Protein 4ZA6 (pdb70)

B-factor: mean 40.21, std 15.02, range [20.29, 182.5]

Foldseek 3Di:
DPPVLLVLLLVLQLVCLVVLHQRDLVVSCVVSVHDSVVSCVRQNDSLSSVLQSVLVVLLVLLVVLLVVADDAALNRLLSSLLSSLVVCQPDPSVVSVCVVCVPSCCCSQQPDDRNLVSQLVSQLVNQVVRVVVVNADDDDHSSVLSSVLSNQQRCQSPVVSVPDDHRNSVVSSCVSCVSRVHHDDDDD/DPVVLLVLLLVLQLVCLVVLHQRDLCVSCVVSVHDSVVSCVNQNDSLSSVLQNVLVVLLVLLVVLLVVADDAALSSLLSSLLSSLVVCQPDPSVVSVCVVCVPSVCCSQQPDDRNLVSQLVSQLVSQVVRVVVVNADDDDHSSVLSSVLSNQQRCQSPVVSVPDDHRNSVVSSQVSCVSRVHHDDDDD

Solvent-accessible surface area: 19588 Å² total; per-residue (Å²): 88,84,133,104,50,100,87,122,0,1,74,32,0,26,54,1,23,123,60,84,63,62,4,63,17,58,79,0,4,149,121,36,68,33,47,134,76,33,1,140,156,38,21,13,75,63,45,98,1,1,2,29,2,8,13,42,22,25,57,140,32,8,36,130,5,15,56,94,16,75,52,106,2,18,115,21,0,29,41,0,6,0,87,10,4,117,57,28,66,88,20,91,46,19,120,23,6,18,162,97,26,54,162,39,4,53,102,23,0,22,88,90,34,53,13,3,69,39,9,12,62,2,0,7,39,1,0,60,3,15,53,47,27,68,71,15,127,46,138,101,48,14,114,83,12,0,68,32,0,7,107,48,6,14,55,25,18,24,0,66,48,69,74,116,179,127,10,30,13,77,62,0,5,56,46,0,2,134,58,16,69,52,118,74,125,103,144,234,87,84,131,104,48,100,88,119,0,1,74,32,0,18,56,0,24,81,28,24,57,61,3,62,38,44,76,0,2,145,119,36,68,34,45,167,77,34,1,139,158,35,22,12,76,68,40,96,1,0,2,28,3,8,12,41,24,25,55,134,32,9,95,134,6,40,96,93,16,74,53,104,2,21,120,28,0,30,41,0,6,0,92,10,4,119,56,29,48,46,27,18,41,20,66,20,7,18,137,98,25,53,162,35,4,52,96,20,0,23,91,88,35,53,13,3,69,41,9,12,62,2,0,6,79,2,0,73,54,18,53,109,63,68,72,16,135,46,132,96,49,14,115,83,10,0,68,32,0,9,105,48,6,14,66,29,18,26,1,63,47,82,72,152,180,130,11,28,14,77,61,0,6,54,49,0,2,134,58,15,67,53,119,75,123,103,148,231

Secondary structure (DSSP, 8-state):
--HHHHHHHHHHHHHHHHTT----HHHHHHHHT--HHHHHHHH-SHHHHHHHHHHHHHHHHHHHHHHH--SSHHHHHHHHHHHHHHHHHT-HHHHHHHHH-HHHHHHHHHSSSHHHHHHHHHHHHHHHHHHHTT----SS-HHHHHHHHHHHHHHHHTGGGGT-SS--HHHHHHHHHHHHT-------/--HHHHHHHHHHHHHHHHTT----HHHHHHHHT--HHHHHHHH-SHHHHHHHHHHHHHHHHHHHHHHH--SSHHHHHHHHHHHHHHHHHT-HHHHHHHHH-HHHHHHHHHSSSHHHHHHHHHHHHHHHHHHHTT----SS-HHHHHHHHHHHHHHHHTGGGGT-SS--HHHHHHHHHHHHT-------

Sequence (376 aa):
PTDLERRRAIDTAASMYLAEEPLDMSLLAERLGVGRATLYRWVGNRDELLGTVLAEATERTYRKAMSQASGQGPEYILDVFGRVMRSVESSTELRALTKREPMVFIKLAMMPGSIESISASITAEILQSQVDAGQLTITLSPQVLGEALVRICDVHLYAPLLGREKAEIETALDLIALLLGVTRNHHHPTDLERRRAIDTAASMYLAEEPLDMSLLAERLGVGRATLYRWVGNRDELLGTVLAEATERTYRKAMSQASGQGPEYILDVFGRVMRSVESSTELRALTKREPMVFIKLAMMPGSIESISASITAEILQSQVDAGQLTITLSPQVLGEALVRICDVHLYAPLLGREKAEIETALDLIALLLGVTRNHHH

Organism: Rhodococcus erythropolis (NCBI:txid1833)

Structure (mmCIF, N/CA/C/O backbone):
data_4ZA6
#
_entry.id   4ZA6
#
_cell.length_a   91.630
_cell.length_b   91.630
_cell.length_c   145.220
_cell.angle_alpha   90.00
_cell.angle_beta   90.00
_cell.angle_gamma   90.00
#
_symmetry.space_group_name_H-M   'I 41'
#
loop_
_entity.id
_entity.type
_entity.pdbx_description
1 polymer 'TetR family transcriptional regulator'
2 non-polymer (4S)-2-METHYL-2,4-PENTANEDIOL
3 non-polymer 'ACETATE ION'
4 non-polymer 'CALCIUM ION'
5 water water
#
loop_
_atom_site.group_PDB
_atom_site.id
_atom_site.type_symbol
_atom_site.label_atom_id
_atom_site.label_alt_id
_atom_site.label_comp_id
_atom_site.label_asym_id
_atom_site.label_entity_id
_atom_site.label_seq_id
_atom_site.pdbx_PDB_ins_code
_atom_site.Cartn_x
_atom_site.Cartn_y
_atom_site.Cartn_z
_atom_site.occupancy
_atom_site.B_iso_or_equiv
_atom_site.auth_seq_id
_atom_site.auth_comp_id
_atom_site.auth_asym_id
_atom_site.auth_atom_id
_atom_site.pdbx_PDB_model_num
ATOM 1 N N . PRO A 1 2 ? -24.133 2.057 -16.572 1.00 34.72 2 PRO A N 1
ATOM 2 C CA . PRO A 1 2 ? -24.987 0.862 -16.527 1.00 35.29 2 PRO A CA 1
ATOM 3 C C . PRO A 1 2 ? -26.068 0.936 -15.447 1.00 39.99 2 PRO A C 1
ATOM 4 O O . PRO A 1 2 ? -25.945 1.725 -14.504 1.00 40.80 2 PRO A O 1
ATOM 8 N N . THR A 1 3 ? -27.086 0.063 -15.546 1.00 33.76 3 THR A N 1
ATOM 9 C CA . THR A 1 3 ? -28.071 -0.121 -14.486 1.00 32.87 3 THR A CA 1
ATOM 10 C C . THR A 1 3 ? -27.362 -1.016 -13.444 1.00 36.61 3 THR A C 1
ATOM 11 O O . THR A 1 3 ? -26.357 -1.662 -13.766 1.00 35.70 3 THR A O 1
ATOM 15 N N . ASP A 1 4 ? -27.884 -1.093 -12.217 1.00 34.01 4 ASP A N 1
ATOM 16 C CA . ASP A 1 4 ? -27.286 -1.980 -11.215 1.00 33.46 4 ASP A CA 1
ATOM 17 C C . ASP A 1 4 ? -27.298 -3.415 -11.730 1.00 34.88 4 ASP A C 1
ATOM 18 O O . ASP A 1 4 ? -26.372 -4.162 -11.454 1.00 32.39 4 ASP A O 1
ATOM 23 N N . LEU A 1 5 ? -28.374 -3.787 -12.448 1.00 29.97 5 LEU A N 1
ATOM 24 C CA . LEU A 1 5 ? -28.566 -5.115 -13.012 1.00 30.49 5 LEU A CA 1
ATOM 25 C C . LEU A 1 5 ? -27.542 -5.464 -14.105 1.00 33.43 5 LEU A C 1
ATOM 26 O O . LEU A 1 5 ? -26.970 -6.556 -14.080 1.00 32.30 5 LEU A O 1
ATOM 31 N N . GLU A 1 6 ? -27.333 -4.563 -15.076 1.00 30.00 6 GLU A N 1
ATOM 32 C CA . GLU A 1 6 ? -26.321 -4.782 -16.129 1.00 29.29 6 GLU A CA 1
ATOM 33 C C . GLU A 1 6 ? -24.930 -5.070 -15.519 1.00 34.31 6 GLU A C 1
ATOM 34 O O . GLU A 1 6 ? -24.313 -6.085 -15.852 1.00 34.08 6 GLU A O 1
ATOM 40 N N . ARG A 1 7 ? -24.485 -4.215 -14.578 1.00 30.88 7 ARG A N 1
ATOM 41 C CA . ARG A 1 7 ? -23.217 -4.331 -13.851 1.00 29.46 7 ARG A CA 1
ATOM 42 C C . ARG A 1 7 ? -23.180 -5.657 -13.062 1.00 32.80 7 ARG A C 1
ATOM 43 O O . ARG A 1 7 ? -22.169 -6.351 -13.097 1.00 33.28 7 ARG A O 1
ATOM 51 N N . ARG A 1 8 ? -24.292 -6.034 -12.390 1.00 29.93 8 ARG A N 1
ATOM 52 C CA . ARG A 1 8 ? -24.387 -7.300 -11.644 1.00 30.35 8 ARG A CA 1
ATOM 53 C C . ARG A 1 8 ? -24.139 -8.521 -12.544 1.00 33.96 8 ARG A C 1
ATOM 54 O O . ARG A 1 8 ? -23.393 -9.409 -12.152 1.00 31.19 8 ARG A O 1
ATOM 62 N N . ARG A 1 9 ? -24.755 -8.561 -13.752 1.00 31.35 9 ARG A N 1
ATOM 63 C CA . ARG A 1 9 ? -24.547 -9.654 -14.702 1.00 31.26 9 ARG A CA 1
ATOM 64 C C . ARG A 1 9 ? -23.065 -9.714 -15.055 1.00 33.05 9 ARG A C 1
ATOM 65 O O . ARG A 1 9 ? -22.480 -10.793 -15.026 1.00 32.26 9 ARG A O 1
ATOM 73 N N . ALA A 1 10 ? -22.449 -8.542 -15.306 1.00 29.19 10 ALA A N 1
ATOM 74 C CA . ALA A 1 10 ? -21.026 -8.431 -15.643 1.00 27.78 10 ALA A CA 1
ATOM 75 C C . ALA A 1 10 ? -20.111 -8.927 -14.532 1.00 30.25 10 ALA A C 1
ATOM 76 O O . ALA A 1 10 ? -19.215 -9.719 -14.811 1.00 28.96 10 ALA A O 1
ATOM 78 N N . ILE A 1 11 ? -20.346 -8.495 -13.271 1.00 28.28 11 ILE A N 1
ATOM 79 C CA . ILE A 1 11 ? -19.521 -8.926 -12.127 1.00 27.21 11 ILE A CA 1
ATOM 80 C C . ILE A 1 11 ? -19.721 -10.412 -11.846 1.00 30.83 11 ILE A C 1
ATOM 81 O O . ILE A 1 11 ? -18.741 -11.127 -11.630 1.00 29.39 11 ILE A O 1
ATOM 86 N N . ASP A 1 12 ? -20.983 -10.883 -11.873 1.00 28.08 12 ASP A N 1
ATOM 87 C CA . ASP A 1 12 ? -21.275 -12.288 -11.640 1.00 28.19 12 ASP A CA 1
ATOM 88 C C . ASP A 1 12 ? -20.562 -13.195 -12.632 1.00 34.30 12 ASP A C 1
ATOM 89 O O . ASP A 1 12 ? -20.043 -14.242 -12.233 1.00 34.05 12 ASP A O 1
ATOM 94 N N . THR A 1 13 ? -20.529 -12.795 -13.915 1.00 30.36 13 THR A N 1
ATOM 95 C CA . THR A 1 13 ? -19.873 -13.557 -14.975 1.00 30.49 13 THR A CA 1
ATOM 96 C C . THR A 1 13 ? -18.370 -13.524 -14.778 1.00 34.12 13 THR A C 1
ATOM 97 O O . THR A 1 13 ? -17.728 -14.565 -14.858 1.00 32.94 13 THR A O 1
ATOM 101 N N . ALA A 1 14 ? -17.816 -12.339 -14.487 1.00 32.23 14 ALA A N 1
ATOM 102 C CA . ALA A 1 14 ? -16.375 -12.154 -14.225 1.00 31.94 14 ALA A CA 1
ATOM 103 C C . ALA A 1 14 ? -15.926 -12.966 -12.984 1.00 36.54 14 ALA A C 1
ATOM 104 O O . ALA A 1 14 ? -14.888 -13.609 -13.029 1.00 36.62 14 ALA A O 1
ATOM 106 N N . ALA A 1 15 ? -16.759 -13.001 -11.926 1.00 34.07 15 ALA A N 1
ATOM 107 C CA . ALA A 1 15 ? -16.542 -13.772 -10.697 1.00 34.19 15 ALA A CA 1
ATOM 108 C C . ALA A 1 15 ? -16.519 -15.277 -10.989 1.00 39.31 15 ALA A C 1
ATOM 109 O O . ALA A 1 15 ? -15.688 -15.978 -10.409 1.00 39.10 15 ALA A O 1
ATOM 111 N N . SER A 1 16 ? -17.372 -15.771 -11.920 1.00 36.54 16 SER A N 1
ATOM 112 C CA . SER A 1 16 ? -17.358 -17.200 -12.282 1.00 38.00 16 SER A CA 1
ATOM 113 C C . SER A 1 16 ? -16.046 -17.599 -12.982 1.00 41.74 16 SER A C 1
ATOM 114 O O . SER A 1 16 ? -15.557 -18.703 -12.780 1.00 41.23 16 SER A O 1
ATOM 117 N N . MET A 1 17 ? -15.475 -16.688 -13.784 1.00 37.75 17 MET A N 1
ATOM 118 C CA . MET A 1 17 ? -14.204 -16.896 -14.464 1.00 37.60 17 MET A CA 1
ATOM 119 C C . MET A 1 17 ? -13.082 -16.987 -13.426 1.00 40.47 17 MET A C 1
ATOM 120 O O . MET A 1 17 ? -12.246 -17.876 -13.532 1.00 42.14 17 MET A O 1
ATOM 125 N N . TYR A 1 18 ? -13.101 -16.110 -12.396 1.00 35.12 18 TYR A N 1
ATOM 126 C CA . TYR A 1 18 ? -12.116 -16.111 -11.301 1.00 33.96 18 TYR A CA 1
ATOM 127 C C . TYR A 1 18 ? -12.200 -17.436 -10.530 1.00 38.16 18 TYR A C 1
ATOM 128 O O . TYR A 1 18 ? -11.191 -18.121 -10.396 1.00 35.55 18 TYR A O 1
ATOM 137 N N . LEU A 1 19 ? -13.425 -17.837 -10.140 1.00 38.15 19 LEU A N 1
ATOM 138 C CA . LEU A 1 19 ? -13.711 -19.080 -9.433 1.00 40.57 19 LEU A CA 1
ATOM 139 C C . LEU A 1 19 ? -13.371 -20.324 -10.237 1.00 47.13 19 LEU A C 1
ATOM 140 O O . LEU A 1 19 ? -13.038 -21.353 -9.648 1.00 49.64 19 LEU A O 1
ATOM 145 N N . ALA A 1 20 ? -13.459 -20.234 -11.576 1.00 42.92 20 ALA A N 1
ATOM 146 C CA . ALA A 1 20 ? -13.133 -21.348 -12.470 1.00 43.67 20 ALA A CA 1
ATOM 147 C C . ALA A 1 20 ? -11.636 -21.383 -12.844 1.00 45.95 20 ALA A C 1
ATOM 148 O O . ALA A 1 20 ? -11.206 -22.276 -13.569 1.00 47.59 20 ALA A O 1
ATOM 150 N N . GLU A 1 21 ? -10.850 -20.440 -12.296 1.00 39.52 21 GLU A N 1
ATOM 151 C CA . GLU A 1 21 ? -9.408 -20.250 -12.488 1.00 38.43 21 GLU A CA 1
ATOM 152 C C . GLU A 1 21 ? -9.052 -19.891 -13.920 1.00 43.17 21 GLU A C 1
ATOM 153 O O . GLU A 1 21 ? -8.001 -20.267 -14.435 1.00 43.36 21 GLU A O 1
ATOM 159 N N . GLU A 1 22 ? -9.934 -19.147 -14.559 1.00 40.94 22 GLU A N 1
ATOM 160 C CA . GLU A 1 22 ? -9.749 -18.703 -15.929 1.00 40.70 22 GLU A CA 1
ATOM 161 C C . GLU A 1 22 ? -9.313 -17.254 -15.858 1.00 45.58 22 GLU A C 1
ATOM 162 O O . GLU A 1 22 ? -9.876 -16.508 -15.052 1.00 44.76 22 GLU A O 1
ATOM 168 N N . PRO A 1 23 ? -8.342 -16.803 -16.683 1.00 42.55 23 PRO A N 1
ATOM 169 C CA . PRO A 1 23 ? -7.984 -15.378 -16.658 1.00 42.08 23 PRO A CA 1
ATOM 170 C C . PRO A 1 23 ? -9.164 -14.510 -17.104 1.00 46.26 23 PRO A C 1
ATOM 171 O O . PRO A 1 23 ? -10.038 -14.988 -17.827 1.00 45.22 23 PRO A O 1
ATOM 175 N N . LEU A 1 24 ? -9.212 -13.251 -16.654 1.00 44.20 24 LEU A N 1
ATOM 176 C CA . LEU A 1 24 ? -10.313 -12.340 -16.989 1.00 44.48 24 LEU A CA 1
ATOM 177 C C . LEU A 1 24 ? -10.178 -11.732 -18.387 1.00 48.78 24 LEU A C 1
ATOM 178 O O . LEU A 1 24 ? -9.788 -10.572 -18.535 1.00 50.57 24 LEU A O 1
ATOM 183 N N . ASP A 1 25 ? -10.563 -12.499 -19.403 1.00 43.18 25 ASP A N 1
ATOM 184 C CA . ASP A 1 25 ? -10.507 -12.097 -20.802 1.00 42.44 25 ASP A CA 1
ATOM 185 C C . ASP A 1 25 ? -11.733 -11.257 -21.110 1.00 42.12 25 ASP A C 1
ATOM 186 O O . ASP A 1 25 ? -12.840 -11.787 -21.137 1.00 40.68 25 ASP A O 1
ATOM 191 N N . MET A 1 26 ? -11.531 -9.937 -21.310 1.00 38.30 26 MET A N 1
ATOM 192 C CA . MET A 1 26 ? -12.587 -8.951 -21.570 1.00 37.16 26 MET A CA 1
ATOM 193 C C . MET A 1 26 ? -13.379 -9.214 -22.839 1.00 40.88 26 MET A C 1
ATOM 194 O O . MET A 1 26 ? -14.583 -8.942 -22.868 1.00 39.17 26 MET A O 1
ATOM 199 N N . SER A 1 27 ? -12.747 -9.841 -23.846 1.00 38.76 27 SER A N 1
ATOM 200 C CA . SER A 1 27 ? -13.416 -10.222 -25.088 1.00 38.85 27 SER A CA 1
ATOM 201 C C . SER A 1 27 ? -14.343 -11.419 -24.845 1.00 40.41 27 SER A C 1
ATOM 202 O O . SER A 1 27 ? -15.489 -11.403 -25.307 1.00 35.90 27 SER A O 1
ATOM 205 N N . LEU A 1 28 ? -13.847 -12.445 -24.097 1.00 38.52 28 LEU A N 1
ATOM 206 C CA . LEU A 1 28 ? -14.597 -13.650 -23.712 1.00 39.12 28 LEU A CA 1
ATOM 207 C C . LEU A 1 28 ? -15.794 -13.163 -22.858 1.00 38.70 28 LEU A C 1
ATOM 208 O O . LEU A 1 28 ? -16.932 -13.526 -23.139 1.00 36.85 28 LEU A O 1
ATOM 213 N N . LEU A 1 29 ? -15.536 -12.279 -21.865 1.00 33.43 29 LEU A N 1
ATOM 214 C CA . LEU A 1 29 ? -16.582 -11.708 -21.006 1.00 32.18 29 LEU A CA 1
ATOM 215 C C . LEU A 1 29 ? -17.668 -10.977 -21.815 1.00 36.12 29 LEU A C 1
ATOM 216 O O . LEU A 1 29 ? -18.860 -11.264 -21.630 1.00 35.94 29 LEU A O 1
ATOM 221 N N . ALA A 1 30 ? -17.264 -10.065 -22.721 1.00 31.47 30 ALA A N 1
ATOM 222 C CA . ALA A 1 30 ? -18.209 -9.334 -23.575 1.00 31.67 30 ALA A CA 1
ATOM 223 C C . ALA A 1 30 ? -19.064 -10.300 -24.413 1.00 38.14 30 ALA A C 1
ATOM 224 O O . ALA A 1 30 ? -20.279 -10.099 -24.550 1.00 37.49 30 ALA A O 1
ATOM 226 N N . GLU A 1 31 ? -18.439 -11.376 -24.948 1.00 36.03 31 GLU A N 1
ATOM 227 C CA . GLU A 1 31 ? -19.149 -12.384 -25.747 1.00 37.41 31 GLU A CA 1
ATOM 228 C C . GLU A 1 31 ? -20.160 -13.135 -24.874 1.00 38.83 31 GLU A C 1
ATOM 229 O O . GLU A 1 31 ? -21.295 -13.293 -25.286 1.00 37.70 31 GLU A O 1
ATOM 235 N N . ARG A 1 32 ? -19.761 -13.556 -23.653 1.00 36.75 32 ARG A N 1
ATOM 236 C CA . ARG A 1 32 ? -20.672 -14.248 -22.710 1.00 36.58 32 ARG A CA 1
ATOM 237 C C . ARG A 1 32 ? -21.882 -13.383 -22.326 1.00 36.54 32 ARG A C 1
ATOM 238 O O . ARG A 1 32 ? -22.995 -13.897 -22.192 1.00 38.13 32 ARG A O 1
ATOM 246 N N . LEU A 1 33 ? -21.663 -12.073 -22.175 1.00 29.78 33 LEU A N 1
ATOM 247 C CA . LEU A 1 33 ? -22.721 -11.117 -21.847 1.00 28.34 33 LEU A CA 1
ATOM 248 C C . LEU A 1 33 ? -23.603 -10.735 -23.030 1.00 32.07 33 LEU A C 1
ATOM 249 O O . LEU A 1 33 ? -24.700 -10.195 -22.839 1.00 29.90 33 LEU A O 1
ATOM 254 N N . GLY A 1 34 ? -23.114 -10.997 -24.235 1.00 29.87 34 GLY A N 1
ATOM 255 C CA . GLY A 1 34 ? -23.790 -10.625 -25.463 1.00 31.62 34 GLY A CA 1
ATOM 256 C C . GLY A 1 34 ? -23.681 -9.130 -25.703 1.00 34.90 34 GLY A C 1
ATOM 257 O O . GLY A 1 34 ? -24.607 -8.519 -26.247 1.00 33.42 34 GLY A O 1
ATOM 258 N N . VAL A 1 35 ? -22.550 -8.532 -25.292 1.00 30.44 35 VAL A N 1
ATOM 259 C CA . VAL A 1 35 ? -22.316 -7.091 -25.480 1.00 31.93 35 VAL A CA 1
ATOM 260 C C . VAL A 1 35 ? -21.008 -6.814 -26.238 1.00 38.20 35 VAL A C 1
ATOM 261 O O . VAL A 1 35 ? -20.116 -7.648 -26.254 1.00 36.51 35 VAL A O 1
ATOM 265 N N . GLY A 1 36 ? -20.915 -5.623 -26.813 1.00 37.80 36 GLY A N 1
ATOM 266 C CA . GLY A 1 36 ? -19.717 -5.160 -27.492 1.00 39.05 36 GLY A CA 1
ATOM 267 C C . GLY A 1 36 ? -18.698 -4.735 -26.460 1.00 44.32 36 GLY A C 1
ATOM 268 O O . GLY A 1 36 ? -19.059 -4.395 -25.328 1.00 43.56 36 GLY A O 1
ATOM 269 N N . ARG A 1 37 ? -17.416 -4.745 -26.849 1.00 44.04 37 ARG A N 1
ATOM 270 C CA . ARG A 1 37 ? -16.284 -4.379 -25.989 1.00 44.33 37 ARG A CA 1
ATOM 271 C C . ARG A 1 37 ? -16.392 -2.971 -25.418 1.00 47.37 37 ARG A C 1
ATOM 272 O O . ARG A 1 37 ? -16.034 -2.755 -24.276 1.00 47.73 37 ARG A O 1
ATOM 280 N N . ALA A 1 38 ? -16.918 -2.028 -26.202 1.00 43.65 38 ALA A N 1
ATOM 281 C CA . ALA A 1 38 ? -17.117 -0.641 -25.790 1.00 42.29 38 ALA A CA 1
ATOM 282 C C . ALA A 1 38 ? -18.192 -0.542 -24.696 1.00 42.76 38 ALA A C 1
ATOM 283 O O . ALA A 1 38 ? -17.990 0.189 -23.740 1.00 41.53 38 ALA A O 1
ATOM 285 N N . THR A 1 39 ? -19.332 -1.265 -24.852 1.00 37.58 39 THR A N 1
ATOM 286 C CA . THR A 1 39 ? -20.433 -1.316 -23.877 1.00 36.95 39 THR A CA 1
ATOM 287 C C . THR A 1 39 ? -19.905 -1.891 -22.540 1.00 39.69 39 THR A C 1
ATOM 288 O O . THR A 1 39 ? -20.165 -1.321 -21.465 1.00 38.37 39 THR A O 1
ATOM 292 N N . LEU A 1 40 ? -19.145 -3.007 -22.616 1.00 37.14 40 LEU A N 1
ATOM 293 C CA . LEU A 1 40 ? -18.550 -3.622 -21.424 1.00 35.92 40 LEU A CA 1
ATOM 294 C C . LEU A 1 40 ? -17.651 -2.637 -20.644 1.00 40.32 40 LEU A C 1
ATOM 295 O O . LEU A 1 40 ? -17.827 -2.505 -19.430 1.00 38.34 40 LEU A O 1
ATOM 300 N N . TYR A 1 41 ? -16.735 -1.914 -21.343 1.00 40.90 41 TYR A N 1
ATOM 301 C CA . TYR A 1 41 ? -15.839 -0.920 -20.717 1.00 41.91 41 TYR A CA 1
ATOM 302 C C . TYR A 1 41 ? -16.647 0.164 -19.997 1.00 45.32 41 TYR A C 1
ATOM 303 O O . TYR A 1 41 ? -16.319 0.523 -18.863 1.00 44.31 41 TYR A O 1
ATOM 312 N N . ARG A 1 42 ? -17.715 0.666 -20.658 1.00 42.32 42 ARG A N 1
ATOM 313 C CA . ARG A 1 42 ? -18.633 1.673 -20.122 1.00 41.88 42 ARG A CA 1
ATOM 314 C C . ARG A 1 42 ? -19.298 1.178 -18.840 1.00 44.80 42 ARG A C 1
ATOM 315 O O . ARG A 1 42 ? -19.483 1.964 -17.907 1.00 45.55 42 ARG A O 1
ATOM 323 N N . TRP A 1 43 ? -19.602 -0.133 -18.767 1.00 38.57 43 TRP A N 1
ATOM 324 C CA . TRP A 1 43 ? -20.252 -0.734 -17.604 1.00 36.47 43 TRP A CA 1
ATOM 325 C C . TRP A 1 43 ? -19.349 -0.961 -16.412 1.00 40.85 43 TRP A C 1
ATOM 326 O O . TRP A 1 43 ? -19.763 -0.687 -15.292 1.00 40.94 43 TRP A O 1
ATOM 337 N N . VAL A 1 44 ? -18.162 -1.553 -16.628 1.00 37.14 44 VAL A N 1
ATOM 338 C CA . VAL A 1 44 ? -17.273 -1.951 -15.534 1.00 36.01 44 VAL A CA 1
ATOM 339 C C . VAL A 1 44 ? -15.850 -1.358 -15.533 1.00 40.59 44 VAL A C 1
ATOM 340 O O . VAL A 1 44 ? -15.095 -1.576 -14.583 1.00 40.33 44 VAL A O 1
ATOM 344 N N . GLY A 1 45 ? -15.489 -0.644 -16.585 1.00 38.62 45 GLY A N 1
ATOM 345 C CA . GLY A 1 45 ? -14.144 -0.101 -16.699 1.00 38.28 45 GLY A CA 1
ATOM 346 C C . GLY A 1 45 ? -13.219 -1.144 -17.284 1.00 41.88 45 GLY A C 1
ATOM 347 O O . GLY A 1 45 ? -13.679 -2.134 -17.871 1.00 42.15 45 GLY A O 1
ATOM 348 N N . ASN A 1 46 ? -11.911 -0.934 -17.142 1.00 36.61 46 ASN A N 1
ATOM 349 C CA . ASN A 1 46 ? -10.944 -1.886 -17.673 1.00 36.37 46 ASN A CA 1
ATOM 350 C C . ASN A 1 46 ? -10.904 -3.196 -16.845 1.00 39.31 46 ASN A C 1
ATOM 351 O O . ASN A 1 46 ? -11.602 -3.321 -15.828 1.00 37.57 46 ASN A O 1
ATOM 356 N N . ARG A 1 47 ? -10.105 -4.164 -17.314 1.00 36.72 47 ARG A N 1
ATOM 357 C CA . ARG A 1 47 ? -9.872 -5.480 -16.741 1.00 37.04 47 ARG A CA 1
ATOM 358 C C . ARG A 1 47 ? -9.406 -5.410 -15.277 1.00 41.53 47 ARG A C 1
ATOM 359 O O . ARG A 1 47 ? -9.848 -6.224 -14.461 1.00 41.32 47 ARG A O 1
ATOM 367 N N . ASP A 1 48 ? -8.517 -4.447 -14.941 1.00 37.99 48 ASP A N 1
ATOM 368 C CA . ASP A 1 48 ? -8.010 -4.313 -13.577 1.00 36.38 48 ASP A CA 1
ATOM 369 C C . ASP A 1 48 ? -9.091 -3.800 -12.613 1.00 37.40 48 ASP A C 1
ATOM 370 O O . ASP A 1 48 ? -9.216 -4.346 -11.518 1.00 35.91 48 ASP A O 1
ATOM 375 N N . GLU A 1 49 ? -9.901 -2.813 -13.048 1.00 32.92 49 GLU A N 1
ATOM 376 C CA . GLU A 1 49 ? -10.999 -2.240 -12.250 1.00 33.17 49 GLU A CA 1
ATOM 377 C C . GLU A 1 49 ? -12.043 -3.311 -11.958 1.00 35.61 49 GLU A C 1
ATOM 378 O O . GLU A 1 49 ? -12.523 -3.405 -10.824 1.00 34.37 49 GLU A O 1
ATOM 384 N N . LEU A 1 50 ? -12.379 -4.133 -12.985 1.00 31.58 50 LEU A N 1
ATOM 385 C CA . LEU A 1 50 ? -13.340 -5.226 -12.846 1.00 29.51 50 LEU A CA 1
ATOM 386 C C . LEU A 1 50 ? -12.792 -6.338 -11.942 1.00 31.12 50 LEU A C 1
ATOM 387 O O . LEU A 1 50 ? -13.519 -6.820 -11.091 1.00 29.18 50 LEU A O 1
ATOM 392 N N . LEU A 1 51 ? -11.516 -6.720 -12.095 1.00 30.44 51 LEU A N 1
ATOM 393 C CA . LEU A 1 51 ? -10.927 -7.758 -11.236 1.00 29.87 51 LEU A CA 1
ATOM 394 C C . LEU A 1 51 ? -10.899 -7.303 -9.775 1.00 32.91 51 LEU A C 1
ATOM 395 O O . LEU A 1 51 ? -11.248 -8.088 -8.892 1.00 34.41 51 LEU A O 1
ATOM 400 N N . GLY A 1 52 ? -10.589 -6.029 -9.543 1.00 27.15 52 GLY A N 1
ATOM 401 C CA . GLY A 1 52 ? -10.613 -5.435 -8.210 1.00 25.38 52 GLY A CA 1
ATOM 402 C C . GLY A 1 52 ? -11.985 -5.528 -7.565 1.00 29.85 52 GLY A C 1
ATOM 403 O O . GLY A 1 52 ? -12.089 -5.849 -6.386 1.00 28.99 52 GLY A O 1
ATOM 404 N N . THR A 1 53 ? -13.054 -5.288 -8.340 1.00 29.22 53 THR A N 1
ATOM 405 C CA . THR A 1 53 ? -14.449 -5.370 -7.857 1.00 27.76 53 THR A CA 1
ATOM 406 C C . THR A 1 53 ? -14.782 -6.790 -7.483 1.00 31.19 53 THR A C 1
ATOM 407 O O . THR A 1 53 ? -15.388 -7.010 -6.444 1.00 32.71 53 THR A O 1
ATOM 411 N N . VAL A 1 54 ? -14.391 -7.753 -8.346 1.00 27.50 54 VAL A N 1
ATOM 412 C CA . VAL A 1 54 ? -14.613 -9.187 -8.190 1.00 27.78 54 VAL A CA 1
ATOM 413 C C . VAL A 1 54 ? -13.939 -9.653 -6.884 1.00 29.44 54 VAL A C 1
ATOM 414 O O . VAL A 1 54 ? -14.569 -10.314 -6.058 1.00 29.01 54 VAL A O 1
ATOM 418 N N . LEU A 1 55 ? -12.673 -9.270 -6.698 1.00 27.03 55 LEU A N 1
ATOM 419 C CA . LEU A 1 55 ? -11.877 -9.624 -5.521 1.00 26.80 55 LEU A CA 1
ATOM 420 C C . LEU A 1 55 ? -12.359 -8.928 -4.261 1.00 28.76 55 LEU A C 1
ATOM 421 O O . LEU A 1 55 ? -12.298 -9.529 -3.198 1.00 28.46 55 LEU A O 1
ATOM 426 N N . ALA A 1 56 ? -12.871 -7.688 -4.382 1.00 23.86 56 ALA A N 1
ATOM 427 C CA . ALA A 1 56 ? -13.426 -6.946 -3.241 1.00 24.31 56 ALA A CA 1
ATOM 428 C C . ALA A 1 56 ? -14.706 -7.635 -2.749 1.00 28.48 56 ALA A C 1
ATOM 429 O O . ALA A 1 56 ? -14.903 -7.754 -1.550 1.00 28.25 56 ALA A O 1
ATOM 431 N N . GLU A 1 57 ? -15.578 -8.095 -3.671 1.00 26.36 57 GLU A N 1
ATOM 432 C CA . GLU A 1 57 ? -16.813 -8.792 -3.280 1.00 25.53 57 GLU A CA 1
ATOM 433 C C . GLU A 1 57 ? -16.477 -10.134 -2.586 1.00 28.40 57 GLU A C 1
ATOM 434 O O . GLU A 1 57 ? -17.118 -10.474 -1.602 1.00 26.78 57 GLU A O 1
ATOM 440 N N . ALA A 1 58 ? -15.482 -10.877 -3.105 1.00 25.95 58 ALA A N 1
ATOM 441 C CA . ALA A 1 58 ? -14.994 -12.140 -2.523 1.00 27.11 58 ALA A CA 1
ATOM 442 C C . ALA A 1 58 ? -14.389 -11.859 -1.133 1.00 29.23 58 ALA A C 1
ATOM 443 O O . ALA A 1 58 ? -14.553 -12.668 -0.229 1.00 29.00 58 ALA A O 1
ATOM 445 N N . THR A 1 59 ? -13.669 -10.713 -0.974 1.00 25.45 59 THR A N 1
ATOM 446 C CA . THR A 1 59 ? -13.097 -10.284 0.312 1.00 24.13 59 THR A CA 1
ATOM 447 C C . THR A 1 59 ? -14.233 -10.084 1.357 1.00 27.91 59 THR A C 1
ATOM 448 O O . THR A 1 59 ? -14.122 -10.557 2.487 1.00 27.55 59 THR A O 1
ATOM 452 N N . GLU A 1 60 ? -15.306 -9.390 0.974 1.00 24.91 60 GLU A N 1
ATOM 453 C CA . GLU A 1 60 ? -16.463 -9.130 1.849 1.00 25.82 60 GLU A CA 1
ATOM 454 C C . GLU A 1 60 ? -17.068 -10.423 2.318 1.00 30.42 60 GLU A C 1
ATOM 455 O O . GLU A 1 60 ? -17.244 -10.589 3.515 1.00 30.71 60 GLU A O 1
ATOM 461 N N . ARG A 1 61 ? -17.333 -11.377 1.392 1.00 28.33 61 ARG A N 1
ATOM 462 C CA . ARG A 1 61 ? -17.870 -12.709 1.744 1.00 28.26 61 ARG A CA 1
ATOM 463 C C . ARG A 1 61 ? -16.975 -13.442 2.765 1.00 31.27 61 ARG A C 1
ATOM 464 O O . ARG A 1 61 ? -17.481 -14.019 3.719 1.00 31.77 61 ARG A O 1
ATOM 472 N N . THR A 1 62 ? -15.648 -13.348 2.608 1.00 29.28 62 THR A N 1
ATOM 473 C CA . THR A 1 62 ? -14.658 -13.956 3.513 1.00 28.38 62 THR A CA 1
ATOM 474 C C . THR A 1 62 ? -14.766 -13.353 4.915 1.00 33.11 62 THR A C 1
ATOM 475 O O . THR A 1 62 ? -14.849 -14.104 5.897 1.00 32.84 62 THR A O 1
ATOM 479 N N . TYR A 1 63 ? -14.803 -12.007 4.999 1.00 28.55 63 TYR A N 1
ATOM 480 C CA . TYR A 1 63 ? -14.920 -11.252 6.257 1.00 28.16 63 TYR A CA 1
ATOM 481 C C . TYR A 1 63 ? -16.218 -11.596 7.001 1.00 33.63 63 TYR A C 1
ATOM 482 O O . TYR A 1 63 ? -16.189 -11.817 8.209 1.00 33.22 63 TYR A O 1
ATOM 491 N N . ARG A 1 64 ? -17.356 -11.611 6.279 1.00 32.27 64 ARG A N 1
ATOM 492 C CA . ARG A 1 64 ? -18.686 -11.880 6.833 1.00 32.65 64 ARG A CA 1
ATOM 493 C C . ARG A 1 64 ? -18.767 -13.265 7.425 1.00 36.09 64 ARG A C 1
ATOM 494 O O . ARG A 1 64 ? -19.399 -13.448 8.460 1.00 38.62 64 ARG A O 1
ATOM 502 N N . LYS A 1 65 ? -18.156 -14.247 6.759 1.00 30.53 65 LYS A N 1
ATOM 503 C CA . LYS A 1 65 ? -18.133 -15.630 7.232 1.00 30.41 65 LYS A CA 1
ATOM 504 C C . LYS A 1 65 ? -17.289 -15.679 8.502 1.00 32.41 65 LYS A C 1
ATOM 505 O O . LYS A 1 65 ? -17.756 -16.170 9.522 1.00 33.74 65 LYS A O 1
ATOM 511 N N . ALA A 1 66 ? -16.100 -15.077 8.480 1.00 27.50 66 ALA A N 1
ATOM 512 C CA . ALA A 1 66 ? -15.234 -15.061 9.657 1.00 27.21 66 ALA A CA 1
ATOM 513 C C . ALA A 1 66 ? -15.882 -14.366 10.853 1.00 30.25 66 ALA A C 1
ATOM 514 O O . ALA A 1 66 ? -15.708 -14.840 11.963 1.00 31.10 66 ALA A O 1
ATOM 516 N N . MET A 1 67 ? -16.639 -13.273 10.628 1.00 26.10 67 MET A N 1
ATOM 517 C CA . MET A 1 67 ? -17.341 -12.527 11.685 1.00 26.13 67 MET A CA 1
ATOM 518 C C . MET A 1 67 ? -18.415 -13.352 12.364 1.00 31.56 67 MET A C 1
ATOM 519 O O . MET A 1 67 ? -18.637 -13.180 13.560 1.00 32.52 67 MET A O 1
ATOM 524 N N . SER A 1 68 ? -19.121 -14.205 11.606 1.00 29.57 68 SER A N 1
ATOM 525 C CA . SER A 1 68 ? -20.183 -15.046 12.169 1.00 31.52 68 SER A CA 1
ATOM 526 C C . SER A 1 68 ? -19.595 -16.270 12.898 1.00 36.60 68 SER A C 1
ATOM 527 O O . SER A 1 68 ? -20.216 -16.773 13.830 1.00 37.11 68 SER A O 1
ATOM 530 N N . GLN A 1 69 ? -18.387 -16.726 12.488 1.00 32.92 69 GLN A N 1
ATOM 531 C CA . GLN A 1 69 ? -17.732 -17.910 13.070 1.00 33.81 69 GLN A CA 1
ATOM 532 C C . GLN A 1 69 ? -16.727 -17.611 14.189 1.00 37.13 69 GLN A C 1
ATOM 533 O O . GLN A 1 69 ? -16.431 -18.499 14.992 1.00 38.22 69 GLN A O 1
ATOM 539 N N . ALA A 1 70 ? -16.238 -16.369 14.276 1.00 32.01 70 ALA A N 1
ATOM 540 C CA . ALA A 1 70 ? -15.273 -15.985 15.320 1.00 31.54 70 ALA A CA 1
ATOM 541 C C . ALA A 1 70 ? -15.836 -16.034 16.737 1.00 34.91 70 ALA A C 1
ATOM 542 O O . ALA A 1 70 ? -17.015 -15.750 16.944 1.00 33.68 70 ALA A O 1
ATOM 544 N N . SER A 1 71 ? -14.966 -16.371 17.704 1.00 31.02 71 SER A N 1
ATOM 545 C CA . SER A 1 71 ? -15.268 -16.523 19.119 1.00 32.30 71 SER A CA 1
ATOM 546 C C . SER A 1 71 ? -14.889 -15.289 19.920 1.00 34.59 71 SER A C 1
ATOM 547 O O . SER A 1 71 ? -13.973 -14.555 19.546 1.00 32.62 71 SER A O 1
ATOM 550 N N . GLY A 1 72 ? -15.538 -15.152 21.070 1.00 34.21 72 GLY A N 1
ATOM 551 C CA . GLY A 1 72 ? -15.258 -14.127 22.068 1.00 34.25 72 GLY A CA 1
ATOM 552 C C . GLY A 1 72 ? -15.715 -12.722 21.760 1.00 36.92 72 GLY A C 1
ATOM 553 O O . GLY A 1 72 ? -16.602 -12.521 20.931 1.00 35.05 72 GLY A O 1
ATOM 554 N N . GLN A 1 73 ? -15.138 -11.750 22.484 1.00 34.16 73 GLN A N 1
ATOM 555 C CA . GLN A 1 73 ? -15.460 -10.324 22.364 1.00 34.38 73 GLN A CA 1
ATOM 556 C C . GLN A 1 73 ? -14.167 -9.515 22.366 1.00 35.14 73 GLN A C 1
ATOM 557 O O . GLN A 1 73 ? -13.103 -10.059 22.637 1.00 34.67 73 GLN A O 1
ATOM 563 N N . GLY A 1 74 ? -14.279 -8.231 22.067 1.00 29.93 74 GLY A N 1
ATOM 564 C CA . GLY A 1 74 ? -13.173 -7.289 22.080 1.00 29.65 74 GLY A CA 1
ATOM 565 C C . GLY A 1 74 ? -11.981 -7.640 21.215 1.00 33.59 74 GLY A C 1
ATOM 566 O O . GLY A 1 74 ? -12.149 -8.190 20.124 1.00 31.74 74 GLY A O 1
ATOM 567 N N . PRO A 1 75 ? -10.750 -7.342 21.702 1.00 30.86 75 PRO A N 1
ATOM 568 C CA . PRO A 1 75 ? -9.544 -7.655 20.913 1.00 29.99 75 PRO A CA 1
ATOM 569 C C . PRO A 1 75 ? -9.354 -9.137 20.597 1.00 33.61 75 PRO A C 1
ATOM 570 O O . PRO A 1 75 ? -8.812 -9.444 19.558 1.00 32.87 75 PRO A O 1
ATOM 574 N N . GLU A 1 76 ? -9.835 -10.039 21.449 1.00 30.56 76 GLU A N 1
ATOM 575 C CA . GLU A 1 76 ? -9.710 -11.475 21.182 1.00 31.78 76 GLU A CA 1
ATOM 576 C C . GLU A 1 76 ? -10.590 -11.912 19.997 1.00 34.37 76 GLU A C 1
ATOM 577 O O . GLU A 1 76 ? -10.167 -12.759 19.201 1.00 32.89 76 GLU A O 1
ATOM 583 N N . TYR A 1 77 ? -11.777 -11.281 19.847 1.00 30.14 77 TYR A N 1
ATOM 584 C CA . TYR A 1 77 ? -12.708 -11.542 18.732 1.00 29.29 77 TYR A CA 1
ATOM 585 C C . TYR A 1 77 ? -12.124 -10.982 17.452 1.00 30.94 77 TYR A C 1
ATOM 586 O O . TYR A 1 77 ? -12.180 -11.658 16.423 1.00 28.79 77 TYR A O 1
ATOM 595 N N . ILE A 1 78 ? -11.585 -9.737 17.500 1.00 27.32 78 ILE A N 1
ATOM 596 C CA . ILE A 1 78 ? -10.991 -9.076 16.339 1.00 26.91 78 ILE A CA 1
ATOM 597 C C . ILE A 1 78 ? -9.811 -9.900 15.854 1.00 28.92 78 ILE A C 1
ATOM 598 O O . ILE A 1 78 ? -9.688 -10.143 14.659 1.00 26.15 78 ILE A O 1
ATOM 603 N N . LEU A 1 79 ? -8.981 -10.396 16.800 1.00 26.80 79 LEU A N 1
ATOM 604 C CA . LEU A 1 79 ? -7.856 -11.249 16.462 1.00 26.50 79 LEU A CA 1
ATOM 605 C C . LEU A 1 79 ? -8.321 -12.537 15.796 1.00 27.39 79 LEU A C 1
ATOM 606 O O . LEU A 1 79 ? -7.737 -12.948 14.794 1.00 26.27 79 LEU A O 1
ATOM 611 N N . ASP A 1 80 ? -9.389 -13.130 16.301 1.00 23.56 80 ASP A N 1
ATOM 612 C CA . ASP A 1 80 ? -9.938 -14.348 15.716 1.00 23.15 80 ASP A CA 1
ATOM 613 C C . ASP A 1 80 ? -10.461 -14.129 14.288 1.00 27.94 80 ASP A C 1
ATOM 614 O O . ASP A 1 80 ? -10.208 -14.960 13.416 1.00 28.91 80 ASP A O 1
ATOM 619 N N . VAL A 1 81 ? -11.206 -13.039 14.054 1.00 24.16 81 VAL A N 1
ATOM 620 C CA . VAL A 1 81 ? -11.752 -12.721 12.711 1.00 24.03 81 VAL A CA 1
ATOM 621 C C . VAL A 1 81 ? -10.585 -12.605 11.714 1.00 28.21 81 VAL A C 1
ATOM 622 O O . VAL A 1 81 ? -10.626 -13.248 10.668 1.00 27.35 81 VAL A O 1
ATOM 626 N N . PHE A 1 82 ? -9.536 -11.825 12.064 1.00 24.60 82 PHE A N 1
ATOM 627 C CA . PHE A 1 82 ? -8.369 -11.605 11.184 1.00 25.06 82 PHE A CA 1
ATOM 628 C C . PHE A 1 82 ? -7.584 -12.845 10.891 1.00 28.36 82 PHE A C 1
ATOM 629 O O . PHE A 1 82 ? -7.155 -13.019 9.754 1.00 28.05 82 PHE A O 1
ATOM 637 N N . GLY A 1 83 ? -7.384 -13.685 11.907 1.00 24.84 83 GLY A N 1
ATOM 638 C CA . GLY A 1 83 ? -6.694 -14.956 11.747 1.00 25.61 83 GLY A CA 1
ATOM 639 C C . GLY A 1 83 ? -7.443 -15.843 10.768 1.00 29.72 83 GLY A C 1
ATOM 640 O O . GLY A 1 83 ? -6.841 -16.399 9.847 1.00 28.40 83 GLY A O 1
ATOM 641 N N . ARG A 1 84 ? -8.787 -15.933 10.934 1.00 27.36 84 ARG A N 1
ATOM 642 C CA . ARG A 1 84 ? -9.690 -16.706 10.075 1.00 26.37 84 ARG A CA 1
ATOM 643 C C . ARG A 1 84 ? -9.654 -16.212 8.633 1.00 29.49 84 ARG A C 1
ATOM 644 O O . ARG A 1 84 ? -9.525 -17.035 7.710 1.00 28.56 84 ARG A O 1
ATOM 652 N N . VAL A 1 85 ? -9.803 -14.878 8.431 1.00 24.46 85 VAL A N 1
ATOM 653 C CA . VAL A 1 85 ? -9.784 -14.256 7.108 1.00 23.47 85 VAL A CA 1
ATOM 654 C C . VAL A 1 85 ? -8.419 -14.561 6.434 1.00 28.06 85 VAL A C 1
ATOM 655 O O . VAL A 1 85 ? -8.392 -15.061 5.319 1.00 28.11 85 VAL A O 1
ATOM 659 N N . MET A 1 86 ? -7.302 -14.306 7.130 1.00 24.73 86 MET A N 1
ATOM 660 C CA . MET A 1 86 ? -5.969 -14.527 6.551 1.00 24.58 86 MET A CA 1
ATOM 661 C C . MET A 1 86 ? -5.682 -15.970 6.152 1.00 29.00 86 MET A C 1
ATOM 662 O O . MET A 1 86 ? -5.121 -16.206 5.081 1.00 27.52 86 MET A O 1
ATOM 667 N N . ARG A 1 87 ? -6.085 -16.928 6.993 1.00 27.05 87 ARG A N 1
ATOM 668 C CA . ARG A 1 87 ? -5.894 -18.344 6.706 1.00 26.85 87 ARG A CA 1
ATOM 669 C C . ARG A 1 87 ? -6.804 -18.817 5.590 1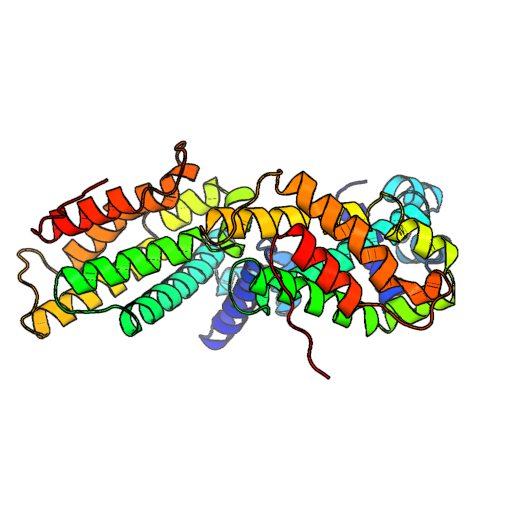.00 29.46 87 ARG A C 1
ATOM 670 O O . ARG A 1 87 ? -6.395 -19.676 4.814 1.00 27.27 87 ARG A O 1
ATOM 678 N N . SER A 1 88 ? -8.012 -18.204 5.455 1.00 27.73 88 SER A N 1
ATOM 679 C CA . SER A 1 88 ? -8.947 -18.540 4.374 1.00 28.27 88 SER A CA 1
ATOM 680 C C . SER A 1 88 ? -8.381 -18.049 3.033 1.00 32.48 88 SER A C 1
ATOM 681 O O . SER A 1 88 ? -8.420 -18.766 2.039 1.00 33.30 88 SER A O 1
ATOM 684 N N . VAL A 1 89 ? -7.815 -16.857 3.029 1.00 28.11 89 VAL A N 1
ATOM 685 C CA . VAL A 1 89 ? -7.175 -16.264 1.850 1.00 27.92 89 VAL A CA 1
ATOM 686 C C . VAL A 1 89 ? -5.931 -17.098 1.460 1.00 33.13 89 VAL A C 1
ATOM 687 O O . VAL A 1 89 ? -5.769 -17.423 0.289 1.00 31.84 89 VAL A O 1
ATOM 691 N N . GLU A 1 90 ? -5.095 -17.477 2.443 1.00 30.79 90 GLU A N 1
ATOM 692 C CA . GLU A 1 90 ? -3.900 -18.305 2.216 1.00 32.60 90 GLU A CA 1
ATOM 693 C C . GLU A 1 90 ? -4.246 -19.678 1.561 1.00 37.66 90 GLU A C 1
ATOM 694 O O . GLU A 1 90 ? -3.502 -20.143 0.696 1.00 37.97 90 GLU A O 1
ATOM 700 N N . SER A 1 91 ? -5.382 -20.297 1.949 1.00 34.71 91 SER A N 1
ATOM 701 C CA . SER A 1 91 ? -5.786 -21.599 1.400 1.00 35.60 91 SER A CA 1
ATOM 702 C C . SER A 1 91 ? -6.652 -21.508 0.131 1.00 37.08 91 SER A C 1
ATOM 703 O O . SER A 1 91 ? -7.161 -22.532 -0.335 1.00 36.57 91 SER A O 1
ATOM 706 N N . SER A 1 92 ? -6.816 -20.297 -0.443 1.00 32.37 92 SER A N 1
ATOM 707 C CA . SER A 1 92 ? -7.644 -20.132 -1.648 1.00 31.90 92 SER A CA 1
ATOM 708 C C . SER A 1 92 ? -6.956 -20.635 -2.897 1.00 36.32 92 SER A C 1
ATOM 709 O O . SER A 1 92 ? -5.940 -20.073 -3.286 1.00 34.37 92 SER A O 1
ATOM 712 N N . THR A 1 93 ? -7.537 -21.654 -3.555 1.00 36.05 93 THR A N 1
ATOM 713 C CA . THR A 1 93 ? -7.002 -22.219 -4.808 1.00 37.27 93 THR A CA 1
ATOM 714 C C . THR A 1 93 ? -7.190 -21.235 -5.984 1.00 40.09 93 THR A C 1
ATOM 715 O O . THR A 1 93 ? -6.266 -21.057 -6.786 1.00 39.87 93 THR A O 1
ATOM 719 N N . GLU A 1 94 ? -8.362 -20.557 -6.047 1.00 37.45 94 GLU A N 1
ATOM 720 C CA . GLU A 1 94 ? -8.666 -19.535 -7.056 1.00 36.52 94 GLU A CA 1
ATOM 721 C C . GLU A 1 94 ? -7.702 -18.338 -6.982 1.00 39.78 94 GLU A C 1
ATOM 722 O O . GLU A 1 94 ? -7.193 -17.887 -8.012 1.00 38.60 94 GLU A O 1
ATOM 728 N N . LEU A 1 95 ? -7.405 -17.857 -5.759 1.00 37.31 95 LEU A N 1
ATOM 729 C CA . LEU A 1 95 ? -6.433 -16.773 -5.595 1.00 35.70 95 LEU A CA 1
ATOM 730 C C . LEU A 1 95 ? -5.057 -17.247 -6.042 1.00 38.26 95 LEU A C 1
ATOM 731 O O . LEU A 1 95 ? -4.400 -16.552 -6.815 1.00 37.66 95 LEU A O 1
ATOM 736 N N . ARG A 1 96 ? -4.653 -18.445 -5.587 1.00 35.64 96 ARG A N 1
ATOM 737 C CA . ARG A 1 96 ? -3.370 -19.076 -5.910 1.00 36.95 96 ARG A CA 1
ATOM 738 C C . ARG A 1 96 ? -3.116 -19.138 -7.413 1.00 38.28 96 ARG A C 1
ATOM 739 O O . ARG A 1 96 ? -2.016 -18.810 -7.848 1.00 36.62 96 ARG A O 1
ATOM 747 N N . ALA A 1 97 ? -4.139 -19.532 -8.203 1.00 36.12 97 ALA A N 1
ATOM 748 C CA . ALA A 1 97 ? -4.069 -19.607 -9.663 1.00 37.08 97 ALA A CA 1
ATOM 749 C C . ALA A 1 97 ? -3.886 -18.215 -10.258 1.00 39.00 97 ALA A C 1
ATOM 750 O O . ALA A 1 97 ? -3.103 -18.052 -11.187 1.00 38.16 97 ALA A O 1
ATOM 752 N N . LEU A 1 98 ? -4.604 -17.212 -9.707 1.00 35.31 98 LEU A N 1
ATOM 753 C CA . LEU A 1 98 ? -4.547 -15.821 -10.149 1.00 34.58 98 LEU A CA 1
ATOM 754 C C . LEU A 1 98 ? -3.182 -15.217 -9.845 1.00 36.94 98 LEU A C 1
ATOM 755 O O . LEU A 1 98 ? -2.575 -14.652 -10.745 1.00 36.19 98 LEU A O 1
ATOM 760 N N . THR A 1 99 ? -2.678 -15.394 -8.610 1.00 35.55 99 THR A N 1
ATOM 761 C CA . THR A 1 99 ? -1.380 -14.856 -8.177 1.00 36.76 99 THR A CA 1
ATOM 762 C C . THR A 1 99 ? -0.197 -15.435 -8.919 1.00 44.06 99 THR A C 1
ATOM 763 O O . THR A 1 99 ? 0.800 -14.743 -9.098 1.00 44.82 99 THR A O 1
ATOM 767 N N . LYS A 1 100 ? -0.310 -16.696 -9.364 1.00 42.24 100 LYS A N 1
ATOM 768 C CA . LYS A 1 100 ? 0.738 -17.382 -10.128 1.00 42.08 100 LYS A CA 1
ATOM 769 C C . LYS A 1 100 ? 0.834 -16.814 -11.529 1.00 42.96 100 LYS A C 1
ATOM 770 O O . LYS A 1 100 ? 1.933 -16.616 -12.032 1.00 43.63 100 LYS A O 1
ATOM 776 N N . ARG A 1 101 ? -0.316 -16.507 -12.135 1.00 39.26 101 ARG A N 1
ATOM 777 C CA . ARG A 1 101 ? -0.375 -15.980 -13.492 1.00 39.89 101 ARG A CA 1
ATOM 778 C C . ARG A 1 101 ? -0.126 -14.471 -13.598 1.00 41.84 101 ARG A C 1
ATOM 779 O O . ARG A 1 101 ? 0.537 -14.048 -14.533 1.00 41.69 101 ARG A O 1
ATOM 787 N N . GLU A 1 102 ? -0.681 -13.660 -12.660 1.00 36.55 102 GLU A N 1
ATOM 788 C CA . GLU A 1 102 ? -0.624 -12.200 -12.712 1.00 34.65 102 GLU A CA 1
ATOM 789 C C . GLU A 1 102 ? -0.173 -11.607 -11.382 1.00 36.64 102 GLU A C 1
ATOM 790 O O . GLU A 1 102 ? -0.947 -10.872 -10.775 1.00 36.37 102 GLU A O 1
ATOM 796 N N . PRO A 1 103 ? 1.063 -11.860 -10.905 1.00 33.33 103 PRO A N 1
ATOM 797 C CA . PRO A 1 103 ? 1.449 -11.328 -9.592 1.00 32.43 103 PRO A CA 1
ATOM 798 C C . PRO A 1 103 ? 1.456 -9.806 -9.476 1.00 36.42 103 PRO A C 1
ATOM 799 O O . PRO A 1 103 ? 0.961 -9.293 -8.476 1.00 35.53 103 PRO A O 1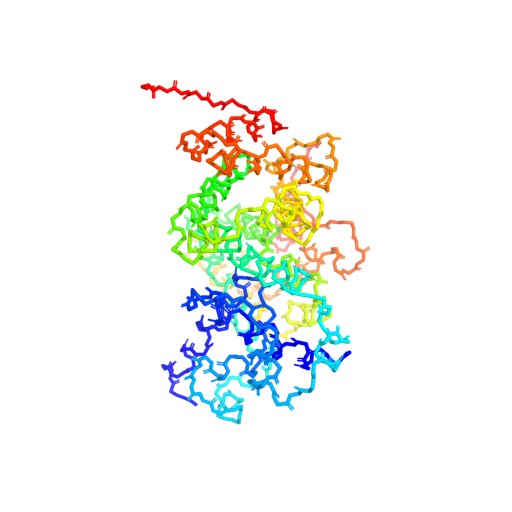
ATOM 803 N N . MET A 1 104 ? 1.958 -9.095 -10.491 1.00 32.78 104 MET A N 1
ATOM 804 C CA . MET A 1 104 ? 2.042 -7.630 -10.499 1.00 33.35 104 MET A CA 1
ATOM 805 C C . MET A 1 104 ? 0.669 -6.962 -10.490 1.00 36.44 104 MET A C 1
ATOM 806 O O . MET A 1 104 ? 0.492 -5.947 -9.813 1.00 35.79 104 MET A O 1
ATOM 811 N N . VAL A 1 105 ? -0.308 -7.529 -11.226 1.00 31.74 105 VAL A N 1
ATOM 812 C CA . VAL A 1 105 ? -1.685 -7.008 -11.244 1.00 30.20 105 VAL A CA 1
ATOM 813 C C . VAL A 1 105 ? -2.229 -7.146 -9.843 1.00 32.15 105 VAL A C 1
ATOM 814 O O . VAL A 1 105 ? -2.746 -6.173 -9.298 1.00 30.81 105 VAL A O 1
ATOM 818 N N . PHE A 1 106 ? -2.067 -8.347 -9.233 1.00 28.16 106 PHE A N 1
ATOM 819 C CA . PHE A 1 106 ? -2.568 -8.591 -7.883 1.00 27.94 106 PHE A CA 1
ATOM 820 C C . PHE A 1 106 ? -1.912 -7.711 -6.801 1.00 32.43 106 PHE A C 1
ATOM 821 O O . PHE A 1 106 ? -2.631 -7.215 -5.919 1.00 30.66 106 PHE A O 1
ATOM 829 N N . ILE A 1 107 ? -0.582 -7.507 -6.865 1.00 28.70 107 ILE A N 1
ATOM 830 C CA . ILE A 1 107 ? 0.104 -6.664 -5.876 1.00 27.95 107 ILE A CA 1
ATOM 831 C C . ILE A 1 107 ? -0.566 -5.294 -5.859 1.00 29.88 107 ILE A C 1
ATOM 832 O O . ILE A 1 107 ? -0.897 -4.775 -4.781 1.00 27.67 107 ILE A O 1
ATOM 837 N N . LYS A 1 108 ? -0.817 -4.746 -7.070 1.00 27.69 108 LYS A N 1
ATOM 838 C CA . LYS A 1 108 ? -1.467 -3.454 -7.291 1.00 27.77 108 LYS A CA 1
ATOM 839 C C . LYS A 1 108 ? -2.887 -3.424 -6.734 1.00 32.10 108 LYS A C 1
ATOM 840 O O . LYS A 1 108 ? -3.229 -2.503 -5.997 1.00 32.44 108 LYS A O 1
ATOM 846 N N . LEU A 1 109 ? -3.716 -4.407 -7.087 1.00 27.82 109 LEU A N 1
ATOM 847 C CA . LEU A 1 109 ? -5.109 -4.463 -6.604 1.00 27.40 109 LEU A CA 1
ATOM 848 C C . LEU A 1 109 ? -5.258 -4.653 -5.078 1.00 30.68 109 LEU A C 1
ATOM 849 O O . LEU A 1 109 ? -6.175 -4.100 -4.468 1.00 29.14 109 LEU A O 1
ATOM 854 N N . ALA A 1 110 ? -4.348 -5.426 -4.474 1.00 27.21 110 ALA A N 1
ATOM 855 C CA . ALA A 1 110 ? -4.388 -5.761 -3.050 1.00 26.82 110 ALA A CA 1
ATOM 856 C C . ALA A 1 110 ? -3.639 -4.838 -2.105 1.00 27.46 110 ALA A C 1
ATOM 857 O O . ALA A 1 110 ? -4.053 -4.698 -0.962 1.00 26.32 110 ALA A O 1
ATOM 859 N N . MET A 1 111 ? -2.478 -4.318 -2.520 1.00 24.88 111 MET A N 1
ATOM 860 C CA . MET A 1 111 ? -1.607 -3.567 -1.597 1.00 23.66 111 MET A CA 1
ATOM 861 C C . MET A 1 111 ? -1.410 -2.096 -1.865 1.00 28.57 111 MET A C 1
ATOM 862 O O . MET A 1 111 ? -0.654 -1.432 -1.167 1.00 29.22 111 MET A O 1
ATOM 867 N N . MET A 1 112 ? -2.118 -1.587 -2.853 1.00 25.87 112 MET A N 1
ATOM 868 C CA . MET A 1 112 ? -2.168 -0.185 -3.201 1.00 25.66 112 MET A CA 1
ATOM 869 C C . MET A 1 112 ? -3.591 0.231 -2.835 1.00 30.25 112 MET A C 1
ATOM 870 O O . MET A 1 112 ? -4.490 -0.610 -3.007 1.00 30.72 112 MET A O 1
ATOM 875 N N . PRO A 1 113 ? -3.878 1.492 -2.410 1.00 26.83 113 PRO A N 1
ATOM 876 C CA . PRO A 1 113 ? -5.282 1.863 -2.177 1.00 27.07 113 PRO A CA 1
ATOM 877 C C . PRO A 1 113 ? -6.141 1.550 -3.407 1.00 28.20 113 PRO A C 1
ATOM 878 O O . PRO A 1 113 ? -5.676 1.654 -4.536 1.00 26.01 113 PRO A O 1
ATOM 882 N N . GLY A 1 114 ? -7.316 0.994 -3.164 1.00 25.64 114 GLY A N 1
ATOM 883 C CA . GLY A 1 114 ? -8.227 0.572 -4.223 1.00 25.34 114 GLY A CA 1
ATOM 884 C C . GLY A 1 114 ? -9.365 -0.222 -3.627 1.00 28.39 114 GLY A C 1
ATOM 885 O O . GLY A 1 114 ? -9.588 -0.156 -2.416 1.00 26.90 114 GLY A O 1
ATOM 886 N N . SER A 1 115 ? -10.061 -1.001 -4.464 1.00 25.58 115 SER A N 1
ATOM 887 C CA . SER A 1 115 ? -11.221 -1.797 -4.089 1.00 26.21 115 SER A CA 1
ATOM 888 C C . SER A 1 115 ? -11.039 -2.766 -2.907 1.00 30.15 115 SER A C 1
ATOM 889 O O . SER A 1 115 ? -11.818 -2.715 -1.944 1.00 28.49 115 SER A O 1
ATOM 892 N N . ILE A 1 116 ? -10.009 -3.614 -2.955 1.00 27.64 116 ILE A N 1
ATOM 893 C CA . ILE A 1 116 ? -9.727 -4.593 -1.890 1.00 26.86 116 ILE A CA 1
ATOM 894 C C . ILE A 1 116 ? -9.460 -3.915 -0.535 1.00 30.03 116 ILE A C 1
ATOM 895 O O . ILE A 1 116 ? -10.132 -4.259 0.442 1.00 28.69 116 ILE A O 1
ATOM 900 N N . GLU A 1 117 ? -8.490 -2.953 -0.473 1.00 26.02 117 GLU A N 1
ATOM 901 C CA . GLU A 1 117 ? -8.197 -2.246 0.778 1.00 23.72 117 GLU A CA 1
ATOM 902 C C . GLU A 1 117 ? -9.393 -1.458 1.312 1.00 28.51 117 GLU A 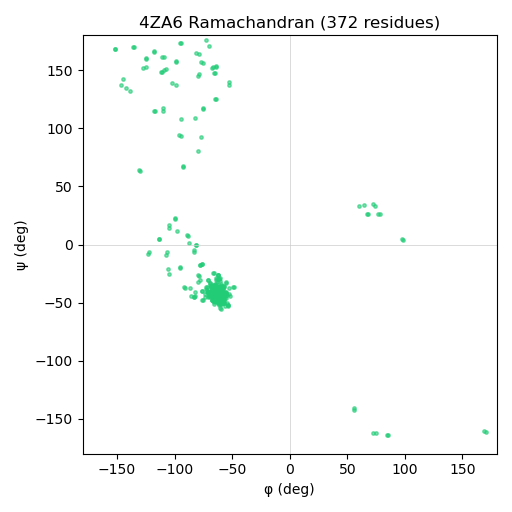C 1
ATOM 903 O O . GLU A 1 117 ? -9.562 -1.423 2.518 1.00 26.88 117 GLU A O 1
ATOM 909 N N . SER A 1 118 ? -10.227 -0.837 0.439 1.00 28.13 118 SER A N 1
ATOM 910 C CA . SER A 1 118 ? -11.398 -0.052 0.893 1.00 27.74 118 SER A CA 1
ATOM 911 C C . SER A 1 118 ? -12.451 -0.893 1.571 1.00 28.21 118 SER A C 1
ATOM 912 O O . SER A 1 118 ? -12.943 -0.490 2.614 1.00 27.25 118 SER A O 1
ATOM 915 N N . ILE A 1 119 ? -12.828 -2.039 0.980 1.00 25.13 119 ILE A N 1
ATOM 916 C CA . ILE A 1 119 ? -13.828 -2.909 1.602 1.00 24.88 119 ILE A CA 1
ATOM 917 C C . ILE A 1 119 ? -13.259 -3.551 2.878 1.00 28.66 119 ILE A C 1
ATOM 918 O O . ILE A 1 119 ? -13.960 -3.607 3.888 1.00 29.39 119 ILE A O 1
ATOM 923 N N . SER A 1 120 ? -11.977 -3.970 2.856 1.00 24.62 120 SER A N 1
ATOM 924 C CA . SER A 1 120 ? -11.324 -4.555 4.033 1.00 24.30 120 SER A CA 1
ATOM 925 C C . SER A 1 120 ? -11.361 -3.523 5.187 1.00 28.49 120 SER A C 1
ATOM 926 O O . SER A 1 120 ? -11.821 -3.863 6.276 1.00 29.07 120 SER A O 1
ATOM 929 N N . ALA A 1 121 ? -10.974 -2.249 4.906 1.00 24.94 121 ALA A N 1
ATOM 930 C CA . ALA A 1 121 ? -10.961 -1.133 5.885 1.00 24.32 121 ALA A CA 1
ATOM 931 C C . ALA A 1 121 ? -12.376 -0.761 6.408 1.00 27.76 121 ALA A C 1
ATOM 932 O O . ALA A 1 121 ? -12.539 -0.539 7.606 1.00 28.01 121 ALA A O 1
ATOM 934 N N . SER A 1 122 ? -13.388 -0.724 5.532 1.00 25.45 122 SER A N 1
ATOM 935 C CA . SER A 1 122 ? -14.766 -0.395 5.945 1.00 26.27 122 SER A CA 1
ATOM 936 C C . SER A 1 122 ? -15.420 -1.527 6.745 1.00 30.04 122 SER A C 1
ATOM 937 O O . SER A 1 122 ? -16.150 -1.245 7.690 1.00 31.49 122 SER A O 1
ATOM 940 N N . ILE A 1 123 ? -15.149 -2.798 6.403 1.00 26.04 123 ILE A N 1
ATOM 941 C CA . ILE A 1 123 ? -15.665 -3.923 7.208 1.00 25.20 123 ILE A CA 1
ATOM 942 C C . ILE A 1 123 ? -14.909 -3.956 8.532 1.00 29.57 123 ILE A C 1
ATOM 943 O O . ILE A 1 123 ? -15.544 -4.136 9.577 1.00 30.63 123 ILE A O 1
ATOM 948 N N . THR A 1 124 ? -13.562 -3.718 8.518 1.00 26.40 124 THR A N 1
ATOM 949 C CA . THR A 1 124 ? -12.807 -3.665 9.786 1.00 25.88 124 THR A CA 1
ATOM 950 C C . THR A 1 124 ? -13.356 -2.550 10.712 1.00 28.52 124 THR A C 1
ATOM 951 O O . THR A 1 124 ? -13.561 -2.794 11.890 1.00 27.25 124 THR A O 1
ATOM 955 N N . ALA A 1 125 ? -13.619 -1.347 10.146 1.00 24.31 125 ALA A N 1
ATOM 956 C CA . ALA A 1 125 ? -14.181 -0.185 10.842 1.00 24.29 125 ALA A CA 1
ATOM 957 C C . ALA A 1 125 ? -15.526 -0.555 11.523 1.00 28.24 125 ALA A C 1
ATOM 958 O O . ALA A 1 125 ? -15.777 -0.158 12.652 1.00 28.32 125 ALA A O 1
ATOM 960 N N . GLU A 1 126 ? -16.362 -1.319 10.828 1.00 28.65 126 GLU A N 1
ATOM 961 C CA . GLU A 1 126 ? -17.667 -1.805 11.301 1.00 29.22 126 GLU A CA 1
ATOM 962 C C . GLU A 1 126 ? -17.476 -2.769 12.502 1.00 33.17 126 GLU A C 1
ATOM 963 O O . GLU A 1 126 ? -18.197 -2.664 13.508 1.00 32.82 126 GLU A O 1
ATOM 969 N N . ILE A 1 127 ? -16.505 -3.686 12.394 1.00 30.34 127 ILE A N 1
ATOM 970 C CA . ILE A 1 127 ? -16.140 -4.641 13.453 1.00 31.33 127 ILE A CA 1
ATOM 971 C C . ILE A 1 127 ? -15.692 -3.851 14.703 1.00 35.98 127 ILE A C 1
ATOM 972 O O . ILE A 1 127 ? -16.139 -4.143 15.816 1.00 37.07 127 ILE A O 1
ATOM 977 N N . LEU A 1 128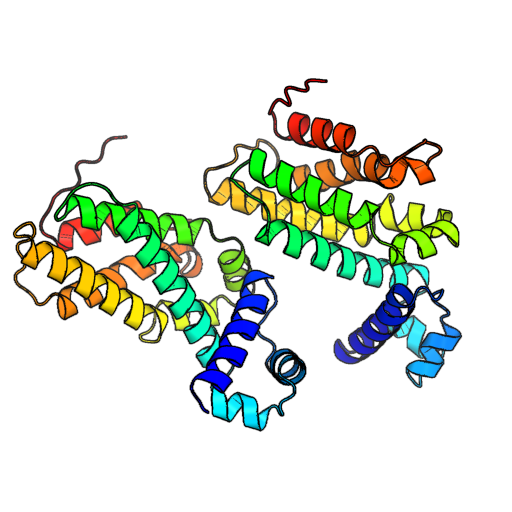 ? -14.827 -2.851 14.507 1.00 30.09 128 LEU A N 1
ATOM 978 C CA . 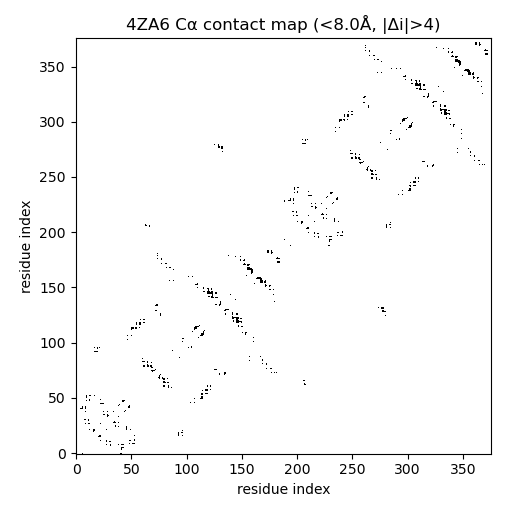LEU A 1 128 ? -14.328 -1.999 15.584 1.00 29.84 128 LEU A CA 1
ATOM 979 C C . LEU A 1 128 ? -15.447 -1.228 16.254 1.00 34.69 128 LEU A C 1
ATOM 980 O O . LEU A 1 128 ? -15.527 -1.225 17.486 1.00 36.12 128 LEU A O 1
ATOM 985 N N . GLN A 1 129 ? -16.347 -0.627 15.456 1.00 31.51 129 GLN A N 1
ATOM 986 C CA . GLN A 1 129 ? -17.464 0.155 15.981 1.00 31.07 129 GLN A CA 1
ATOM 987 C C . GLN A 1 129 ? -18.413 -0.719 16.783 1.00 34.73 129 GLN A C 1
ATOM 988 O O . GLN A 1 129 ? -18.840 -0.293 17.847 1.00 34.70 129 GLN A O 1
ATOM 994 N N . SER A 1 130 ? -18.725 -1.933 16.301 1.00 32.73 130 SER A N 1
ATOM 995 C CA . SER A 1 130 ? -19.623 -2.843 17.026 1.00 33.72 130 SER A CA 1
ATOM 996 C C . SER A 1 130 ? -19.016 -3.257 18.357 1.00 36.79 130 SER A C 1
ATOM 997 O O . SER A 1 130 ? -19.734 -3.294 19.352 1.00 38.29 130 SER A O 1
ATOM 1000 N N . GLN A 1 131 ? -17.697 -3.504 18.398 1.00 30.90 131 GLN A N 1
ATOM 1001 C CA . GLN A 1 131 ? -17.004 -3.848 19.649 1.00 31.16 131 GLN A CA 1
ATOM 1002 C C . GLN A 1 131 ? -16.990 -2.687 20.643 1.00 33.54 131 GLN A C 1
ATOM 1003 O O . GLN A 1 131 ? -17.108 -2.921 21.836 1.00 33.55 131 GLN A O 1
ATOM 1009 N N . VAL A 1 132 ? -16.880 -1.436 20.149 1.00 31.63 132 VAL A N 1
ATOM 1010 C CA . VAL A 1 132 ? -16.922 -0.203 20.958 1.00 30.79 132 VAL A CA 1
ATOM 1011 C C . VAL A 1 132 ? -18.352 -0.023 21.465 1.00 36.32 132 VAL A C 1
ATOM 1012 O O . VAL A 1 132 ? -18.551 0.261 22.647 1.00 38.01 132 VAL A O 1
ATOM 1016 N N . ASP A 1 133 ? -19.342 -0.263 20.588 1.00 34.06 133 ASP A N 1
ATOM 1017 C CA . ASP A 1 133 ? -20.766 -0.172 20.907 1.00 35.57 133 ASP A CA 1
ATOM 1018 C C . ASP A 1 133 ? -21.191 -1.185 21.974 1.00 42.48 133 ASP A C 1
ATOM 1019 O O . ASP A 1 133 ? -22.044 -0.874 22.820 1.00 43.39 133 ASP A O 1
ATOM 1024 N N . ALA A 1 134 ? -20.552 -2.371 21.969 1.00 38.70 134 ALA A N 1
ATOM 1025 C CA . ALA A 1 134 ? -20.802 -3.457 22.919 1.00 38.58 134 ALA A CA 1
ATOM 1026 C C . ALA A 1 134 ? -20.076 -3.251 24.268 1.00 42.46 134 ALA A C 1
ATOM 1027 O O . ALA A 1 134 ? -20.185 -4.094 25.155 1.00 43.19 134 ALA A O 1
ATOM 1029 N N . GLY A 1 135 ? -19.324 -2.161 24.396 1.00 37.74 135 GLY A N 1
ATOM 1030 C CA . GLY A 1 135 ? -18.531 -1.870 25.595 1.00 36.98 135 GLY A CA 1
ATOM 1031 C C . GLY A 1 135 ? -17.377 -2.838 25.778 1.00 38.30 135 GLY A C 1
ATOM 1032 O O . GLY A 1 135 ? -16.903 -3.037 26.896 1.00 37.49 135 GLY A O 1
ATOM 1033 N N . GLN A 1 136 ? -16.897 -3.427 24.675 1.00 33.76 136 GLN A N 1
ATOM 1034 C CA . GLN A 1 136 ? -15.833 -4.444 24.670 1.00 33.55 136 GLN A CA 1
ATOM 1035 C C . GLN A 1 136 ? -14.485 -3.944 24.166 1.00 35.56 136 GLN A C 1
ATOM 1036 O O . GLN A 1 136 ? -13.494 -4.681 24.216 1.00 32.62 136 GLN A O 1
ATOM 1042 N N . LEU A 1 137 ? -14.448 -2.711 23.662 1.00 32.11 137 LEU A N 1
ATOM 1043 C CA . LEU A 1 137 ? -13.209 -2.169 23.121 1.00 30.21 137 LEU A CA 1
ATOM 1044 C C . LEU A 1 137 ? -13.023 -0.692 23.442 1.00 34.98 137 LEU A C 1
ATOM 1045 O O . LEU A 1 137 ? -13.923 0.118 23.232 1.00 36.29 137 LEU A O 1
ATOM 1050 N N . THR A 1 138 ? -11.831 -0.343 23.872 1.00 31.61 138 THR A N 1
ATOM 1051 C CA . THR A 1 138 ? -11.473 1.039 24.148 1.00 32.85 138 THR A CA 1
ATOM 1052 C C . THR A 1 138 ? -10.471 1.496 23.071 1.00 35.52 138 THR A C 1
ATOM 1053 O O . THR A 1 138 ? -9.407 0.896 22.921 1.00 32.50 138 THR A O 1
ATOM 1057 N N . ILE A 1 139 ? -10.857 2.510 22.279 1.00 31.89 139 ILE A N 1
ATOM 1058 C CA . ILE A 1 139 ? -9.998 3.045 21.229 1.00 31.78 139 ILE A CA 1
ATOM 1059 C C . ILE A 1 139 ? -9.846 4.541 21.359 1.00 36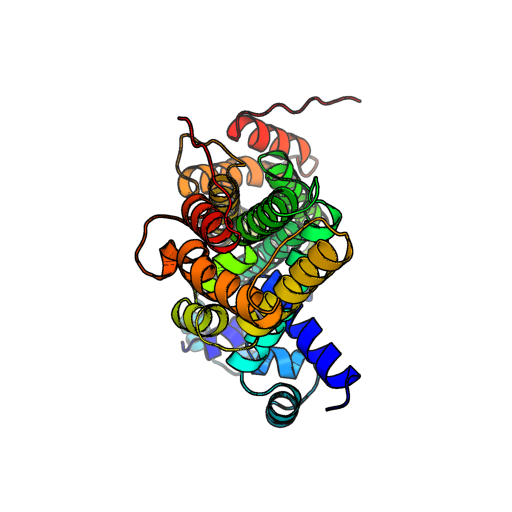.54 139 ILE A C 1
ATOM 1060 O O . ILE A 1 139 ? -10.735 5.197 21.914 1.00 35.79 139 ILE A O 1
ATOM 1065 N N . THR A 1 140 ? -8.697 5.071 20.895 1.00 34.99 140 THR A N 1
ATOM 1066 C CA . THR A 1 140 ? -8.386 6.511 20.963 1.00 36.45 140 THR A CA 1
ATOM 1067 C C . THR A 1 140 ? -8.511 7.178 19.608 1.00 38.62 140 THR A C 1
ATOM 1068 O O . THR A 1 140 ? -8.683 8.391 19.534 1.00 38.96 140 THR A O 1
ATOM 1072 N N . LEU A 1 141 ? -8.435 6.383 18.541 1.00 32.95 141 LEU A N 1
ATOM 1073 C CA . LEU A 1 141 ? -8.573 6.845 17.168 1.00 31.52 141 LEU A CA 1
ATOM 1074 C C . LEU A 1 141 ? -9.869 6.296 16.627 1.00 33.45 141 LEU A C 1
ATOM 1075 O O . LEU A 1 141 ? -10.431 5.373 17.221 1.00 32.66 141 LEU A O 1
ATOM 1080 N N . SER A 1 142 ? -10.387 6.891 15.549 1.00 29.18 142 SER A N 1
ATOM 1081 C CA . SER A 1 142 ? -11.676 6.459 15.006 1.00 28.74 142 SER A CA 1
ATOM 1082 C C . SER A 1 142 ? -11.620 5.046 14.413 1.00 31.31 142 SER A C 1
ATOM 1083 O O . SER A 1 142 ? -10.540 4.623 13.971 1.00 30.93 142 SER A O 1
ATOM 1086 N N . PRO A 1 143 ? -12.754 4.300 14.404 1.00 29.49 143 PRO A N 1
ATOM 1087 C CA . PRO A 1 143 ? -12.754 2.958 13.786 1.00 29.07 143 PRO A CA 1
ATOM 1088 C C . PRO A 1 143 ? -12.269 2.979 12.330 1.00 32.06 143 PRO A C 1
ATOM 1089 O O . PRO A 1 143 ? -11.678 2.003 11.896 1.00 30.98 143 PRO A O 1
ATOM 1093 N N . GLN A 1 144 ? -12.550 4.080 11.588 1.00 28.99 144 GLN A N 1
ATOM 1094 C CA . GLN A 1 144 ? -12.179 4.288 10.186 1.00 28.52 144 GLN A CA 1
ATOM 1095 C C . GLN A 1 144 ? -10.678 4.398 10.082 1.00 31.60 144 GLN A C 1
ATOM 1096 O O . GLN A 1 144 ? -10.083 3.764 9.209 1.00 31.11 144 GLN A O 1
ATOM 1102 N N . VAL A 1 145 ? -10.061 5.175 10.993 1.00 29.35 145 VAL A N 1
ATOM 1103 C CA . VAL A 1 145 ? -8.597 5.342 11.065 1.00 28.90 145 VAL A CA 1
ATOM 1104 C C . VAL A 1 145 ? -7.925 4.001 11.442 1.00 28.99 145 VAL A C 1
ATOM 1105 O O . VAL A 1 145 ? -6.980 3.569 10.773 1.00 26.58 145 VAL A O 1
ATOM 1109 N N . LEU A 1 146 ? -8.428 3.334 12.483 1.00 25.75 146 LEU A N 1
ATOM 1110 C CA . LEU A 1 146 ? -7.848 2.049 12.903 1.00 26.00 146 LEU A CA 1
ATOM 1111 C C . LEU A 1 146 ? -8.072 0.895 11.909 1.00 27.58 146 LEU A C 1
ATOM 1112 O O . LEU A 1 146 ? -7.192 0.060 11.758 1.00 27.35 146 LEU A O 1
ATOM 1117 N N . GLY A 1 147 ? -9.232 0.867 11.257 1.00 24.32 147 GLY A N 1
ATOM 1118 C CA . GLY A 1 147 ? -9.591 -0.134 10.250 1.00 23.72 147 GLY A CA 1
ATOM 1119 C C . GLY A 1 147 ? -8.652 -0.063 9.058 1.00 29.29 147 GLY A C 1
ATOM 1120 O O . GLY A 1 147 ? -8.107 -1.080 8.635 1.00 29.80 147 GLY A O 1
ATOM 1121 N N . GLU A 1 148 ? -8.424 1.151 8.528 1.00 24.91 148 GLU A N 1
ATOM 1122 C CA . GLU A 1 148 ? -7.487 1.394 7.431 1.00 23.51 148 GLU A CA 1
ATOM 1123 C C . GLU A 1 148 ? -6.051 1.004 7.854 1.00 28.53 148 GLU A C 1
ATOM 1124 O O . GLU A 1 148 ? -5.347 0.349 7.084 1.00 29.21 148 GLU A O 1
ATOM 1130 N N . ALA A 1 149 ? -5.650 1.357 9.097 1.00 25.26 149 ALA A N 1
ATOM 1131 C CA . ALA A 1 149 ? -4.318 1.050 9.634 1.00 25.73 149 ALA A CA 1
ATOM 1132 C C . ALA A 1 149 ? -4.086 -0.463 9.761 1.00 28.79 149 ALA A C 1
ATOM 1133 O O . ALA A 1 149 ? -3.025 -0.940 9.376 1.00 26.78 149 ALA A O 1
ATOM 1135 N N . LEU A 1 150 ? -5.086 -1.203 10.273 1.00 25.63 150 LEU A N 1
ATOM 1136 C CA . LEU A 1 150 ? -5.018 -2.660 10.430 1.00 27.18 150 LEU A CA 1
ATOM 1137 C C . LEU A 1 150 ? -4.811 -3.328 9.065 1.00 29.80 150 LEU A C 1
ATOM 1138 O O . LEU A 1 150 ? -3.926 -4.158 8.936 1.00 29.81 150 LEU A O 1
ATOM 1143 N N . VAL A 1 151 ? -5.584 -2.915 8.042 1.00 25.56 151 VAL A N 1
ATOM 1144 C CA . VAL A 1 151 ? -5.497 -3.462 6.684 1.00 24.89 151 VAL A CA 1
ATOM 1145 C C . VAL A 1 151 ? -4.110 -3.188 6.093 1.00 30.58 151 VAL A C 1
ATOM 1146 O O . VAL A 1 151 ? -3.472 -4.116 5.570 1.00 32.30 151 VAL A O 1
ATOM 1150 N N . ARG A 1 152 ? -3.658 -1.926 6.158 1.00 25.57 152 ARG A N 1
ATOM 1151 C CA . ARG A 1 152 ? -2.350 -1.517 5.608 1.00 26.77 152 ARG A CA 1
ATOM 1152 C C . ARG A 1 152 ? -1.166 -2.259 6.227 1.00 31.16 152 ARG A C 1
ATOM 1153 O O . ARG A 1 152 ? -0.206 -2.534 5.516 1.00 30.66 152 ARG A O 1
ATOM 1161 N N . ILE A 1 153 ? -1.205 -2.524 7.563 1.00 30.16 153 ILE A N 1
ATOM 1162 C CA . ILE A 1 153 ? -0.108 -3.196 8.284 1.00 30.63 153 ILE A CA 1
ATOM 1163 C C . ILE A 1 153 ? -0.093 -4.672 8.061 1.00 34.45 153 ILE A C 1
ATOM 1164 O O . ILE A 1 153 ? 0.977 -5.260 8.139 1.00 34.24 153 ILE A O 1
ATOM 1169 N N . CYS A 1 154 ? -1.277 -5.276 7.839 1.00 33.06 154 CYS A N 1
ATOM 1170 C CA . CYS A 1 154 ? -1.468 -6.713 7.665 1.00 34.68 154 CYS A CA 1
ATOM 1171 C C . CYS A 1 154 ? -1.275 -7.228 6.285 1.00 33.26 154 CYS A C 1
ATOM 1172 O O . CYS A 1 154 ? -0.740 -8.325 6.141 1.00 31.45 154 CYS A O 1
ATOM 1175 N N . ASP A 1 155 ? -1.817 -6.526 5.271 1.00 27.54 155 ASP A N 1
ATOM 1176 C CA . ASP A 1 155 ? -1.796 -7.069 3.929 1.00 26.71 155 ASP A CA 1
ATOM 1177 C C . ASP A 1 155 ? -0.432 -7.424 3.318 1.00 31.55 155 ASP A C 1
ATOM 1178 O O . ASP A 1 155 ? -0.318 -8.498 2.695 1.00 31.97 155 ASP A O 1
ATOM 1183 N N . VAL A 1 156 ? 0.624 -6.627 3.615 1.00 26.30 156 VAL A N 1
ATOM 1184 C CA . VAL A 1 156 ? 1.977 -6.936 3.111 1.00 26.94 156 VAL A CA 1
ATOM 1185 C C . VAL A 1 156 ? 2.525 -8.237 3.707 1.00 29.92 156 VAL A C 1
ATOM 1186 O O . VAL A 1 156 ? 3.393 -8.869 3.105 1.00 31.57 156 VAL A O 1
ATOM 1190 N N . HIS A 1 157 ? 2.022 -8.623 4.907 1.00 25.46 157 HIS A N 1
ATOM 1191 C CA . HIS A 1 157 ? 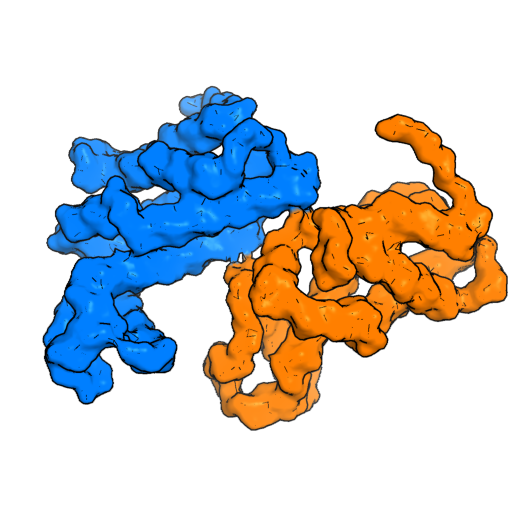2.437 -9.852 5.585 1.00 23.96 157 HIS A CA 1
ATOM 1192 C C . HIS A 1 157 ? 1.656 -11.012 5.035 1.00 27.68 157 HIS A C 1
ATOM 1193 O O . HIS A 1 157 ? 2.250 -12.060 4.748 1.00 28.45 157 HIS A O 1
ATOM 1200 N N . LEU A 1 158 ? 0.327 -10.844 4.870 1.00 23.39 158 LEU A N 1
ATOM 1201 C CA . LEU A 1 158 ? -0.488 -11.904 4.270 1.00 22.65 158 LEU A CA 1
ATOM 1202 C C . LEU A 1 158 ? 0.071 -12.312 2.911 1.00 28.42 158 LEU A C 1
ATOM 1203 O O . LEU A 1 158 ? 0.178 -13.506 2.614 1.00 28.41 158 LEU A O 1
ATOM 1208 N N . TYR A 1 159 ? 0.450 -11.324 2.096 1.00 27.25 159 TYR A N 1
ATOM 1209 C CA . TYR A 1 159 ? 0.948 -11.554 0.746 1.00 27.33 159 TYR A CA 1
ATOM 1210 C C . TYR A 1 159 ? 2.463 -11.505 0.619 1.00 32.65 159 TYR A C 1
ATOM 1211 O O . TYR A 1 159 ? 2.945 -11.309 -0.495 1.00 32.75 159 TYR A O 1
ATOM 1220 N N . ALA A 1 160 ? 3.212 -11.729 1.734 1.00 29.12 160 ALA A N 1
ATOM 1221 C CA . ALA A 1 160 ? 4.683 -11.732 1.788 1.00 29.08 160 ALA A CA 1
ATOM 1222 C C . ALA A 1 160 ? 5.368 -12.588 0.695 1.00 34.33 160 ALA A C 1
ATOM 1223 O O . ALA A 1 160 ? 6.367 -12.105 0.164 1.00 32.52 160 ALA A O 1
ATOM 1225 N N . PRO A 1 161 ? 4.846 -13.781 0.258 1.00 32.66 161 PRO A N 1
ATOM 1226 C CA . PRO A 1 161 ? 5.516 -14.509 -0.834 1.00 32.75 161 PRO A CA 1
ATOM 1227 C C . PRO A 1 161 ? 5.568 -13.766 -2.169 1.00 36.33 161 PRO A C 1
ATOM 1228 O O . PRO A 1 161 ? 6.515 -13.970 -2.923 1.00 38.05 161 PRO A O 1
ATOM 1232 N N . LEU A 1 162 ? 4.611 -12.853 -2.432 1.00 30.19 162 LEU A N 1
ATOM 1233 C CA . LEU A 1 162 ? 4.604 -12.038 -3.651 1.00 29.75 162 LEU A CA 1
ATOM 1234 C C . LEU A 1 162 ? 5.620 -10.915 -3.609 1.00 35.43 162 LEU A C 1
ATOM 1235 O O . LEU A 1 162 ? 5.944 -10.331 -4.639 1.00 33.67 162 LEU A O 1
ATOM 1240 N N . LEU A 1 163 ? 6.104 -10.605 -2.403 1.00 35.07 163 LEU A N 1
ATOM 1241 C CA . LEU A 1 163 ? 7.041 -9.526 -2.150 1.00 34.63 163 LEU A CA 1
ATOM 1242 C C . LEU A 1 163 ? 8.440 -10.035 -1.898 1.00 41.79 163 LEU A C 1
ATOM 1243 O O . LEU A 1 163 ? 9.293 -9.282 -1.432 1.00 42.98 163 LEU A O 1
ATOM 1248 N N . GLY A 1 164 ? 8.677 -11.303 -2.232 1.00 39.41 164 GLY A N 1
ATOM 1249 C CA . GLY A 1 164 ? 9.992 -11.928 -2.114 1.00 40.05 164 GLY A CA 1
ATOM 1250 C C . GLY A 1 164 ? 10.263 -12.774 -0.890 1.00 44.13 164 GLY A C 1
ATOM 1251 O O . GLY A 1 164 ? 11.385 -13.267 -0.724 1.00 46.09 164 GLY A O 1
ATOM 1252 N N . ARG A 1 165 ? 9.261 -12.963 -0.025 1.00 38.97 165 ARG A N 1
ATOM 1253 C CA . ARG A 1 165 ? 9.446 -13.770 1.180 1.00 38.16 165 ARG A CA 1
ATOM 1254 C C . ARG A 1 165 ? 9.032 -15.224 1.027 1.00 43.45 165 ARG A C 1
ATOM 1255 O O . ARG A 1 165 ? 8.557 -15.626 -0.036 1.00 41.50 165 ARG A O 1
ATOM 1263 N N . GLU A 1 166 ? 9.300 -16.035 2.041 1.00 43.94 166 GLU A N 1
ATOM 1264 C CA . GLU A 1 166 ? 9.058 -17.473 1.969 1.00 45.80 166 GLU A CA 1
ATOM 1265 C C . GLU A 1 166 ? 7.605 -17.900 2.097 1.00 47.81 166 GLU A C 1
ATOM 1266 O O . GLU A 1 166 ? 7.188 -18.812 1.390 1.00 48.94 166 GLU A O 1
ATOM 1272 N N . LYS A 1 167 ? 6.840 -17.261 2.999 1.00 41.06 167 LYS A N 1
ATOM 1273 C CA . LYS A 1 167 ? 5.458 -17.650 3.298 1.00 39.10 167 LYS A CA 1
ATOM 1274 C C . LYS A 1 167 ? 4.605 -16.489 3.779 1.00 39.36 167 LYS A C 1
ATOM 1275 O O . LYS A 1 167 ? 5.147 -15.428 4.083 1.00 36.91 167 LYS A O 1
ATOM 1281 N N . ALA A 1 168 ? 3.258 -16.700 3.851 1.00 34.47 168 ALA A N 1
ATOM 1282 C CA . ALA A 1 168 ? 2.307 -15.715 4.356 1.00 33.06 168 ALA A CA 1
ATOM 1283 C C . ALA A 1 168 ? 2.671 -15.547 5.822 1.00 37.42 168 ALA A C 1
ATOM 1284 O O . ALA A 1 168 ? 2.784 -16.550 6.532 1.00 38.20 168 ALA A O 1
ATOM 1286 N N . GLU A 1 169 ? 2.936 -14.308 6.254 1.00 30.94 169 GLU A N 1
ATOM 1287 C CA . GLU A 1 169 ? 3.345 -14.034 7.637 1.00 30.18 169 GLU A CA 1
ATOM 1288 C C . GLU A 1 169 ? 2.142 -13.698 8.526 1.00 34.39 169 GLU A C 1
ATOM 1289 O O . GLU A 1 169 ? 2.005 -12.566 9.002 1.00 34.97 169 GLU A O 1
ATOM 1295 N N . ILE A 1 170 ? 1.268 -14.693 8.739 1.00 29.94 170 ILE A N 1
ATOM 1296 C CA . ILE A 1 170 ? 0.028 -14.523 9.512 1.00 28.56 170 ILE A CA 1
ATOM 1297 C C . ILE A 1 170 ? 0.242 -14.130 10.975 1.00 30.04 170 ILE A C 1
ATOM 1298 O O . ILE A 1 170 ? -0.384 -13.176 11.436 1.00 27.66 170 ILE A O 1
ATOM 1303 N N . GLU A 1 171 ? 1.153 -14.829 11.686 1.00 28.20 171 GLU A N 1
ATOM 1304 C CA . GLU A 1 171 ? 1.448 -14.532 13.089 1.00 27.47 171 GLU A CA 1
ATOM 1305 C C . GLU A 1 171 ? 1.996 -13.154 13.301 1.00 29.47 171 GLU A C 1
ATOM 1306 O O . GLU A 1 171 ? 1.633 -12.506 14.272 1.00 27.08 171 GLU A O 1
ATOM 1312 N N . THR A 1 172 ? 2.866 -12.694 12.398 1.00 26.67 172 THR A N 1
ATOM 1313 C CA . THR A 1 172 ? 3.419 -11.336 12.468 1.00 26.62 172 THR A CA 1
ATOM 1314 C C . THR A 1 172 ? 2.306 -10.326 12.232 1.00 26.70 172 THR A C 1
ATOM 1315 O O . THR A 1 172 ? 2.268 -9.319 12.920 1.00 26.23 172 THR A O 1
ATOM 1319 N N . ALA A 1 173 ? 1.380 -10.604 11.316 1.00 25.06 173 ALA A N 1
ATOM 1320 C CA . ALA A 1 173 ? 0.270 -9.670 11.062 1.00 24.58 173 ALA A CA 1
ATOM 1321 C C . ALA A 1 173 ? -0.625 -9.588 12.308 1.00 28.07 173 ALA A C 1
ATOM 1322 O O . ALA A 1 173 ? -1.028 -8.492 12.690 1.00 26.15 173 ALA A O 1
ATOM 1324 N N . LEU A 1 174 ? -0.861 -10.733 12.986 1.00 24.41 174 LEU A N 1
ATOM 1325 C CA . LEU A 1 174 ? -1.655 -10.764 14.219 1.00 23.82 174 LEU A CA 1
ATOM 1326 C C . LEU A 1 174 ? -0.999 -9.983 15.354 1.00 26.71 174 LEU A C 1
ATOM 1327 O O . LEU A 1 174 ? -1.697 -9.347 16.162 1.00 24.93 174 LEU A O 1
ATOM 1332 N N . ASP A 1 175 ? 0.352 -10.060 15.437 1.00 24.13 175 ASP A N 1
ATOM 1333 C CA . ASP A 1 175 ? 1.133 -9.348 16.453 1.00 24.42 175 ASP A CA 1
ATOM 1334 C C . ASP A 1 175 ? 0.948 -7.845 16.268 1.00 27.42 175 ASP A C 1
ATOM 1335 O O . ASP A 1 175 ? 0.801 -7.119 17.255 1.00 25.76 175 ASP A O 1
ATOM 1340 N N . LEU A 1 176 ? 0.915 -7.391 15.000 1.00 26.70 176 LEU A N 1
ATOM 1341 C CA . LEU A 1 176 ? 0.701 -5.978 14.626 1.00 27.34 176 LEU A CA 1
ATOM 1342 C C . LEU A 1 176 ? -0.721 -5.503 14.961 1.00 28.98 176 LEU A C 1
ATOM 1343 O O . LEU A 1 176 ? -0.885 -4.381 15.442 1.00 29.37 176 LEU A O 1
ATOM 1348 N N . ILE A 1 177 ? -1.737 -6.367 14.748 1.00 23.04 177 ILE A N 1
ATOM 1349 C CA . ILE A 1 177 ? -3.136 -6.072 15.116 1.00 22.49 177 ILE A CA 1
ATOM 1350 C C . ILE A 1 177 ? -3.225 -5.903 16.630 1.00 28.33 177 ILE A C 1
ATOM 1351 O O . ILE A 1 177 ? -3.791 -4.907 17.093 1.00 27.90 177 ILE A O 1
ATOM 1356 N N . ALA A 1 178 ? -2.650 -6.868 17.395 1.00 25.24 178 ALA A N 1
ATOM 1357 C CA . ALA A 1 178 ? -2.605 -6.828 18.869 1.00 26.41 178 ALA A CA 1
ATOM 1358 C C . ALA A 1 178 ? -1.991 -5.502 19.344 1.00 31.05 178 ALA A C 1
ATOM 1359 O O . ALA A 1 178 ? -2.615 -4.789 20.115 1.00 28.48 178 ALA A O 1
ATOM 1361 N N . LEU A 1 179 ? -0.796 -5.151 18.818 1.00 29.74 179 LEU A N 1
ATOM 1362 C CA . LEU A 1 179 ? -0.084 -3.904 19.126 1.00 30.34 179 LEU A CA 1
ATOM 1363 C C . LEU A 1 179 ? -0.925 -2.689 18.805 1.00 33.03 179 LEU A C 1
ATOM 1364 O O . LEU A 1 179 ? -0.984 -1.774 19.610 1.00 32.20 179 LEU A O 1
ATOM 1369 N N . LEU A 1 180 ? -1.616 -2.685 17.657 1.00 31.85 180 LEU A N 1
ATOM 1370 C CA . LEU A 1 180 ? -2.494 -1.577 17.302 1.00 33.61 180 LEU A CA 1
ATOM 1371 C C . LEU A 1 180 ? -3.688 -1.461 18.274 1.00 34.94 180 LEU A C 1
ATOM 1372 O O . LEU A 1 180 ? -4.118 -0.356 18.579 1.00 33.95 180 LEU A O 1
ATOM 1377 N N . LEU A 1 181 ? -4.188 -2.593 18.778 1.00 30.63 181 LEU A N 1
ATOM 1378 C CA . LEU A 1 181 ? -5.320 -2.626 19.710 1.00 29.72 181 LEU A CA 1
ATOM 1379 C C . LEU A 1 181 ? -4.901 -2.388 21.179 1.00 34.25 181 LEU A C 1
ATOM 1380 O O . LEU A 1 181 ? -5.756 -2.338 22.064 1.00 34.92 181 LEU A O 1
ATOM 1385 N N . GLY A 1 182 ? -3.602 -2.311 21.436 1.00 30.17 182 GLY A N 1
ATOM 1386 C CA . GLY A 1 182 ? -3.084 -2.120 22.779 1.00 29.96 182 GLY A CA 1
ATOM 1387 C C . GLY A 1 182 ? -3.112 -3.382 23.630 1.00 36.01 182 GLY A C 1
ATOM 1388 O O . GLY A 1 182 ? -3.184 -3.282 24.853 1.00 36.66 182 GLY A O 1
ATOM 1389 N N . VAL A 1 183 ? -3.065 -4.576 23.004 1.00 32.70 183 VAL A N 1
ATOM 1390 C CA . VAL A 1 183 ? -3.059 -5.862 23.741 1.00 33.60 183 VAL A CA 1
ATOM 1391 C C . VAL A 1 183 ? -1.781 -6.666 23.505 1.00 35.31 183 VAL A C 1
ATOM 1392 O O . VAL A 1 183 ? -1.054 -6.406 22.563 1.00 30.87 183 VAL A O 1
ATOM 1396 N N . THR A 1 184 ? -1.548 -7.687 24.329 1.00 36.02 184 THR A N 1
ATOM 1397 C CA . THR A 1 184 ? -0.347 -8.500 24.198 1.00 37.28 184 THR A CA 1
ATOM 1398 C C . THR A 1 184 ? -0.655 -9.875 23.674 1.00 42.34 184 THR A C 1
ATOM 1399 O O . THR A 1 184 ? -1.736 -10.425 23.944 1.00 43.16 184 THR A O 1
ATOM 1403 N N . ARG A 1 185 ? 0.324 -10.443 22.954 1.00 37.46 185 ARG A N 1
ATOM 1404 C CA . ARG A 1 185 ? 0.263 -11.811 22.470 1.00 37.73 185 ARG A CA 1
ATOM 1405 C C . ARG A 1 185 ? 1.411 -12.558 23.154 1.00 42.71 185 ARG A C 1
ATOM 1406 O O . ARG A 1 185 ? 2.573 -12.202 22.984 1.00 42.68 185 ARG A O 1
ATOM 1414 N N . ASN A 1 186 ? 1.077 -13.521 23.996 1.00 40.59 186 ASN A N 1
ATOM 1415 C CA . ASN A 1 186 ? 2.096 -14.278 24.723 1.00 42.19 186 ASN A CA 1
ATOM 1416 C C . ASN A 1 186 ? 2.376 -15.574 23.946 1.00 50.55 186 ASN A C 1
ATOM 1417 O O . ASN A 1 186 ? 1.628 -16.545 24.077 1.00 49.83 186 ASN A O 1
ATOM 1422 N N . HIS A 1 187 ? 3.409 -15.548 23.077 1.00 50.26 187 HIS A N 1
ATOM 1423 C CA . HIS A 1 187 ? 3.810 -16.684 22.241 1.00 51.93 187 HIS A CA 1
ATOM 1424 C C . HIS A 1 187 ? 4.621 -17.694 23.024 1.00 59.87 187 HIS A C 1
ATOM 1425 O O . HIS A 1 187 ? 5.411 -17.313 23.898 1.00 58.79 187 HIS A O 1
ATOM 1432 N N . HIS A 1 188 ? 4.439 -18.985 22.693 1.00 60.19 188 HIS A N 1
ATOM 1433 C CA . HIS A 1 188 ? 5.185 -20.114 23.256 1.00 62.88 188 HIS A CA 1
ATOM 1434 C C . HIS A 1 188 ? 5.381 -21.141 22.163 1.00 67.42 188 HIS A C 1
ATOM 1435 O O . HIS A 1 188 ? 4.486 -21.347 21.351 1.00 66.46 188 HIS A O 1
ATOM 1442 N N . HIS A 1 189 ? 6.562 -21.781 22.154 1.00 64.90 189 HIS A N 1
ATOM 1443 C CA . HIS A 1 189 ? 7.038 -22.777 21.188 1.00 95.23 189 HIS A CA 1
ATOM 1444 C C . HIS A 1 189 ? 7.416 -22.080 19.879 1.00 136.46 189 HIS A C 1
ATOM 1445 O O . HIS A 1 189 ? 7.534 -20.853 19.835 1.00 99.42 189 HIS A O 1
ATOM 1452 N N . PRO B 1 2 ? -47.792 -24.001 2.812 1.00 35.18 2 PRO B N 1
ATOM 1453 C CA . PRO B 1 2 ? -46.593 -24.858 2.875 1.00 35.50 2 PRO B CA 1
ATOM 1454 C C . PRO B 1 2 ? -46.673 -25.936 3.960 1.00 41.76 2 PRO B C 1
ATOM 1455 O O . PRO B 1 2 ? -47.490 -25.822 4.883 1.00 41.32 2 PRO B O 1
ATOM 1459 N N . THR B 1 3 ? -45.781 -26.950 3.882 1.00 37.52 3 THR B N 1
ATOM 1460 C CA . THR B 1 3 ? -45.629 -27.951 4.935 1.00 36.32 3 THR B CA 1
ATOM 1461 C C . THR B 1 3 ? -44.736 -27.229 5.953 1.00 40.93 3 THR B C 1
ATOM 1462 O O . THR B 1 3 ? -44.114 -26.210 5.597 1.00 39.88 3 THR B O 1
ATOM 1466 N N . ASP B 1 4 ? -44.638 -27.736 7.204 1.00 37.80 4 ASP B N 1
ATOM 1467 C CA . ASP B 1 4 ? -43.747 -27.131 8.201 1.00 36.44 4 ASP B CA 1
ATOM 1468 C C . ASP B 1 4 ? -42.310 -27.157 7.685 1.00 38.97 4 ASP B C 1
ATOM 1469 O O . ASP B 1 4 ? -41.559 -26.231 7.950 1.00 37.97 4 ASP B O 1
ATOM 1474 N N . LEU B 1 5 ? -41.932 -28.238 6.980 1.00 35.43 5 LEU B N 1
ATOM 1475 C CA . LEU B 1 5 ? -40.598 -28.433 6.430 1.00 36.07 5 LEU B CA 1
ATOM 1476 C C . LEU B 1 5 ? -40.274 -27.414 5.321 1.00 37.24 5 LEU B C 1
ATOM 1477 O O . LEU B 1 5 ? -39.181 -26.846 5.317 1.00 36.11 5 LEU B O 1
ATOM 1482 N N . GLU B 1 6 ? -41.216 -27.175 4.401 1.00 32.66 6 GLU B N 1
ATOM 1483 C CA . GLU B 1 6 ? -41.006 -26.179 3.339 1.00 31.04 6 GLU B CA 1
ATOM 1484 C C . GLU B 1 6 ? -40.711 -24.789 3.917 1.00 34.03 6 GLU B C 1
ATOM 1485 O O . GLU B 1 6 ? -39.741 -24.149 3.531 1.00 33.50 6 GLU B O 1
ATOM 1491 N N . ARG B 1 7 ? -41.529 -24.349 4.860 1.00 31.17 7 ARG B N 1
ATOM 1492 C CA . ARG B 1 7 ? -41.407 -23.074 5.570 1.00 30.70 7 ARG B CA 1
ATOM 1493 C C . ARG B 1 7 ? -40.069 -23.039 6.340 1.00 35.27 7 ARG B C 1
ATOM 1494 O O . ARG B 1 7 ? -39.367 -22.033 6.272 1.00 35.50 7 ARG B O 1
ATOM 1502 N N . ARG B 1 8 ? -39.681 -24.158 7.003 1.00 32.17 8 ARG B N 1
ATOM 1503 C CA . ARG B 1 8 ? -38.410 -24.260 7.727 1.00 32.49 8 ARG B CA 1
ATOM 1504 C C . ARG B 1 8 ? -37.195 -24.017 6.820 1.00 34.84 8 ARG B C 1
ATOM 1505 O O . ARG B 1 8 ? -36.308 -23.273 7.207 1.00 34.50 8 ARG B O 1
ATOM 1513 N N . ARG B 1 9 ? -37.169 -24.626 5.619 1.00 31.07 9 ARG B N 1
ATOM 1514 C CA . ARG B 1 9 ? -36.075 -24.429 4.655 1.00 32.27 9 ARG B CA 1
ATOM 1515 C C . ARG B 1 9 ? -36.006 -22.945 4.306 1.00 35.15 9 ARG B C 1
ATOM 1516 O O . ARG B 1 9 ? -34.916 -22.360 4.338 1.00 34.25 9 ARG B O 1
ATOM 1524 N N . ALA B 1 10 ? -37.190 -22.324 4.048 1.00 29.84 10 ALA B N 1
ATOM 1525 C CA . ALA B 1 10 ? -37.298 -20.908 3.709 1.00 28.84 10 ALA B CA 1
ATOM 1526 C C . ALA B 1 10 ? -36.807 -19.991 4.829 1.00 32.05 10 ALA B C 1
ATOM 1527 O O . ALA B 1 10 ? -36.006 -19.093 4.560 1.00 31.74 10 ALA B O 1
ATOM 1529 N N . ILE B 1 11 ? -37.263 -20.237 6.086 1.00 29.24 11 ILE B N 1
ATOM 1530 C CA . ILE B 1 11 ? -36.855 -19.433 7.266 1.00 28.44 11 ILE B CA 1
ATOM 1531 C C . ILE B 1 11 ? -35.351 -19.591 7.528 1.00 33.26 11 ILE B C 1
ATOM 1532 O O . ILE B 1 11 ? -34.659 -18.594 7.760 1.00 32.43 11 ILE B O 1
ATOM 1537 N N . ASP B 1 12 ? -34.844 -20.839 7.479 1.00 31.30 12 ASP B N 1
ATOM 1538 C CA . ASP B 1 12 ? -33.427 -21.121 7.708 1.00 31.89 12 ASP B CA 1
ATOM 1539 C C . ASP B 1 12 ? -32.516 -20.414 6.715 1.00 35.48 12 ASP B C 1
ATOM 1540 O O . ASP B 1 12 ? -31.464 -19.898 7.102 1.00 34.66 12 ASP B O 1
ATOM 1545 N N . THR B 1 13 ? -32.931 -20.380 5.433 1.00 31.98 13 THR B N 1
ATOM 1546 C CA . THR B 1 13 ? -32.167 -19.733 4.366 1.00 32.09 13 THR B CA 1
ATOM 1547 C C . THR B 1 13 ? -32.198 -18.225 4.562 1.00 36.36 13 THR B C 1
ATOM 1548 O O . THR B 1 13 ? -31.157 -17.582 4.475 1.00 37.03 13 THR B O 1
ATOM 1552 N N . ALA B 1 14 ? -33.378 -17.670 4.866 1.00 32.95 14 ALA B N 1
ATOM 1553 C CA . ALA B 1 14 ? -33.563 -16.240 5.124 1.00 31.28 14 ALA B CA 1
ATOM 1554 C C . ALA B 1 14 ? -32.739 -15.785 6.354 1.00 33.65 14 ALA B C 1
ATOM 1555 O O . ALA B 1 14 ? -32.101 -14.747 6.290 1.00 32.62 14 ALA B O 1
ATOM 1557 N N . ALA B 1 15 ? -32.688 -16.612 7.412 1.00 30.99 15 ALA B N 1
ATOM 1558 C CA . ALA B 1 15 ? -31.903 -16.382 8.632 1.00 31.73 15 ALA B CA 1
ATOM 1559 C C . ALA B 1 15 ? -30.396 -16.351 8.320 1.00 38.66 15 ALA B C 1
ATOM 1560 O O . ALA B 1 15 ? -29.690 -15.510 8.876 1.00 39.72 15 ALA B O 1
ATOM 1562 N N . SER B 1 16 ? -29.913 -17.209 7.377 1.00 36.00 16 SER B N 1
ATOM 1563 C CA . SER B 1 16 ? -28.490 -17.193 6.992 1.00 37.20 16 SER B CA 1
ATOM 1564 C C . SER B 1 16 ? -28.101 -15.885 6.281 1.00 39.27 16 SER B C 1
ATOM 1565 O O . SER B 1 16 ? -26.998 -15.384 6.479 1.00 39.85 16 SER B O 1
ATOM 1568 N N . MET B 1 17 ? -29.017 -15.318 5.503 1.00 34.43 17 MET B N 1
ATOM 1569 C CA . MET B 1 17 ? -28.827 -14.042 4.814 1.00 34.04 17 MET B CA 1
ATOM 1570 C C . MET B 1 17 ? -28.717 -12.919 5.838 1.00 38.82 17 MET B C 1
ATOM 1571 O O . MET B 1 17 ? -27.822 -12.082 5.719 1.00 40.71 17 MET B O 1
ATOM 1576 N N . TYR B 1 18 ? -29.584 -12.936 6.869 1.00 33.66 18 TYR B N 1
ATOM 1577 C CA . TYR B 1 18 ? -29.597 -11.957 7.965 1.00 32.37 18 TYR B CA 1
ATOM 1578 C C . TYR B 1 18 ? -28.263 -12.016 8.706 1.00 37.72 18 TYR B C 1
ATOM 1579 O O . TYR B 1 18 ? -27.625 -10.977 8.871 1.00 36.57 18 TYR B O 1
ATOM 1588 N N . LEU B 1 19 ? -27.822 -13.243 9.087 1.00 36.81 19 LEU B N 1
ATOM 1589 C CA . LEU B 1 19 ? -26.562 -13.536 9.789 1.00 37.97 19 LEU B CA 1
ATOM 1590 C C . LEU B 1 19 ? -25.314 -13.155 8.966 1.00 39.86 19 LEU B C 1
ATOM 1591 O O . LEU B 1 19 ? -24.278 -12.825 9.548 1.00 40.06 19 LEU B O 1
ATOM 1596 N N . ALA B 1 20 ? -25.411 -13.134 7.627 1.00 35.54 20 ALA B N 1
ATOM 1597 C CA . ALA B 1 20 ? -24.275 -12.739 6.778 1.00 36.34 20 ALA B CA 1
ATOM 1598 C C . ALA B 1 20 ? -24.382 -11.283 6.351 1.00 40.23 20 ALA B C 1
ATOM 1599 O O . ALA B 1 20 ? -23.632 -10.813 5.479 1.00 40.43 20 ALA B O 1
ATOM 1601 N N . GLU B 1 21 ? -25.320 -10.567 6.997 1.00 36.10 21 GLU B N 1
ATOM 1602 C CA . GLU B 1 21 ? -25.599 -9.136 6.837 1.00 35.76 21 GLU B CA 1
ATOM 1603 C C . GLU B 1 21 ? -26.007 -8.772 5.419 1.00 41.23 21 GLU B C 1
ATOM 1604 O O . GLU B 1 21 ? -25.702 -7.683 4.919 1.00 42.83 21 GLU B O 1
ATOM 1610 N N . GLU B 1 22 ? -26.704 -9.705 4.769 1.00 37.04 22 GLU B N 1
ATOM 1611 C CA . GLU B 1 22 ? -27.179 -9.566 3.392 1.00 36.28 22 GLU B CA 1
ATOM 1612 C C . GLU B 1 22 ? -28.625 -9.150 3.458 1.00 40.99 22 GLU B C 1
ATOM 1613 O O . GLU B 1 22 ? -29.360 -9.709 4.278 1.00 39.59 22 GLU B O 1
ATOM 1619 N N . PRO B 1 23 ? -29.080 -8.182 2.631 1.00 37.74 23 PRO B N 1
ATOM 1620 C CA . PRO B 1 23 ? -30.506 -7.835 2.660 1.00 36.28 23 PRO B CA 1
ATOM 1621 C C . PRO B 1 23 ? -31.344 -9.024 2.210 1.00 40.56 23 PRO B C 1
ATOM 1622 O O . PRO B 1 23 ? -30.852 -9.900 1.490 1.00 37.25 23 PRO B O 1
ATOM 1626 N N . LEU B 1 24 ? -32.587 -9.092 2.692 1.00 39.27 24 LEU B N 1
ATOM 1627 C CA . LEU B 1 24 ? -33.486 -10.168 2.323 1.00 39.14 24 LEU B CA 1
ATOM 1628 C C . LEU B 1 24 ? -34.036 -9.928 0.920 1.00 43.28 24 LEU B C 1
ATOM 1629 O O . LEU B 1 24 ? -35.026 -9.215 0.744 1.00 44.80 24 LEU B O 1
ATOM 1634 N N . ASP B 1 25 ? -33.351 -10.497 -0.079 1.00 37.75 25 ASP B N 1
ATOM 1635 C CA . ASP B 1 25 ? -33.735 -10.414 -1.482 1.00 37.11 25 ASP B CA 1
ATOM 1636 C C . ASP B 1 25 ? -34.552 -11.663 -1.772 1.00 37.39 25 ASP B C 1
ATOM 1637 O O . ASP B 1 25 ? -34.007 -12.764 -1.803 1.00 35.99 25 ASP B O 1
ATOM 1642 N N . MET B 1 26 ? -35.870 -11.489 -1.948 1.00 34.42 26 MET B N 1
ATOM 1643 C CA . MET B 1 26 ? -36.831 -12.568 -2.212 1.00 32.84 26 MET B CA 1
ATOM 1644 C C . MET B 1 26 ? -36.528 -13.350 -3.482 1.00 38.17 26 MET B C 1
ATOM 1645 O O . MET B 1 26 ? -36.666 -14.570 -3.472 1.00 38.83 26 MET B O 1
ATOM 1650 N N . SER B 1 27 ? -35.994 -12.687 -4.532 1.00 36.54 27 SER B N 1
ATOM 1651 C CA . SER B 1 27 ? -35.590 -13.346 -5.789 1.00 37.51 27 SER B CA 1
ATOM 1652 C C . SER B 1 27 ? -34.364 -14.250 -5.570 1.00 37.69 27 SER B C 1
ATOM 1653 O O . SER B 1 27 ? -34.332 -15.365 -6.096 1.00 33.91 27 SER B O 1
ATOM 1656 N N . LEU B 1 28 ? -33.369 -13.770 -4.766 1.00 33.37 28 LEU B N 1
ATOM 1657 C CA . LEU B 1 28 ? -32.150 -14.503 -4.394 1.00 33.49 28 LEU B CA 1
ATOM 1658 C C . LEU B 1 28 ? -32.606 -15.704 -3.535 1.00 36.75 28 LEU B C 1
ATOM 1659 O O . LEU B 1 28 ? -32.242 -16.840 -3.828 1.00 36.95 28 LEU B O 1
ATOM 1664 N N . LEU B 1 29 ? -33.456 -15.451 -2.508 1.00 31.48 29 LEU B N 1
ATOM 1665 C CA . LEU B 1 29 ? -33.968 -16.508 -1.636 1.00 30.07 29 LEU B CA 1
ATOM 1666 C C . LEU B 1 29 ? -34.743 -17.620 -2.417 1.00 32.17 29 LEU B C 1
ATOM 1667 O O . LEU B 1 29 ? -34.472 -18.810 -2.213 1.00 30.09 29 LEU B O 1
ATOM 1672 N N . ALA B 1 30 ? -35.666 -17.231 -3.321 1.00 27.58 30 ALA B N 1
ATOM 1673 C CA . ALA B 1 30 ? -36.413 -18.201 -4.126 1.00 28.46 30 ALA B CA 1
ATOM 1674 C C . ALA B 1 30 ? -35.459 -19.034 -5.008 1.00 35.47 30 ALA B C 1
ATOM 1675 O O . ALA B 1 30 ? -35.630 -20.257 -5.106 1.00 37.25 30 ALA B O 1
ATOM 1677 N N . GLU B 1 31 ? -34.421 -18.387 -5.602 1.00 31.29 31 GLU B N 1
ATOM 1678 C CA . GLU B 1 31 ? -33.409 -19.071 -6.418 1.00 33.06 31 GLU B CA 1
ATOM 1679 C C . GLU B 1 31 ? -32.618 -20.074 -5.563 1.00 37.49 31 GLU B C 1
ATOM 1680 O O . GLU B 1 31 ? -32.429 -21.200 -6.002 1.00 39.55 31 GLU B O 1
ATOM 1686 N N . ARG B 1 32 ? -32.188 -19.682 -4.343 1.00 33.92 32 ARG B N 1
ATOM 1687 C CA . ARG B 1 32 ? -31.472 -20.570 -3.409 1.00 34.56 32 ARG B CA 1
ATOM 1688 C C . ARG B 1 32 ? -32.329 -21.779 -3.005 1.00 37.12 32 ARG B C 1
ATOM 1689 O O . ARG B 1 32 ? -31.808 -22.886 -2.874 1.00 38.87 32 ARG B O 1
ATOM 1697 N N . LEU B 1 33 ? -33.640 -21.572 -2.844 1.00 31.01 33 LEU B N 1
ATOM 1698 C CA . LEU B 1 33 ? -34.579 -22.633 -2.496 1.00 29.70 33 LEU B CA 1
ATOM 1699 C C . LEU B 1 33 ? -34.957 -23.529 -3.659 1.00 33.71 33 LEU B C 1
ATOM 1700 O O . LEU B 1 33 ? -35.474 -24.620 -3.442 1.00 34.13 33 LEU B O 1
ATOM 1705 N N . GLY B 1 34 ? -34.702 -23.067 -4.880 1.00 30.39 34 GLY B N 1
ATOM 1706 C CA . GLY B 1 34 ? -35.083 -23.750 -6.101 1.00 30.12 34 GLY B CA 1
ATOM 1707 C C . GLY B 1 34 ? -36.585 -23.668 -6.315 1.00 32.69 34 GLY B C 1
ATOM 1708 O O . GLY B 1 34 ? -37.203 -24.615 -6.817 1.00 30.19 34 GLY B O 1
ATOM 1709 N N . VAL B 1 35 ? -37.189 -22.536 -5.908 1.00 28.80 35 VAL B N 1
ATOM 1710 C CA . VAL B 1 35 ? -38.638 -22.318 -6.083 1.00 29.79 35 VAL B CA 1
ATOM 1711 C C . VAL B 1 35 ? -38.922 -21.022 -6.845 1.00 34.70 35 VAL B C 1
ATOM 1712 O O . VAL B 1 35 ? -38.090 -20.121 -6.860 1.00 33.69 35 VAL B O 1
ATOM 1716 N N . GLY B 1 36 ? -40.117 -20.921 -7.410 1.00 32.73 36 GLY B N 1
ATOM 1717 C CA . GLY B 1 36 ? -40.546 -19.702 -8.078 1.00 32.58 36 GLY B CA 1
ATOM 1718 C C . GLY B 1 36 ? -40.906 -18.651 -7.051 1.00 34.76 36 GLY B C 1
ATOM 1719 O O . GLY B 1 36 ? -41.224 -18.995 -5.900 1.00 33.61 36 GLY B O 1
ATOM 1720 N N . ARG B 1 37 ? -40.854 -17.358 -7.439 1.00 31.97 37 ARG B N 1
ATOM 1721 C CA . ARG B 1 37 ? -41.182 -16.259 -6.514 1.00 32.83 37 ARG B CA 1
ATOM 1722 C C . ARG B 1 37 ? -42.611 -16.319 -5.990 1.00 37.81 37 ARG B C 1
ATOM 1723 O O . ARG B 1 37 ? -42.834 -15.947 -4.849 1.00 38.65 37 ARG B O 1
ATOM 1731 N N . ALA B 1 38 ? -43.562 -16.839 -6.797 1.00 35.95 38 ALA B N 1
ATOM 1732 C CA . ALA B 1 38 ? -44.962 -17.030 -6.413 1.00 35.23 38 ALA B CA 1
ATOM 1733 C C . ALA B 1 38 ? -45.066 -18.126 -5.327 1.00 37.63 38 ALA B C 1
ATOM 1734 O O . ALA B 1 38 ? -45.802 -17.934 -4.375 1.00 37.90 38 ALA B O 1
ATOM 1736 N N . THR B 1 39 ? -44.343 -19.266 -5.474 1.00 33.26 39 THR B N 1
ATOM 1737 C CA . THR B 1 39 ? -44.368 -20.342 -4.462 1.00 33.46 39 THR B CA 1
ATOM 1738 C C . THR B 1 39 ? -43.812 -19.815 -3.107 1.00 36.41 39 THR B C 1
ATOM 1739 O O . THR B 1 39 ? -44.402 -20.064 -2.048 1.00 34.94 39 THR B O 1
ATOM 1743 N N . LEU B 1 40 ? -42.679 -19.087 -3.153 1.00 32.50 40 LEU B N 1
ATOM 1744 C CA . LEU B 1 40 ? -42.067 -18.507 -1.958 1.00 31.39 40 LEU B CA 1
ATOM 1745 C C . LEU B 1 40 ? -43.043 -17.578 -1.214 1.00 35.32 40 LEU B C 1
ATOM 1746 O O . LEU B 1 40 ? -43.221 -17.740 -0.001 1.00 32.57 40 LEU B O 1
ATOM 1751 N N . TYR B 1 41 ? -43.712 -16.659 -1.954 1.00 36.72 41 TYR B N 1
ATOM 1752 C CA . TYR B 1 41 ? -44.707 -15.743 -1.372 1.00 37.97 41 TYR B CA 1
ATOM 1753 C C . TYR B 1 41 ? -45.822 -16.536 -0.661 1.00 40.93 41 TYR B C 1
ATOM 1754 O O . TYR B 1 41 ? -46.194 -16.190 0.458 1.00 39.14 41 TYR B O 1
ATOM 1763 N N . ARG B 1 42 ? -46.323 -17.601 -1.310 1.00 38.84 42 ARG B N 1
ATOM 1764 C CA . ARG B 1 42 ? -47.350 -18.500 -0.778 1.00 39.29 42 ARG B CA 1
ATOM 1765 C C . ARG B 1 42 ? -46.883 -19.169 0.520 1.00 42.62 42 ARG B C 1
ATOM 1766 O O . ARG B 1 42 ? -47.685 -19.340 1.444 1.00 44.13 42 ARG B O 1
ATOM 1774 N N . TRP B 1 43 ? -45.577 -19.489 0.612 1.00 35.41 43 TRP B N 1
ATOM 1775 C CA . TRP B 1 43 ? -44.993 -20.129 1.786 1.00 33.72 43 TRP B CA 1
ATOM 1776 C C . TRP B 1 43 ? -44.782 -19.215 2.981 1.00 40.03 43 TRP B C 1
ATOM 1777 O O . TRP B 1 43 ? -45.073 -19.616 4.105 1.00 42.02 43 TRP B O 1
ATOM 1788 N N . VAL B 1 44 ? -44.185 -18.034 2.766 1.00 35.95 44 VAL B N 1
ATOM 1789 C CA . VAL B 1 44 ? -43.793 -17.137 3.845 1.00 34.68 44 VAL B CA 1
ATOM 1790 C C . VAL B 1 44 ? -44.370 -15.712 3.809 1.00 39.23 44 VAL B C 1
ATOM 1791 O O . VAL B 1 44 ? -44.173 -14.952 4.762 1.00 38.19 44 VAL B O 1
ATOM 1795 N N . GLY B 1 45 ? -45.044 -15.348 2.728 1.00 36.86 45 GLY B N 1
ATOM 1796 C CA . GLY B 1 45 ? -45.568 -13.997 2.581 1.00 36.90 45 GLY B CA 1
ATOM 1797 C C . GLY B 1 45 ? -44.503 -13.083 2.013 1.00 41.02 45 GLY B C 1
ATOM 1798 O O . GLY B 1 45 ? -43.503 -13.560 1.464 1.00 41.12 45 GLY B O 1
ATOM 1799 N N . ASN B 1 46 ? -44.716 -11.759 2.129 1.00 36.65 46 ASN B N 1
ATOM 1800 C CA . ASN B 1 46 ? -43.789 -10.747 1.643 1.00 36.40 46 ASN B CA 1
ATOM 1801 C C . ASN B 1 46 ? -42.504 -10.705 2.484 1.00 39.49 46 ASN B C 1
ATOM 1802 O O . ASN B 1 46 ? -42.403 -11.377 3.504 1.00 39.24 46 ASN B O 1
ATOM 1807 N N . ARG B 1 47 ? -41.526 -9.953 2.012 1.00 35.96 47 ARG B N 1
ATOM 1808 C CA . ARG B 1 47 ? -40.206 -9.715 2.561 1.00 36.38 47 ARG B CA 1
ATOM 1809 C C . ARG B 1 47 ? -40.249 -9.239 4.030 1.00 40.36 47 ARG B C 1
ATOM 1810 O O . ARG B 1 47 ? -39.381 -9.626 4.822 1.00 39.95 47 ARG B O 1
ATOM 1818 N N . ASP B 1 48 ? -41.252 -8.408 4.393 1.00 35.45 48 ASP B N 1
ATOM 1819 C CA . ASP B 1 48 ? -41.398 -7.908 5.762 1.00 34.08 48 ASP B CA 1
ATOM 1820 C C . ASP B 1 48 ? -41.907 -8.995 6.713 1.00 36.10 48 ASP B C 1
ATOM 1821 O O . ASP B 1 48 ? -41.374 -9.120 7.813 1.00 35.39 48 ASP B O 1
ATOM 1826 N N . GLU B 1 49 ? -42.897 -9.797 6.277 1.00 31.30 49 GLU B N 1
ATOM 1827 C CA . GLU B 1 49 ? -43.481 -10.886 7.061 1.00 31.56 49 GLU B CA 1
ATOM 1828 C C . GLU B 1 49 ? -42.417 -11.937 7.373 1.00 35.46 49 GLU B C 1
ATOM 1829 O O . GLU B 1 49 ? -42.335 -12.424 8.503 1.00 32.79 49 GLU B O 1
ATOM 1835 N N . LEU B 1 50 ? -41.588 -12.270 6.362 1.00 32.89 50 LEU B N 1
ATOM 1836 C CA . LEU B 1 50 ? -40.504 -13.236 6.511 1.00 32.08 50 LEU B CA 1
ATOM 1837 C C . LEU B 1 50 ? -39.402 -12.703 7.421 1.00 32.41 50 LEU B C 1
ATOM 1838 O O . LEU B 1 50 ? -38.926 -13.446 8.274 1.00 31.26 50 LEU B O 1
ATOM 1843 N N . LEU B 1 51 ? -39.008 -11.425 7.265 1.00 29.19 51 LEU B N 1
ATOM 1844 C CA . LEU B 1 51 ? -37.979 -10.837 8.136 1.00 29.17 51 LEU B CA 1
ATOM 1845 C C . LEU B 1 51 ? -38.446 -10.816 9.598 1.00 32.76 51 LEU B C 1
ATOM 1846 O O . LEU B 1 51 ? -37.667 -11.159 10.482 1.00 34.30 51 LEU B O 1
ATOM 1851 N N . GLY B 1 52 ? -39.725 -10.504 9.824 1.00 28.33 52 GLY B N 1
ATOM 1852 C CA . GLY B 1 52 ? -40.336 -10.533 11.148 1.00 26.96 52 GLY B CA 1
ATOM 1853 C C . GLY B 1 52 ? -40.253 -11.903 11.792 1.00 31.72 52 GLY B C 1
ATOM 1854 O O . GLY B 1 52 ? -39.946 -12.008 12.975 1.00 31.97 52 GLY B O 1
ATOM 1855 N N . THR B 1 53 ? -40.471 -12.971 11.002 1.00 30.20 53 THR B N 1
ATOM 1856 C CA . THR B 1 53 ? -40.397 -14.364 11.485 1.00 29.65 53 THR B CA 1
ATOM 1857 C C . THR B 1 53 ? -38.979 -14.702 11.876 1.00 33.51 53 THR B C 1
ATOM 1858 O O . THR B 1 53 ? -38.763 -15.300 12.920 1.00 33.02 53 THR B O 1
ATOM 1862 N N . VAL B 1 54 ? -38.010 -14.316 11.018 1.00 30.32 54 VAL B N 1
ATOM 1863 C CA . VAL B 1 54 ? -36.575 -14.540 11.178 1.00 29.23 54 VAL B CA 1
ATOM 1864 C C . VAL B 1 54 ? -36.128 -13.866 12.493 1.00 31.75 54 VAL B C 1
ATOM 1865 O O . VAL B 1 54 ? -35.467 -14.495 13.328 1.00 30.64 54 VAL B O 1
ATOM 1869 N N . LEU B 1 55 ? -36.515 -12.598 12.671 1.00 27.43 55 LEU B N 1
ATOM 1870 C CA . LEU B 1 55 ? -36.163 -11.809 13.865 1.00 26.92 55 LEU B CA 1
ATOM 1871 C C . LEU B 1 55 ? -36.867 -12.300 15.118 1.00 28.47 55 LEU B C 1
ATOM 1872 O O . LEU B 1 55 ? -36.277 -12.239 16.184 1.00 28.91 55 LEU B O 1
ATOM 1877 N N . ALA B 1 56 ? -38.109 -12.815 14.991 1.00 23.96 56 ALA B N 1
ATOM 1878 C CA . ALA B 1 56 ? -38.863 -13.370 16.130 1.00 23.24 56 ALA B CA 1
ATOM 1879 C C . ALA B 1 56 ? -38.179 -14.646 16.628 1.00 27.90 56 ALA B C 1
ATOM 1880 O O . ALA B 1 56 ? -38.073 -14.848 17.826 1.00 27.81 56 ALA B O 1
ATOM 1882 N N . GLU B 1 57 ? -37.717 -15.513 15.704 1.00 24.77 57 GLU B N 1
ATOM 1883 C CA . GLU B 1 57 ? -37.020 -16.747 16.096 1.00 26.08 57 GLU B CA 1
ATOM 1884 C C . GLU B 1 57 ? -35.678 -16.416 16.802 1.00 28.81 57 GLU B C 1
ATOM 1885 O O . GLU B 1 57 ? -35.355 -17.053 17.789 1.00 28.32 57 GLU B O 1
ATOM 1891 N N . ALA B 1 58 ? -34.928 -15.433 16.283 1.00 26.64 58 ALA B N 1
ATOM 1892 C CA . ALA B 1 58 ? -33.669 -14.937 16.872 1.00 27.49 58 ALA B CA 1
ATOM 1893 C C . ALA B 1 58 ? -33.965 -14.327 18.266 1.00 30.80 58 ALA B C 1
ATOM 1894 O O . ALA B 1 58 ? -33.167 -14.504 19.181 1.00 31.30 58 ALA B O 1
ATOM 1896 N N . THR B 1 59 ? -35.120 -13.632 18.416 1.00 26.07 59 THR B N 1
ATOM 1897 C CA . THR B 1 59 ? -35.550 -13.056 19.706 1.00 26.14 59 THR B CA 1
ATOM 1898 C C . THR B 1 59 ? -35.756 -14.180 20.754 1.00 31.40 59 THR B C 1
ATOM 1899 O O . THR B 1 59 ? -35.270 -14.064 21.880 1.00 30.67 59 THR B O 1
ATOM 1903 N N . GLU B 1 60 ? -36.460 -15.251 20.373 1.00 28.26 60 GLU B N 1
ATOM 1904 C CA . GLU B 1 60 ? -36.732 -16.409 21.238 1.00 28.69 60 GLU B CA 1
ATOM 1905 C C . GLU B 1 60 ? -35.441 -17.022 21.717 1.00 34.32 60 GLU B C 1
ATOM 1906 O O . GLU B 1 60 ? -35.285 -17.197 22.913 1.00 34.58 60 GLU B O 1
ATOM 1912 N N . ARG B 1 61 ? -34.488 -17.300 20.795 1.00 33.34 61 ARG B N 1
ATOM 1913 C CA . ARG B 1 61 ? -33.166 -17.852 21.139 1.00 32.72 61 ARG B CA 1
ATOM 1914 C C . ARG B 1 61 ? -32.435 -16.972 22.162 1.00 35.10 61 ARG B C 1
ATOM 1915 O O . ARG B 1 61 ? -31.874 -17.502 23.111 1.00 36.39 61 ARG B O 1
ATOM 1923 N N . THR B 1 62 ? -32.499 -15.640 22.005 1.00 31.18 62 THR B N 1
ATOM 1924 C CA . THR B 1 62 ? -31.885 -14.656 22.912 1.00 30.71 62 THR B CA 1
ATOM 1925 C C . THR B 1 62 ? -32.496 -14.765 24.309 1.00 33.76 62 THR B C 1
ATOM 1926 O O . THR B 1 62 ? -31.756 -14.874 25.281 1.00 32.99 62 THR B O 1
ATOM 1930 N N . TYR B 1 63 ? -33.840 -14.779 24.394 1.00 29.29 63 TYR B N 1
ATOM 1931 C CA . TYR B 1 63 ? -34.590 -14.898 25.653 1.00 28.99 63 TYR B CA 1
ATOM 1932 C C . TYR B 1 63 ? -34.257 -16.209 26.403 1.00 33.98 63 TYR B C 1
ATOM 1933 O O . TYR B 1 63 ? -34.037 -16.177 27.616 1.00 31.77 63 TYR B O 1
ATOM 1942 N N . ARG B 1 64 ? -34.258 -17.348 25.677 1.00 32.99 64 ARG B N 1
ATOM 1943 C CA . ARG B 1 64 ? -34.006 -18.684 26.227 1.00 34.60 64 ARG B CA 1
ATOM 1944 C C . ARG B 1 64 ? -32.613 -18.782 26.816 1.00 39.47 64 ARG B C 1
ATOM 1945 O O . ARG B 1 64 ? -32.437 -19.412 27.854 1.00 41.70 64 ARG B O 1
ATOM 1953 N N . LYS B 1 65 ? -31.624 -18.189 26.138 1.00 35.15 65 LYS B N 1
ATOM 1954 C CA . LYS B 1 65 ? -30.240 -18.170 26.595 1.00 35.78 65 LYS B CA 1
ATOM 1955 C C . LYS B 1 65 ? -30.177 -17.325 27.865 1.00 36.42 65 LYS B C 1
ATOM 1956 O O . LYS B 1 65 ? -29.676 -17.800 28.874 1.00 37.44 65 LYS B O 1
ATOM 1962 N N . ALA B 1 66 ? -30.766 -16.122 27.847 1.00 30.00 66 ALA B N 1
ATOM 1963 C CA . ALA B 1 66 ? -30.764 -15.255 29.025 1.00 29.93 66 ALA B CA 1
ATOM 1964 C C . ALA B 1 66 ? -31.455 -15.902 30.228 1.00 33.36 66 ALA B C 1
ATOM 1965 O O . ALA B 1 66 ? -30.971 -15.731 31.329 1.00 34.23 66 ALA B O 1
ATOM 1967 N N . MET B 1 67 ? -32.557 -16.660 30.012 1.00 29.26 67 MET B N 1
ATOM 1968 C CA . MET B 1 67 ? -33.292 -17.356 31.073 1.00 30.72 67 MET B CA 1
ATOM 1969 C C . MET B 1 67 ? -32.455 -18.439 31.750 1.00 38.21 67 MET B C 1
ATOM 1970 O O . MET B 1 67 ? -32.622 -18.672 32.943 1.00 38.74 67 MET B O 1
ATOM 1975 N N . SER B 1 68 ? -31.601 -19.135 30.991 1.00 37.36 68 SER B N 1
ATOM 1976 C CA . SER B 1 68 ? -30.756 -20.201 31.544 1.00 39.27 68 SER B CA 1
ATOM 1977 C C . SER B 1 68 ? -29.530 -19.621 32.251 1.00 44.66 68 SER B C 1
ATOM 1978 O O . SER B 1 68 ? -29.023 -20.248 33.178 1.00 46.40 68 SER B O 1
ATOM 1981 N N . GLN B 1 69 ? -29.082 -18.410 31.845 1.00 39.82 69 GLN B N 1
ATOM 1982 C CA . GLN B 1 69 ? -27.891 -17.756 32.418 1.00 40.04 69 GLN B CA 1
ATOM 1983 C C . GLN B 1 69 ? -28.181 -16.762 33.538 1.00 41.27 69 GLN B C 1
ATOM 1984 O O . GLN B 1 69 ? -27.289 -16.463 34.327 1.00 40.79 69 GLN B O 1
ATOM 1990 N N . ALA B 1 70 ? -29.425 -16.265 33.630 1.00 38.10 70 ALA B N 1
ATOM 1991 C CA . ALA B 1 70 ? -29.800 -15.292 34.676 1.00 37.32 70 ALA B CA 1
ATOM 1992 C C . ALA B 1 70 ? -29.736 -15.859 36.092 1.00 41.04 70 ALA B C 1
ATOM 1993 O O . ALA B 1 70 ? -30.010 -17.039 36.299 1.00 41.00 70 ALA B O 1
ATOM 1995 N N . SER B 1 71 ? -29.392 -14.993 37.054 1.00 37.60 71 SER B N 1
ATOM 1996 C CA . SER B 1 71 ? -29.212 -15.280 38.478 1.00 39.14 71 SER B CA 1
ATOM 1997 C C . SER B 1 71 ? -30.431 -14.910 39.290 1.00 42.28 71 SER B C 1
ATOM 1998 O O . SER B 1 71 ? -31.186 -14.030 38.901 1.00 40.71 71 SER B O 1
ATOM 2001 N N . GLY B 1 72 ? -30.551 -15.534 40.454 1.00 41.87 72 GLY B N 1
ATOM 2002 C CA . GLY B 1 72 ? -31.582 -15.279 41.449 1.00 42.19 72 GLY B CA 1
ATOM 2003 C C . GLY B 1 72 ? -32.986 -15.755 41.145 1.00 45.37 72 GLY B C 1
ATOM 2004 O O . GLY B 1 72 ? -33.191 -16.633 40.312 1.00 44.25 72 GLY B O 1
ATOM 2005 N N . GLN B 1 73 ? -33.955 -15.196 41.874 1.00 43.42 73 GLN B N 1
ATOM 2006 C CA . GLN B 1 73 ? -35.380 -15.507 41.767 1.00 44.28 73 GLN B CA 1
ATOM 2007 C C . GLN B 1 73 ? -36.180 -14.209 41.777 1.00 48.80 73 GLN B C 1
ATOM 2008 O O . GLN B 1 73 ? -35.619 -13.149 42.045 1.00 49.27 73 GLN B O 1
ATOM 2014 N N . GLY B 1 74 ? -37.470 -14.307 41.481 1.00 44.29 74 GLY B N 1
ATOM 2015 C CA . GLY B 1 74 ? -38.408 -13.196 41.518 1.00 42.63 74 GLY B CA 1
ATOM 2016 C C . GLY B 1 74 ? -38.044 -11.997 40.674 1.00 46.35 74 GLY B C 1
ATOM 2017 O O . GLY B 1 74 ? -37.520 -12.158 39.561 1.00 45.62 74 GLY B O 1
ATOM 2018 N N . PRO B 1 75 ? -38.302 -10.766 41.198 1.00 42.01 75 PRO B N 1
ATOM 2019 C CA . PRO B 1 75 ? -38.007 -9.553 40.413 1.00 40.02 75 PRO B CA 1
ATOM 2020 C C . PRO B 1 75 ? -36.539 -9.372 40.047 1.00 40.77 75 PRO B C 1
ATOM 2021 O O . PRO B 1 75 ? -36.260 -8.828 38.991 1.00 39.31 75 PRO B O 1
ATOM 2025 N N . GLU B 1 76 ? -35.614 -9.867 40.880 1.00 37.44 76 GLU B N 1
ATOM 2026 C CA . GLU B 1 76 ? -34.174 -9.760 40.603 1.00 37.92 76 GLU B CA 1
ATOM 2027 C C . GLU B 1 76 ? -33.778 -10.628 39.396 1.00 41.60 76 GLU B C 1
ATOM 2028 O O . GLU B 1 76 ? -32.934 -10.211 38.595 1.00 39.46 76 GLU B O 1
ATOM 2034 N N . TYR B 1 77 ? -34.420 -11.812 39.250 1.00 39.03 77 TYR B N 1
ATOM 2035 C CA . TYR B 1 77 ? -34.189 -12.737 38.129 1.00 38.03 77 TYR B CA 1
ATOM 2036 C C . TYR B 1 77 ? -34.758 -12.143 36.858 1.00 39.68 77 TYR B C 1
ATOM 2037 O O . TYR B 1 77 ? -34.099 -12.194 35.816 1.00 37.93 77 TYR B O 1
ATOM 2046 N N . ILE B 1 78 ? -35.986 -11.582 36.946 1.00 35.91 78 ILE B N 1
ATOM 2047 C CA . ILE B 1 78 ? -36.686 -10.961 35.828 1.00 35.16 78 ILE B CA 1
ATOM 2048 C C . ILE B 1 78 ? -35.847 -9.815 35.302 1.00 36.52 78 ILE B C 1
ATOM 2049 O O . ILE B 1 78 ? -35.584 -9.769 34.108 1.00 36.00 78 ILE B O 1
ATOM 2054 N N . LEU B 1 79 ? -35.368 -8.936 36.205 1.00 32.51 79 LEU B N 1
ATOM 2055 C CA . LEU B 1 79 ? -34.473 -7.832 35.860 1.00 31.21 79 LEU B CA 1
ATOM 2056 C C . LEU B 1 79 ? -33.198 -8.319 35.187 1.00 32.55 79 LEU B C 1
ATOM 2057 O O . LEU B 1 79 ? -32.764 -7.725 34.203 1.00 31.68 79 LEU B O 1
ATOM 2062 N N . ASP B 1 80 ? -32.633 -9.419 35.670 1.00 30.19 80 ASP B N 1
ATOM 2063 C CA . ASP B 1 80 ? -31.421 -9.960 35.076 1.00 30.63 80 ASP B CA 1
ATOM 2064 C C . ASP B 1 80 ? -31.646 -10.475 33.647 1.00 34.30 80 ASP B C 1
ATOM 2065 O O . ASP B 1 80 ? -30.821 -10.214 32.773 1.00 33.47 80 ASP B O 1
ATOM 2070 N N . VAL B 1 81 ? -32.742 -11.223 33.417 1.00 30.46 81 VAL B N 1
ATOM 2071 C CA . VAL B 1 81 ? -33.082 -11.758 32.081 1.00 29.53 81 VAL B CA 1
ATOM 2072 C C . VAL B 1 81 ? -33.195 -10.594 31.075 1.00 34.34 81 VAL B C 1
ATOM 2073 O O . VAL B 1 81 ? -32.547 -10.634 30.034 1.00 33.78 81 VAL B O 1
ATOM 2077 N N . PHE B 1 82 ? -33.966 -9.542 31.420 1.00 32.61 82 PHE B N 1
ATOM 2078 C CA . PHE B 1 82 ? -34.175 -8.367 30.556 1.00 31.47 82 PHE B CA 1
ATOM 2079 C C . PHE B 1 82 ? -32.932 -7.577 30.257 1.00 33.79 82 PHE B C 1
ATOM 2080 O O . PHE B 1 82 ? -32.760 -7.139 29.124 1.00 34.67 82 PHE B O 1
ATOM 2088 N N . GLY B 1 83 ? -32.092 -7.383 31.261 1.00 30.36 83 GLY B N 1
ATOM 2089 C CA . GLY B 1 83 ? -30.811 -6.698 31.112 1.00 30.60 83 GLY B CA 1
ATOM 2090 C C . GLY B 1 83 ? -29.927 -7.447 30.133 1.00 34.50 83 GLY B C 1
ATOM 2091 O O . GLY B 1 83 ? -29.373 -6.842 29.211 1.00 32.39 83 GLY B O 1
ATOM 2092 N N . ARG B 1 84 ? -29.846 -8.800 30.295 1.00 31.25 84 ARG B N 1
ATOM 2093 C CA . ARG B 1 84 ? -29.076 -9.702 29.429 1.00 29.38 84 ARG B CA 1
ATOM 2094 C C . ARG B 1 84 ? -29.579 -9.654 27.990 1.00 31.27 84 ARG B C 1
ATOM 2095 O O . ARG B 1 84 ? -28.765 -9.528 27.070 1.00 29.76 84 ARG B O 1
ATOM 2103 N N . VAL B 1 85 ? -30.919 -9.784 27.792 1.00 28.10 85 VAL B N 1
ATOM 2104 C CA . VAL B 1 85 ? -31.542 -9.769 26.471 1.00 26.42 85 VAL B CA 1
ATOM 2105 C C . VAL B 1 85 ? -31.224 -8.413 25.794 1.00 30.54 85 VAL B C 1
ATOM 2106 O O . VAL B 1 85 ? -30.722 -8.392 24.676 1.00 29.34 85 VAL B O 1
ATOM 2110 N N . MET B 1 86 ? -31.474 -7.286 26.492 1.00 28.98 86 MET B N 1
ATOM 2111 C CA . MET B 1 86 ? -31.258 -5.954 25.914 1.00 28.05 86 MET B CA 1
ATOM 2112 C C . MET B 1 86 ? -29.815 -5.672 25.516 1.00 31.80 86 MET B C 1
ATOM 2113 O O . MET B 1 86 ? -29.584 -5.114 24.445 1.00 29.80 86 MET B O 1
ATOM 2118 N N . ARG B 1 87 ? -28.849 -6.083 26.354 1.00 28.83 87 ARG B N 1
ATOM 2119 C CA . ARG B 1 87 ? -27.439 -5.904 26.059 1.00 28.94 87 ARG B CA 1
ATOM 2120 C C . ARG B 1 87 ? -26.974 -6.814 24.935 1.00 32.29 87 ARG B C 1
ATOM 2121 O O . ARG B 1 87 ? -26.109 -6.415 24.153 1.00 30.37 87 ARG B O 1
ATOM 2129 N N . SER B 1 88 ? -27.600 -8.008 24.798 1.00 29.60 88 SER B N 1
ATOM 2130 C CA . SER B 1 88 ? -27.261 -8.941 23.712 1.00 30.35 88 SER B CA 1
ATOM 2131 C C . SER B 1 88 ? -27.738 -8.370 22.366 1.00 33.33 88 SER B C 1
ATOM 2132 O O . SER B 1 88 ? -27.019 -8.406 21.370 1.00 31.40 88 SER B O 1
ATOM 2135 N N . VAL B 1 89 ? -28.926 -7.792 22.374 1.00 31.57 89 VAL B N 1
ATOM 2136 C CA . VAL B 1 89 ? -29.523 -7.138 21.198 1.00 30.99 89 VAL B CA 1
ATOM 2137 C C . VAL B 1 89 ? -28.683 -5.900 20.818 1.00 36.90 89 VAL B C 1
ATOM 2138 O O . VAL B 1 89 ? -28.361 -5.729 19.653 1.00 37.06 89 VAL B O 1
ATOM 2142 N N . GLU B 1 90 ? -28.299 -5.071 21.801 1.00 34.84 90 GLU B N 1
ATOM 2143 C CA . GLU B 1 90 ? -27.470 -3.877 21.591 1.00 35.84 90 GLU B CA 1
ATOM 2144 C C . GLU B 1 90 ? -26.087 -4.217 20.946 1.00 39.92 90 GLU B C 1
ATOM 2145 O O . GLU B 1 90 ? -25.602 -3.461 20.104 1.00 39.81 90 GLU B O 1
ATOM 2151 N N . SER B 1 91 ? -25.476 -5.360 21.315 1.00 36.04 91 SER B N 1
ATOM 2152 C CA . SER B 1 91 ? -24.181 -5.767 20.758 1.00 36.52 91 SER B CA 1
ATOM 2153 C C . SER B 1 91 ? -24.282 -6.604 19.459 1.00 37.84 91 SER B C 1
ATOM 2154 O O . SER B 1 91 ? -23.268 -7.116 18.971 1.00 36.84 91 SER B O 1
ATOM 2157 N N . SER B 1 92 ? -25.489 -6.743 18.892 1.00 33.72 92 SER B N 1
ATOM 2158 C CA . SER B 1 92 ? -25.657 -7.520 17.658 1.00 33.60 92 SER B CA 1
ATOM 2159 C C . SER B 1 92 ? -25.161 -6.769 16.424 1.00 37.62 92 SER B C 1
ATOM 2160 O O . SER B 1 92 ? -25.734 -5.740 16.070 1.00 36.45 92 SER B O 1
ATOM 2163 N N . THR B 1 93 ? -24.122 -7.310 15.744 1.00 35.03 93 THR B N 1
ATOM 2164 C CA . THR B 1 93 ? -23.550 -6.716 14.528 1.00 35.07 93 THR B CA 1
ATOM 2165 C C . THR B 1 93 ? -24.528 -6.889 13.353 1.00 38.29 93 THR B C 1
ATOM 2166 O O . THR B 1 93 ? -24.720 -5.960 12.566 1.00 38.81 93 THR B O 1
ATOM 2170 N N . GLU B 1 94 ? -25.151 -8.068 13.261 1.00 33.98 94 GLU B N 1
ATOM 2171 C CA . GLU B 1 94 ? -26.159 -8.446 12.278 1.00 34.19 94 GLU B CA 1
ATOM 2172 C C . GLU B 1 94 ? -27.337 -7.453 12.327 1.00 39.86 94 GLU B C 1
ATOM 2173 O O . GLU B 1 94 ? -27.686 -6.872 11.294 1.00 39.38 94 GLU B O 1
ATOM 2179 N N . LEU B 1 95 ? -27.918 -7.228 13.539 1.00 36.81 95 LEU B N 1
ATOM 2180 C CA . LEU B 1 95 ? -29.016 -6.278 13.728 1.00 34.67 95 LEU B CA 1
ATOM 2181 C C . LEU B 1 95 ? -28.580 -4.888 13.303 1.00 38.50 95 LEU B C 1
ATOM 2182 O O . LEU B 1 95 ? -29.288 -4.240 12.534 1.00 38.00 95 LEU B O 1
ATOM 2187 N N . ARG B 1 96 ? -27.395 -4.456 13.774 1.00 35.82 96 ARG B N 1
ATOM 2188 C CA . ARG B 1 96 ? -26.802 -3.151 13.472 1.00 35.99 96 ARG B CA 1
ATOM 2189 C C . ARG B 1 96 ? -26.742 -2.893 11.971 1.00 38.47 96 ARG B C 1
ATOM 2190 O O . ARG B 1 96 ? -27.091 -1.793 11.541 1.00 35.99 96 ARG B O 1
ATOM 2198 N N . ALA B 1 97 ? -26.359 -3.921 11.175 1.00 36.08 97 ALA B N 1
ATOM 2199 C CA . ALA B 1 97 ? -26.278 -3.847 9.706 1.00 36.39 97 ALA B CA 1
ATOM 2200 C C . ALA B 1 97 ? -27.666 -3.691 9.102 1.00 37.46 97 ALA B C 1
ATOM 2201 O O . ALA B 1 97 ? -27.851 -2.917 8.169 1.00 36.98 97 ALA B O 1
ATOM 2203 N N . LEU B 1 98 ? -28.635 -4.413 9.651 1.00 33.09 98 LEU B N 1
ATOM 2204 C CA . LEU B 1 98 ? -30.023 -4.378 9.203 1.00 33.18 98 LEU B CA 1
ATOM 2205 C C . LEU B 1 98 ? -30.651 -3.017 9.517 1.00 37.61 98 LEU B C 1
ATOM 2206 O O . LEU B 1 98 ? -31.214 -2.408 8.618 1.00 37.74 98 LEU B O 1
ATOM 2211 N N . THR B 1 99 ? -30.479 -2.517 10.752 1.00 35.78 99 THR B N 1
ATOM 2212 C CA . THR B 1 99 ? -31.035 -1.228 11.189 1.00 35.97 99 THR B CA 1
ATOM 2213 C C . THR B 1 99 ? -30.465 -0.030 10.450 1.00 41.24 99 THR B C 1
ATOM 2214 O O . THR B 1 99 ? -31.164 0.962 10.273 1.00 39.82 99 THR B O 1
ATOM 2218 N N . LYS B 1 100 ? -29.209 -0.139 9.986 1.00 40.32 100 LYS B N 1
ATOM 2219 C CA . LYS B 1 100 ? -28.538 0.926 9.240 1.00 40.54 100 LYS B CA 1
ATOM 2220 C C . LYS B 1 100 ? -29.106 1.052 7.838 1.00 41.93 100 LYS B C 1
ATOM 2221 O O . LYS B 1 100 ? -29.307 2.159 7.364 1.00 42.57 100 LYS B O 1
ATOM 2227 N N . ARG B 1 101 ? -29.429 -0.065 7.202 1.00 38.55 101 ARG B N 1
ATOM 2228 C CA . ARG B 1 101 ? -29.956 -0.077 5.844 1.00 39.06 101 ARG B CA 1
ATOM 2229 C C . ARG B 1 101 ? -31.480 0.086 5.766 1.00 38.88 101 ARG B C 1
ATOM 2230 O O . ARG B 1 101 ? -31.969 0.716 4.832 1.00 36.56 101 ARG B O 1
ATOM 2238 N N . GLU B 1 102 ? -32.232 -0.514 6.713 1.00 33.12 102 GLU B N 1
ATOM 2239 C CA . GLU B 1 102 ? -33.693 -0.487 6.663 1.00 31.76 102 GLU B CA 1
ATOM 2240 C C . GLU B 1 102 ? -34.286 -0.040 7.997 1.00 32.61 102 GLU B C 1
ATOM 2241 O O . GLU B 1 102 ? -35.007 -0.817 8.611 1.00 31.53 102 GLU B O 1
ATOM 2247 N N . PRO B 1 103 ? -34.048 1.199 8.471 1.00 29.23 103 PRO B N 1
ATOM 2248 C CA . PRO B 1 103 ? -34.573 1.575 9.793 1.00 27.84 103 PRO B CA 1
ATOM 2249 C C . PRO B 1 103 ? -36.099 1.559 9.917 1.00 33.71 103 PRO B C 1
ATOM 2250 O O . PRO B 1 103 ? -36.604 1.057 10.914 1.00 33.30 103 PRO B O 1
ATOM 2254 N N . MET B 1 104 ? -36.821 2.062 8.910 1.00 30.47 104 MET B N 1
ATOM 2255 C CA . MET B 1 104 ? -38.282 2.122 8.905 1.00 31.61 104 MET B CA 1
ATOM 2256 C C . MET B 1 104 ? -38.926 0.746 8.916 1.00 34.61 104 MET B C 1
ATOM 2257 O O . MET B 1 104 ? -39.943 0.558 9.592 1.00 33.33 104 MET B O 1
ATOM 2262 N N . VAL B 1 105 ? -38.353 -0.216 8.169 1.00 30.31 105 VAL B N 1
ATOM 2263 C CA . VAL B 1 105 ? -38.863 -1.598 8.149 1.00 29.60 105 VAL B CA 1
ATOM 2264 C C . VAL B 1 105 ? -38.717 -2.149 9.552 1.00 29.09 105 VAL B C 1
ATOM 2265 O O . VAL B 1 105 ? -39.676 -2.691 10.091 1.00 26.45 105 VAL B O 1
ATOM 2269 N N . PHE B 1 106 ? -37.514 -1.974 10.168 1.00 24.73 106 PHE B N 1
ATOM 2270 C CA . PHE B 1 106 ? -37.262 -2.480 11.514 1.00 22.89 106 PHE B CA 1
ATOM 2271 C C . PHE B 1 106 ? -38.143 -1.846 12.594 1.00 27.93 106 PHE B C 1
ATOM 2272 O O . PHE B 1 106 ? -38.624 -2.574 13.476 1.00 26.01 106 PHE B O 1
ATOM 2280 N N . ILE B 1 107 ? -38.369 -0.513 12.531 1.00 24.82 107 ILE B N 1
ATOM 2281 C CA . ILE B 1 107 ? -39.210 0.161 13.527 1.00 24.20 107 ILE B CA 1
ATOM 2282 C C . ILE B 1 107 ? -40.575 -0.522 13.536 1.00 27.61 107 ILE B C 1
ATOM 2283 O O . ILE B 1 107 ? -41.081 -0.873 14.603 1.00 26.32 107 ILE B O 1
ATOM 2288 N N . LYS B 1 108 ? -41.120 -0.782 12.314 1.00 24.39 108 LYS B N 1
ATOM 2289 C CA . LYS B 1 108 ? -42.405 -1.446 12.100 1.00 23.13 108 LYS B CA 1
ATOM 2290 C C . LYS B 1 108 ? -42.414 -2.866 12.668 1.00 28.70 108 LYS B C 1
ATOM 2291 O O . LYS B 1 108 ? -43.327 -3.221 13.410 1.00 29.01 108 LYS B O 1
ATOM 2297 N N . LEU B 1 109 ? -41.432 -3.685 12.302 1.00 25.22 109 LEU B N 1
ATOM 2298 C CA . LEU B 1 109 ? -41.369 -5.080 12.775 1.00 25.10 109 LEU B CA 1
ATOM 2299 C C . LEU B 1 109 ? -41.183 -5.232 14.312 1.00 28.14 109 LEU B C 1
ATOM 2300 O O . LEU B 1 109 ? -41.744 -6.150 14.915 1.00 27.52 109 LEU B O 1
ATOM 2305 N N . ALA B 1 110 ? -40.413 -4.325 14.919 1.00 23.96 110 ALA B N 1
ATOM 2306 C CA . ALA B 1 110 ? -40.077 -4.362 16.341 1.00 24.25 110 ALA B CA 1
ATOM 2307 C C . ALA B 1 110 ? -41.001 -3.602 17.290 1.00 26.35 110 ALA B C 1
ATOM 2308 O O . ALA B 1 110 ? -41.141 -4.015 18.437 1.00 25.09 110 ALA B O 1
ATOM 2310 N N . MET B 1 111 ? -41.521 -2.443 16.875 1.00 21.66 111 MET B N 1
ATOM 2311 C CA . MET B 1 111 ? -42.264 -1.577 17.796 1.00 20.84 111 MET B CA 1
ATOM 2312 C C . MET B 1 111 ? -43.741 -1.377 17.536 1.00 26.18 111 MET B C 1
ATOM 2313 O O . MET B 1 111 ? -44.404 -0.621 18.242 1.00 27.35 111 MET B O 1
ATOM 2318 N N . MET B 1 112 ? -44.253 -2.087 16.549 1.00 23.70 112 MET B N 1
ATOM 2319 C CA . MET B 1 112 ? -45.660 -2.133 16.196 1.00 23.15 112 MET B CA 1
ATOM 2320 C C . MET B 1 112 ? -46.070 -3.553 16.557 1.00 27.43 112 MET B C 1
ATOM 2321 O O . MET B 1 112 ? -45.225 -4.450 16.389 1.00 28.62 112 MET B O 1
ATOM 2326 N N . PRO B 1 113 ? -47.328 -3.851 16.976 1.00 25.04 113 PRO B N 1
ATOM 2327 C CA . PRO B 1 113 ? -47.683 -5.259 17.216 1.00 25.40 113 PRO B CA 1
ATOM 2328 C C . PRO B 1 113 ? -47.356 -6.115 15.997 1.00 27.38 113 PRO B C 1
ATOM 2329 O O . PRO B 1 113 ? -47.424 -5.641 14.871 1.00 22.96 113 PRO B O 1
ATOM 2333 N N . GLY B 1 114 ? -46.830 -7.306 16.252 1.00 25.02 114 GLY B N 1
ATOM 2334 C CA . GLY B 1 114 ? -46.414 -8.216 15.192 1.00 24.47 114 GLY B CA 1
ATOM 2335 C C . GLY B 1 114 ? -45.618 -9.358 15.773 1.00 29.07 114 GLY B C 1
ATOM 2336 O O . GLY B 1 114 ? -45.685 -9.596 16.981 1.00 26.93 114 GLY B O 1
ATOM 2337 N N . SER B 1 115 ? -44.830 -10.043 14.921 1.00 25.92 115 SER B N 1
ATOM 2338 C CA . SER B 1 115 ? -44.023 -11.202 15.300 1.00 26.10 115 SER B CA 1
ATOM 2339 C C . SER B 1 115 ? -43.064 -11.010 16.485 1.00 28.47 115 SER B C 1
ATOM 2340 O O . SER B 1 115 ? -43.109 -11.787 17.446 1.00 29.29 115 SER B O 1
ATOM 2343 N N . ILE B 1 116 ? -42.216 -9.982 16.431 1.00 25.01 116 ILE B N 1
ATOM 2344 C CA . ILE B 1 116 ? -41.238 -9.690 17.503 1.00 25.03 116 ILE B CA 1
ATOM 2345 C C . ILE B 1 116 ? -41.924 -9.433 18.860 1.00 27.95 116 ILE B C 1
ATOM 2346 O O . ILE B 1 116 ? -41.589 -10.119 19.831 1.00 27.42 116 ILE B O 1
ATOM 2351 N N . GLU B 1 117 ? -42.880 -8.454 18.926 1.00 22.77 117 GLU B N 1
ATOM 2352 C CA . GLU B 1 117 ? -43.580 -8.164 20.175 1.00 21.96 117 GLU B CA 1
ATOM 2353 C C . GLU B 1 117 ? -44.377 -9.360 20.722 1.00 28.75 117 GLU B C 1
ATOM 2354 O O . GLU B 1 117 ? -44.408 -9.525 21.928 1.00 26.34 117 GLU B O 1
ATOM 2360 N N . SER B 1 118 ? -44.999 -10.203 19.847 1.00 27.39 118 SER B N 1
ATOM 2361 C CA . SER B 1 118 ? -45.781 -11.367 20.308 1.00 27.34 118 SER B CA 1
ATOM 2362 C C . SER B 1 118 ? -44.937 -12.407 20.998 1.00 29.50 118 SER B C 1
ATOM 2363 O O . SER B 1 118 ? -45.332 -12.876 22.057 1.00 27.20 118 SER B O 1
ATOM 2366 N N . ILE B 1 119 ? -43.801 -12.802 20.392 1.00 25.67 119 ILE B N 1
ATOM 2367 C CA . ILE B 1 119 ? -42.928 -13.799 21.013 1.00 25.04 119 ILE B CA 1
ATOM 2368 C C . ILE B 1 119 ? -42.282 -13.231 22.283 1.00 26.54 119 ILE B C 1
A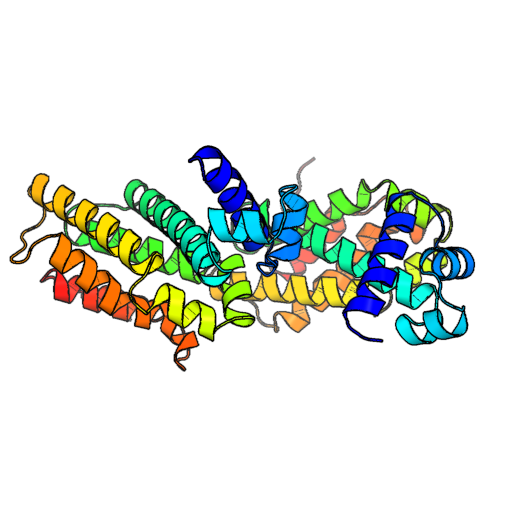TOM 2369 O O . ILE B 1 119 ? -42.213 -13.935 23.294 1.00 26.97 119 ILE B O 1
ATOM 2374 N N . SER B 1 120 ? -41.870 -11.951 22.262 1.00 23.76 120 SER B N 1
ATOM 2375 C CA . SER B 1 120 ? -41.280 -11.290 23.446 1.00 24.33 120 SER B CA 1
ATOM 2376 C C . SER B 1 120 ? -42.295 -11.329 24.603 1.00 28.44 120 SER B C 1
ATOM 2377 O O . SER B 1 120 ? -41.950 -11.791 25.690 1.00 29.06 120 SER B O 1
ATOM 2380 N N . ALA B 1 121 ? -43.568 -10.947 24.331 1.00 24.96 121 ALA B N 1
ATOM 2381 C CA . ALA B 1 121 ? -44.677 -10.931 25.308 1.00 24.54 121 ALA B CA 1
ATOM 2382 C C . ALA B 1 121 ? -45.047 -12.347 25.836 1.00 30.16 121 ALA B C 1
ATOM 2383 O O . ALA B 1 121 ? -45.270 -12.514 27.039 1.00 29.45 121 ALA B O 1
ATOM 2385 N N . SER B 1 122 ? -45.087 -13.359 24.952 1.00 28.63 122 SER B N 1
ATOM 2386 C CA . SER B 1 122 ? -45.427 -14.733 25.368 1.00 28.32 122 SER B CA 1
ATOM 2387 C C . SER B 1 122 ? -44.288 -15.391 26.166 1.00 32.94 122 SER B C 1
ATOM 2388 O O . SER B 1 122 ? -44.563 -16.117 27.119 1.00 33.65 122 SER B O 1
ATOM 2391 N N . ILE B 1 123 ? -43.022 -15.127 25.810 1.00 29.53 123 ILE B N 1
ATOM 2392 C CA . ILE B 1 123 ? -41.895 -15.649 26.606 1.00 30.99 123 ILE B CA 1
ATOM 2393 C C . ILE B 1 123 ? -41.854 -14.897 27.944 1.00 33.50 123 ILE B C 1
ATOM 2394 O O . ILE B 1 123 ? -41.666 -15.532 28.982 1.00 33.36 123 ILE B O 1
ATOM 2399 N N . THR B 1 124 ? -42.084 -13.553 27.931 1.00 29.81 124 THR B N 1
ATOM 2400 C CA . THR B 1 124 ? -42.135 -12.798 29.200 1.00 29.43 124 THR B CA 1
ATOM 2401 C C . THR B 1 124 ? -43.235 -13.356 30.141 1.00 30.61 124 THR B C 1
ATOM 2402 O O . THR B 1 124 ? -42.960 -13.537 31.320 1.00 29.71 124 THR B O 1
ATOM 2406 N N . ALA B 1 125 ? -44.452 -13.639 29.613 1.00 25.99 125 ALA B N 1
ATOM 2407 C CA . ALA B 1 125 ? -45.590 -14.208 30.366 1.00 27.34 125 ALA B CA 1
ATOM 2408 C C . ALA B 1 125 ? -45.187 -15.529 31.015 1.00 33.22 125 ALA B C 1
ATOM 2409 O O . ALA B 1 125 ? -45.477 -15.757 32.187 1.00 33.58 125 ALA B O 1
ATOM 2411 N N . GLU B 1 126 ? -44.471 -16.371 30.256 1.00 33.11 126 GLU B N 1
ATOM 2412 C CA . GLU B 1 126 ? -43.962 -17.655 30.723 1.00 34.26 126 GLU B CA 1
ATOM 2413 C C . GLU B 1 126 ? -42.980 -17.484 31.920 1.00 36.84 126 GLU B C 1
ATOM 2414 O O . GLU B 1 126 ? -43.106 -18.201 32.925 1.00 36.15 126 GLU B O 1
ATOM 2420 N N . ILE B 1 127 ? -42.043 -16.510 31.825 1.00 34.81 127 ILE B N 1
ATOM 2421 C CA . ILE B 1 127 ? -41.094 -16.158 32.902 1.00 35.40 127 ILE B CA 1
ATOM 2422 C C . ILE B 1 127 ? -41.899 -15.708 34.124 1.00 39.45 127 ILE B C 1
ATOM 2423 O O . ILE B 1 127 ? -41.602 -16.136 35.243 1.00 39.83 127 ILE B O 1
ATOM 2428 N N . LEU B 1 128 ? -42.899 -14.842 33.916 1.00 34.44 128 LEU B N 1
ATOM 2429 C CA . LEU B 1 128 ? -43.736 -14.329 35.009 1.00 35.29 128 LEU B CA 1
ATOM 2430 C C . LEU B 1 128 ? -44.503 -15.442 35.695 1.00 40.81 128 LEU B C 1
ATOM 2431 O O . LEU B 1 128 ? -44.491 -15.517 36.930 1.00 39.84 128 LEU B O 1
ATOM 2436 N N . GLN B 1 129 ? -45.123 -16.339 34.894 1.00 38.49 129 GLN B N 1
ATOM 2437 C CA . GLN B 1 129 ? -45.893 -17.460 35.421 1.00 39.10 129 GLN B CA 1
ATOM 2438 C C . GLN B 1 129 ? -45.018 -18.411 36.229 1.00 44.71 129 GLN B C 1
ATOM 2439 O O . GLN B 1 129 ? -45.441 -18.832 37.301 1.00 45.76 129 GLN B O 1
ATOM 2445 N N . SER B 1 130 ? -43.807 -18.725 35.742 1.00 41.10 130 SER B N 1
ATOM 2446 C CA . SER B 1 130 ? -42.905 -19.625 36.457 1.00 42.62 130 SER B CA 1
ATOM 2447 C C . SER B 1 130 ? -42.478 -19.029 37.787 1.00 46.83 130 SER B C 1
ATOM 2448 O O . SER B 1 130 ? -42.437 -19.752 38.778 1.00 48.07 130 SER B O 1
ATOM 2451 N N . GLN B 1 131 ? -42.231 -17.707 37.831 1.00 41.83 131 GLN B N 1
ATOM 2452 C CA . GLN B 1 131 ? -41.870 -17.017 39.076 1.00 41.97 131 GLN B CA 1
ATOM 2453 C C . GLN B 1 131 ? -43.025 -17.001 40.086 1.00 44.90 131 GLN B C 1
ATOM 2454 O O . GLN B 1 131 ? -42.782 -17.122 41.287 1.00 44.71 131 GLN B O 1
ATOM 2460 N N . VAL B 1 132 ? -44.278 -16.883 39.593 1.00 41.57 132 VAL B N 1
ATOM 2461 C CA . VAL B 1 132 ? -45.502 -16.919 40.411 1.00 42.27 132 VAL B CA 1
ATOM 2462 C C . VAL B 1 132 ? -45.684 -18.352 40.923 1.00 46.60 132 VAL B C 1
ATOM 2463 O O . VAL B 1 132 ? -45.952 -18.549 42.107 1.00 46.74 132 VAL B O 1
ATOM 2467 N N . ASP B 1 133 ? -45.460 -19.341 40.039 1.00 44.13 133 ASP B N 1
ATOM 2468 C CA . ASP B 1 133 ? -45.556 -20.768 40.359 1.00 46.04 133 ASP B CA 1
ATOM 2469 C C . ASP B 1 133 ? -44.528 -21.204 41.413 1.00 52.97 133 ASP B C 1
ATOM 2470 O O . ASP B 1 133 ? -44.816 -22.086 42.234 1.00 54.76 133 ASP B O 1
ATOM 2475 N N . ALA B 1 134 ? -43.347 -20.559 41.410 1.00 48.45 134 ALA B N 1
ATOM 2476 C CA . ALA B 1 134 ? -42.259 -20.821 42.351 1.00 49.46 134 ALA B CA 1
ATOM 2477 C C . ALA B 1 134 ? -42.448 -20.108 43.702 1.00 53.81 134 ALA B C 1
ATOM 2478 O O . ALA B 1 134 ? -41.601 -20.231 44.591 1.00 55.25 134 ALA B O 1
ATOM 2480 N N . GLY B 1 135 ? -43.537 -19.358 43.842 1.00 49.72 135 GLY B N 1
ATOM 2481 C CA . GLY B 1 135 ? -43.819 -18.571 45.044 1.00 49.27 135 GLY B CA 1
ATOM 2482 C C . GLY B 1 135 ? -42.836 -17.427 45.235 1.00 50.83 135 GLY B C 1
ATOM 2483 O O . GLY B 1 135 ? -42.617 -16.977 46.363 1.00 49.64 135 GLY B O 1
ATOM 2484 N N . GLN B 1 136 ? -42.248 -16.935 44.120 1.00 45.88 136 GLN B N 1
ATOM 2485 C CA . GLN B 1 136 ? -41.234 -15.877 44.109 1.00 44.98 136 GLN B CA 1
ATOM 2486 C C . GLN B 1 136 ? -41.739 -14.526 43.594 1.00 46.14 136 GLN B C 1
ATOM 2487 O O . GLN B 1 136 ? -41.000 -13.540 43.638 1.00 45.10 136 GLN B O 1
ATOM 2493 N N . LEU B 1 137 ? -42.955 -14.480 43.053 1.00 41.95 137 LEU B N 1
ATOM 2494 C CA . LEU B 1 137 ? -43.495 -13.240 42.487 1.00 39.69 137 LEU B CA 1
ATOM 2495 C C . LEU B 1 137 ? -44.968 -13.027 42.824 1.00 44.35 137 LEU B C 1
ATOM 2496 O O . LEU B 1 137 ? -45.784 -13.933 42.654 1.00 44.22 137 LEU B O 1
ATOM 2501 N N . THR B 1 138 ? -45.302 -11.817 43.273 1.00 42.67 138 THR B N 1
ATOM 2502 C CA . THR B 1 138 ? -46.678 -11.435 43.577 1.00 44.03 138 THR B CA 1
ATOM 2503 C C . THR B 1 138 ? -47.145 -10.412 42.530 1.00 47.99 138 THR B C 1
ATOM 2504 O O . THR B 1 138 ? -46.586 -9.315 42.441 1.00 46.36 138 THR B O 1
ATOM 2508 N N . ILE B 1 139 ? -48.150 -10.800 41.722 1.00 44.47 139 ILE B N 1
ATOM 2509 C CA . ILE B 1 139 ? -48.705 -9.939 40.685 1.00 43.23 139 ILE B CA 1
ATOM 2510 C C . ILE B 1 139 ? -50.203 -9.762 40.833 1.00 46.82 139 ILE B C 1
ATOM 2511 O O . ILE B 1 139 ? -50.868 -10.630 41.401 1.00 46.76 139 ILE B O 1
ATOM 2516 N N . THR B 1 140 ? -50.726 -8.632 40.345 1.00 42.35 140 THR B N 1
ATOM 2517 C CA . THR B 1 140 ? -52.151 -8.293 40.428 1.00 43.28 140 THR B CA 1
ATOM 2518 C C . THR B 1 140 ? -52.856 -8.475 39.088 1.00 46.29 140 THR B C 1
ATOM 2519 O O . THR B 1 140 ? -54.076 -8.677 39.033 1.00 47.15 140 THR B O 1
ATOM 2523 N N . LEU B 1 141 ? -52.080 -8.376 38.012 1.00 40.55 141 LEU B N 1
ATOM 2524 C CA . LEU B 1 141 ? -52.556 -8.540 36.649 1.00 38.66 141 LEU B CA 1
ATOM 2525 C C . LEU B 1 141 ? -52.003 -9.847 36.112 1.00 40.89 141 LEU B C 1
ATOM 2526 O O . LEU B 1 141 ? -51.068 -10.410 36.700 1.00 40.65 141 LEU B O 1
ATOM 2531 N N . SER B 1 142 ? -52.613 -10.372 35.050 1.00 36.53 142 SER B N 1
ATOM 2532 C CA . SER B 1 142 ? -52.192 -11.661 34.501 1.00 35.82 142 SER B CA 1
ATOM 2533 C C . SER B 1 142 ? -50.774 -11.604 33.886 1.00 38.71 142 SER B C 1
ATOM 2534 O O . SER B 1 142 ? -50.352 -10.529 33.440 1.00 38.32 142 SER B O 1
ATOM 2537 N N . PRO B 1 143 ? -50.034 -12.736 33.861 1.00 35.79 143 PRO B N 1
ATOM 2538 C CA . PRO B 1 143 ? -48.703 -12.736 33.228 1.00 34.39 143 PRO B CA 1
ATOM 2539 C C . PRO B 1 143 ? -48.738 -12.253 31.773 1.00 35.05 143 PRO B C 1
ATOM 2540 O O . PRO B 1 143 ? -47.766 -11.670 31.315 1.00 31.32 143 PRO B O 1
ATOM 2544 N N . GLN B 1 144 ? -49.856 -12.527 31.048 1.00 32.28 144 GLN B N 1
ATOM 2545 C CA . GLN B 1 144 ? -50.081 -12.150 29.649 1.00 31.79 144 GLN B CA 1
ATOM 2546 C C . GLN B 1 144 ? -50.178 -10.649 29.555 1.00 34.57 144 GLN B C 1
ATOM 2547 O O . GLN B 1 144 ? -49.565 -10.053 28.666 1.00 34.00 144 GLN B O 1
ATOM 2553 N N . VAL B 1 145 ? -50.931 -10.035 30.487 1.00 31.45 145 VAL B N 1
ATOM 2554 C CA . VAL B 1 145 ? -51.105 -8.575 30.558 1.00 31.76 145 VAL B CA 1
ATOM 2555 C C . VAL B 1 145 ? -49.766 -7.898 30.912 1.00 33.51 145 VAL B C 1
ATOM 2556 O O . VAL B 1 145 ? -49.342 -6.961 30.232 1.00 31.78 145 VAL B O 1
ATOM 2560 N N . LEU B 1 146 ? -49.087 -8.399 31.946 1.00 29.66 146 LEU B N 1
ATOM 2561 C CA . LEU B 1 146 ? -47.798 -7.822 32.348 1.00 29.07 146 LEU B CA 1
ATOM 2562 C C . LEU B 1 146 ? -46.663 -8.047 31.345 1.00 30.36 146 LEU B C 1
ATOM 2563 O O . LEU B 1 146 ? -45.842 -7.162 31.183 1.00 29.35 146 LEU B O 1
ATOM 2568 N N . GLY B 1 147 ? -46.628 -9.215 30.704 1.00 26.81 147 GLY B N 1
ATOM 2569 C CA . GLY B 1 147 ? -45.633 -9.557 29.690 1.00 26.45 147 GLY B CA 1
ATOM 2570 C C . GLY B 1 147 ? -45.720 -8.628 28.487 1.00 31.52 147 GLY B C 1
ATOM 2571 O O . GLY B 1 147 ? -44.708 -8.081 28.059 1.00 31.65 147 GLY B O 1
ATOM 2572 N N . GLU B 1 148 ? -46.945 -8.400 27.966 1.00 27.21 148 GLU B N 1
ATOM 2573 C CA . GLU B 1 148 ? -47.197 -7.455 26.866 1.00 25.93 148 GLU B CA 1
ATOM 2574 C C . GLU B 1 148 ? -46.789 -6.028 27.283 1.00 30.19 148 GLU B C 1
ATOM 2575 O O . GLU B 1 148 ? -46.142 -5.322 26.502 1.00 29.74 148 GLU B O 1
ATOM 2581 N N . ALA B 1 149 ? -47.137 -5.626 28.526 1.00 25.83 149 ALA B N 1
ATOM 2582 C CA . ALA B 1 149 ? -46.825 -4.293 29.058 1.00 26.71 149 ALA B CA 1
ATOM 2583 C C . ALA B 1 149 ? -45.318 -4.053 29.157 1.00 31.10 149 ALA B C 1
ATOM 2584 O O . ALA B 1 149 ? -44.848 -2.987 28.768 1.00 28.26 149 ALA B O 1
ATOM 2586 N N . LEU B 1 150 ? -44.573 -5.056 29.671 1.00 28.29 150 LEU B N 1
ATOM 2587 C CA . LEU B 1 150 ? -43.120 -5.017 29.828 1.00 28.50 150 LEU B CA 1
ATOM 2588 C C . LEU B 1 150 ? -42.437 -4.827 28.481 1.00 30.87 150 LEU B C 1
ATOM 2589 O O . LEU B 1 150 ? -41.534 -4.012 28.382 1.00 32.42 150 LEU B O 1
ATOM 2594 N N . VAL B 1 151 ? -42.882 -5.552 27.446 1.00 25.52 151 VAL B N 1
ATOM 2595 C CA . VAL B 1 151 ? -42.330 -5.468 26.079 1.00 25.54 151 VAL B CA 1
ATOM 2596 C C . VAL B 1 151 ? -42.611 -4.071 25.486 1.00 29.43 151 VAL B C 1
ATOM 2597 O O . VAL B 1 151 ? -41.680 -3.426 24.979 1.00 28.95 151 VAL B O 1
ATOM 2601 N N . ARG B 1 152 ? -43.877 -3.625 25.541 1.00 24.32 152 ARG B N 1
ATOM 2602 C CA . ARG B 1 152 ? -44.295 -2.317 24.995 1.00 25.15 152 ARG B CA 1
ATOM 2603 C C . ARG B 1 152 ? -43.553 -1.124 25.600 1.00 29.57 152 ARG B C 1
ATOM 2604 O O . ARG B 1 152 ? -43.283 -0.168 24.877 1.00 28.50 152 ARG B O 1
ATOM 2612 N N . ILE B 1 153 ? -43.261 -1.153 26.914 1.00 29.22 153 ILE B N 1
ATOM 2613 C CA . ILE B 1 153 ? -42.559 -0.042 27.597 1.00 30.20 153 ILE B CA 1
ATOM 2614 C C . ILE B 1 153 ? -41.088 -0.061 27.368 1.00 34.63 153 ILE B C 1
ATOM 2615 O O . ILE B 1 153 ? -40.478 1.001 27.378 1.00 35.76 153 ILE B O 1
ATOM 2620 N N . CYS B 1 154 ? -40.505 -1.262 27.215 1.00 31.75 154 CYS B N 1
ATOM 2621 C CA . CYS B 1 154 ? -39.072 -1.446 27.049 1.00 33.47 154 CYS B CA 1
ATOM 2622 C C . CYS B 1 154 ? -38.562 -1.247 25.674 1.00 32.76 154 CYS B C 1
ATOM 2623 O O . CYS B 1 154 ? -37.469 -0.697 25.536 1.00 31.68 154 CYS B O 1
ATOM 2626 N N . ASP B 1 155 ? -39.265 -1.792 24.659 1.00 27.09 155 ASP B N 1
ATOM 2627 C CA . ASP B 1 155 ? -38.733 -1.767 23.317 1.00 27.29 155 ASP B CA 1
ATOM 2628 C C . ASP B 1 155 ? -38.382 -0.400 22.709 1.00 31.33 155 ASP B C 1
ATOM 2629 O O . ASP B 1 155 ? -37.313 -0.287 22.096 1.00 33.11 155 ASP B O 1
ATOM 2634 N N . VAL B 1 156 ? -39.171 0.657 23.010 1.00 25.67 156 VAL B N 1
ATOM 2635 C CA . VAL B 1 156 ? -38.881 2.009 22.507 1.00 24.75 156 VAL B CA 1
ATOM 2636 C C . VAL B 1 156 ? -37.572 2.564 23.117 1.00 28.99 156 VAL B C 1
ATOM 2637 O O . VAL B 1 156 ? -36.943 3.427 22.515 1.00 30.08 156 VAL B O 1
ATOM 2641 N N . HIS B 1 157 ? -37.176 2.055 24.304 1.00 24.27 157 HIS B N 1
ATOM 2642 C CA . HIS B 1 157 ? -35.938 2.462 24.976 1.00 23.69 157 HIS B CA 1
ATOM 2643 C C . HIS B 1 157 ? -34.782 1.679 24.415 1.00 28.39 157 HIS B C 1
ATOM 2644 O O . HIS B 1 157 ? -33.728 2.264 24.131 1.00 30.04 157 HIS B O 1
ATOM 2651 N N . LEU B 1 158 ? -34.956 0.363 24.245 1.00 23.77 158 LEU B N 1
ATOM 2652 C CA . LEU B 1 158 ? -33.897 -0.455 23.652 1.00 23.63 158 LEU B CA 1
ATOM 2653 C C . LEU B 1 158 ? -33.497 0.101 22.288 1.00 28.65 158 LEU B C 1
ATOM 2654 O O . LEU B 1 158 ? -32.305 0.211 21.995 1.00 28.79 158 LEU B O 1
ATOM 2659 N N . TYR B 1 159 ? -34.492 0.488 21.471 1.00 25.83 159 TYR B N 1
ATOM 2660 C CA . TYR B 1 159 ? -34.281 0.995 20.134 1.00 25.88 159 TYR B CA 1
ATOM 2661 C C . TYR B 1 159 ? -34.340 2.510 20.012 1.00 31.41 159 TYR B C 1
ATOM 2662 O O . TYR B 1 159 ? -34.539 2.995 18.899 1.00 30.46 159 TYR B O 1
ATOM 2671 N N . ALA B 1 160 ? -34.114 3.255 21.128 1.00 29.66 160 ALA B N 1
ATOM 2672 C CA . ALA B 1 160 ? -34.104 4.726 21.179 1.00 30.51 160 ALA B CA 1
ATOM 2673 C C . ALA B 1 160 ? -33.261 5.414 20.078 1.00 35.74 160 ALA B C 1
ATOM 2674 O O . ALA B 1 160 ? -33.747 6.420 19.554 1.00 34.88 160 ALA B O 1
ATOM 2676 N N . PRO B 1 161 ? -32.075 4.891 19.629 1.00 34.21 161 PRO B N 1
ATOM 2677 C CA . PRO B 1 161 ? -31.358 5.565 18.531 1.00 34.45 161 PRO B CA 1
ATOM 2678 C C . PRO B 1 161 ? -32.119 5.630 17.204 1.00 37.83 161 PRO B C 1
ATOM 2679 O O . PRO B 1 161 ? -31.912 6.578 16.442 1.00 39.28 161 PRO B O 1
ATOM 2683 N N . LEU B 1 162 ? -33.040 4.677 16.953 1.00 30.19 162 LEU B N 1
ATOM 2684 C CA . LEU B 1 162 ? -33.860 4.679 15.740 1.00 29.14 162 LEU B CA 1
ATOM 2685 C C . LEU B 1 162 ? -34.980 5.695 15.793 1.00 33.93 162 LEU B C 1
ATOM 2686 O O . LEU B 1 162 ? -35.573 6.038 14.766 1.00 33.56 162 LEU B O 1
ATOM 2691 N N . LEU B 1 163 ? -35.280 6.161 16.996 1.00 31.87 163 LEU B N 1
ATOM 2692 C CA . LEU B 1 163 ? -36.356 7.105 17.256 1.00 32.00 163 LEU B CA 1
ATOM 2693 C C . LEU B 1 163 ? -35.834 8.505 17.533 1.00 39.69 163 LEU B C 1
ATOM 2694 O O . LEU B 1 163 ? -36.570 9.343 18.048 1.00 41.50 163 LEU B O 1
ATOM 2699 N N . GLY B 1 164 ? -34.574 8.749 17.173 1.00 38.26 164 GLY B N 1
ATOM 2700 C CA . GLY B 1 164 ? -33.940 10.059 17.295 1.00 39.43 164 GLY B CA 1
ATOM 2701 C C . GLY B 1 164 ? -33.075 10.317 18.512 1.00 44.75 164 GLY B C 1
ATOM 2702 O O . GLY B 1 164 ? -32.587 11.437 18.688 1.00 45.32 164 GLY B O 1
ATOM 2703 N N . ARG B 1 165 ? -32.865 9.307 19.361 1.00 41.36 165 ARG B N 1
ATOM 2704 C CA . ARG B 1 165 ? -32.039 9.491 20.560 1.00 41.59 165 ARG B CA 1
ATOM 2705 C C . ARG B 1 165 ? -30.585 9.071 20.374 1.00 48.04 165 ARG B C 1
ATOM 2706 O O . ARG B 1 165 ? -30.204 8.599 19.298 1.00 47.31 165 ARG B O 1
ATOM 2714 N N . GLU B 1 166 ? -29.753 9.332 21.369 1.00 47.73 166 GLU B N 1
ATOM 2715 C CA . GLU B 1 166 ? -28.321 9.073 21.269 1.00 48.96 166 GLU B CA 1
ATOM 2716 C C . GLU B 1 166 ? -27.909 7.613 21.398 1.00 49.24 166 GLU B C 1
ATOM 2717 O O . GLU B 1 166 ? -27.013 7.177 20.679 1.00 49.70 166 GLU B O 1
ATOM 2723 N N . LYS B 1 167 ? -28.540 6.863 22.314 1.00 41.81 167 LYS B N 1
ATOM 2724 C CA . LYS B 1 167 ? -28.156 5.477 22.610 1.00 39.88 167 LYS B CA 1
ATOM 2725 C C . LYS B 1 167 ? -29.314 4.621 23.102 1.00 38.64 167 LYS B C 1
ATOM 2726 O O . LYS B 1 167 ? -30.372 5.162 23.417 1.00 36.25 167 LYS B O 1
ATOM 2732 N N . ALA B 1 168 ? -29.103 3.279 23.170 1.00 34.35 168 ALA B N 1
ATOM 2733 C CA . ALA B 1 168 ? -30.081 2.323 23.702 1.00 33.16 168 ALA B CA 1
ATOM 2734 C C . ALA B 1 168 ? -30.231 2.691 25.168 1.00 37.23 168 ALA B C 1
ATOM 2735 O O . ALA B 1 168 ? -29.222 2.818 25.863 1.00 37.97 168 ALA B O 1
ATOM 2737 N N . GLU B 1 169 ? -31.464 2.949 25.616 1.00 31.26 169 GLU B N 1
ATOM 2738 C CA . GLU B 1 169 ? -31.732 3.355 26.998 1.00 30.16 169 GLU B CA 1
ATOM 2739 C C . GLU B 1 169 ? -32.061 2.155 27.885 1.00 35.22 169 GLU B C 1
ATOM 2740 O O . GLU B 1 169 ? -33.188 2.020 28.378 1.00 35.99 169 GLU B O 1
ATOM 2746 N N . ILE B 1 170 ? -31.057 1.291 28.105 1.00 31.82 170 ILE B N 1
ATOM 2747 C CA . ILE B 1 170 ? -31.215 0.048 28.879 1.00 30.72 170 ILE B CA 1
ATOM 2748 C C . ILE B 1 170 ? -31.612 0.271 30.338 1.00 32.56 170 ILE B C 1
ATOM 2749 O O . ILE B 1 170 ? -32.572 -0.357 30.808 1.00 31.32 170 ILE B O 1
ATOM 2754 N N . GLU B 1 171 ? -30.904 1.179 31.046 1.00 28.04 171 GLU B N 1
ATOM 2755 C CA . GLU B 1 171 ? -31.197 1.464 32.451 1.00 26.77 171 GLU B CA 1
ATOM 2756 C C . GLU B 1 171 ? -32.571 2.015 32.679 1.00 30.15 171 GLU B C 1
ATOM 2757 O O . GLU B 1 171 ? -33.221 1.624 33.639 1.00 27.91 171 GLU B O 1
ATOM 2763 N N . THR B 1 172 ? -33.028 2.902 31.789 1.00 29.07 172 THR B N 1
ATOM 2764 C CA . THR B 1 172 ? -34.391 3.439 31.851 1.00 30.08 172 THR B CA 1
ATOM 2765 C C . THR B 1 172 ? -35.411 2.324 31.618 1.00 31.73 172 THR B C 1
ATOM 2766 O O . THR B 1 172 ? -36.426 2.297 32.308 1.00 33.45 172 THR B O 1
ATOM 2770 N N . ALA B 1 173 ? -35.137 1.386 30.697 1.00 27.12 173 ALA B N 1
ATOM 2771 C CA . ALA B 1 173 ? -36.069 0.288 30.452 1.00 26.20 173 ALA B CA 1
ATOM 2772 C C . ALA B 1 173 ? -36.135 -0.602 31.687 1.00 30.58 173 ALA B C 1
ATOM 2773 O O . ALA B 1 173 ? -37.228 -1.014 32.074 1.00 31.04 173 ALA B O 1
ATOM 2775 N N . LEU B 1 174 ? -34.972 -0.845 32.348 1.00 28.58 174 LEU B N 1
ATOM 2776 C CA . LEU B 1 174 ? -34.910 -1.641 33.587 1.00 28.00 174 LEU B CA 1
ATOM 2777 C C . LEU B 1 174 ? -35.674 -0.990 34.738 1.00 31.27 174 LEU B C 1
ATOM 2778 O O . LEU B 1 174 ? -36.307 -1.700 35.526 1.00 30.86 174 LEU B O 1
ATOM 2783 N N . ASP B 1 175 ? -35.654 0.368 34.812 1.00 28.83 175 ASP B N 1
ATOM 2784 C CA . ASP B 1 175 ? -36.362 1.147 35.838 1.00 29.56 175 ASP B CA 1
ATOM 2785 C C . ASP B 1 175 ? -37.866 0.958 35.660 1.00 33.69 175 ASP B C 1
ATOM 2786 O O . ASP B 1 175 ? -38.580 0.793 36.649 1.00 34.78 175 ASP B O 1
ATOM 2791 N N . LEU B 1 176 ? -38.334 0.924 34.391 1.00 30.68 176 LEU B N 1
ATOM 2792 C CA . LEU B 1 176 ? -39.744 0.703 34.024 1.00 29.40 176 LEU B CA 1
ATOM 2793 C C . LEU B 1 176 ? -40.205 -0.720 34.355 1.00 34.73 176 LEU B C 1
ATOM 2794 O O . LEU B 1 176 ? -41.325 -0.898 34.838 1.00 36.89 176 LEU B O 1
ATOM 2799 N N . ILE B 1 177 ? -39.348 -1.726 34.122 1.00 30.72 177 ILE B N 1
ATOM 2800 C CA . ILE B 1 177 ? -39.633 -3.126 34.497 1.00 30.41 177 ILE B CA 1
ATOM 2801 C C . ILE B 1 177 ? -39.799 -3.232 36.022 1.00 32.66 177 ILE B C 1
ATOM 2802 O O . ILE B 1 177 ? -40.789 -3.815 36.473 1.00 31.53 177 ILE B O 1
ATOM 2807 N N . ALA B 1 178 ? -38.840 -2.667 36.801 1.00 30.37 178 ALA B N 1
ATOM 2808 C CA . ALA B 1 178 ? -38.895 -2.628 38.273 1.00 30.99 178 ALA B CA 1
ATOM 2809 C C . ALA B 1 178 ? -40.186 -1.924 38.742 1.00 34.56 178 ALA B C 1
ATOM 2810 O O . ALA B 1 178 ? -40.860 -2.437 39.615 1.00 34.27 178 ALA B O 1
ATOM 2812 N N . LEU B 1 179 ? -40.553 -0.782 38.116 1.00 31.72 179 LEU B N 1
ATOM 2813 C CA . LEU B 1 179 ? -41.782 -0.046 38.429 1.00 32.60 179 LEU B CA 1
ATOM 2814 C C . LEU B 1 179 ? -43.005 -0.891 38.165 1.00 36.40 179 LEU B C 1
ATOM 2815 O O . LEU B 1 179 ? -43.901 -0.927 38.999 1.00 36.55 179 LEU B O 1
ATOM 2820 N N . LEU B 1 180 ? -43.013 -1.634 37.043 1.00 35.05 180 LEU B N 1
ATOM 2821 C CA . LEU B 1 180 ? -44.118 -2.513 36.695 1.00 36.02 180 LEU B CA 1
ATOM 2822 C C . LEU B 1 180 ? -44.242 -3.698 37.661 1.00 38.95 180 LEU B C 1
ATOM 2823 O O . LEU B 1 180 ? -45.353 -4.092 37.974 1.00 39.81 180 LEU B O 1
ATOM 2828 N N . LEU B 1 181 ? -43.121 -4.244 38.138 1.00 35.89 181 LEU B N 1
ATOM 2829 C CA . LEU B 1 181 ? -43.134 -5.363 39.086 1.00 36.48 181 LEU B CA 1
ATOM 2830 C C . LEU B 1 181 ? -43.324 -4.915 40.561 1.00 42.93 181 LEU B C 1
ATOM 2831 O O . LEU B 1 181 ? -43.370 -5.771 41.449 1.00 44.30 181 LEU B O 1
ATOM 2836 N N . GLY B 1 182 ? -43.358 -3.609 40.820 1.00 40.33 182 GLY B N 1
ATOM 2837 C CA . GLY B 1 182 ? -43.535 -3.073 42.168 1.00 40.52 182 GLY B CA 1
ATOM 2838 C C . GLY B 1 182 ? -42.286 -3.094 43.041 1.00 46.12 182 GLY B C 1
ATOM 2839 O O . GLY B 1 182 ? -42.395 -3.145 44.268 1.00 45.25 182 GLY B O 1
ATOM 2840 N N . VAL B 1 183 ? -41.080 -3.053 42.427 1.00 42.34 183 VAL B N 1
ATOM 2841 C CA . VAL B 1 183 ? -39.803 -3.029 43.178 1.00 42.21 183 VAL B CA 1
ATOM 2842 C C . VAL B 1 183 ? -39.006 -1.747 42.916 1.00 44.18 183 VAL B C 1
ATOM 2843 O O . VAL B 1 183 ? -39.291 -1.022 41.970 1.00 40.49 183 VAL B O 1
ATOM 2847 N N . THR B 1 184 ? -37.998 -1.482 43.736 1.00 43.54 184 THR B N 1
ATOM 2848 C CA . THR B 1 184 ? -37.171 -0.282 43.588 1.00 44.04 184 THR B CA 1
ATOM 2849 C C . THR B 1 184 ? -35.788 -0.614 43.065 1.00 48.79 184 THR B C 1
ATOM 2850 O O . THR B 1 184 ? -35.254 -1.698 43.334 1.00 49.90 184 THR B O 1
ATOM 2854 N N . ARG B 1 185 ? -35.195 0.347 42.357 1.00 43.37 185 ARG B N 1
ATOM 2855 C CA . ARG B 1 185 ? -33.831 0.267 41.867 1.00 43.25 185 ARG B CA 1
ATOM 2856 C C . ARG B 1 185 ? -33.063 1.408 42.538 1.00 49.44 185 ARG B C 1
ATOM 2857 O O . ARG B 1 185 ? -33.406 2.575 42.359 1.00 48.41 185 ARG B O 1
ATOM 2865 N N . ASN B 1 186 ? -32.096 1.063 43.382 1.00 48.56 186 ASN B N 1
ATOM 2866 C CA . ASN B 1 186 ? -31.301 2.073 44.097 1.00 50.13 186 ASN B CA 1
ATOM 2867 C C . ASN B 1 186 ? -30.011 2.347 43.310 1.00 55.69 186 ASN B C 1
ATOM 2868 O O . ASN B 1 186 ? -29.045 1.607 43.448 1.00 55.70 186 ASN B O 1
ATOM 2873 N N . HIS B 1 187 ? -30.034 3.365 42.431 1.00 53.26 187 HIS B N 1
ATOM 2874 C CA . HIS B 1 187 ? -28.912 3.759 41.579 1.00 54.38 187 HIS B CA 1
ATOM 2875 C C . HIS B 1 187 ? -27.880 4.569 42.344 1.00 63.14 187 HIS B C 1
ATOM 2876 O O . HIS B 1 187 ? -28.237 5.356 43.228 1.00 62.64 187 HIS B O 1
ATOM 2883 N N . HIS B 1 188 ? -26.600 4.406 41.972 1.00 62.91 188 HIS B N 1
ATOM 2884 C CA . HIS B 1 188 ? -25.463 5.170 42.503 1.00 65.62 188 HIS B CA 1
ATOM 2885 C C . HIS B 1 188 ? -24.442 5.339 41.382 1.00 69.95 188 HIS B C 1
ATOM 2886 O O . HIS B 1 188 ? -24.233 4.397 40.625 1.00 68.71 188 HIS B O 1
ATOM 2893 N N . HIS B 1 189 ? -23.853 6.553 41.247 1.00 67.44 189 HIS B N 1
ATOM 2894 C CA . HIS B 1 189 ? -22.841 6.950 40.244 1.00 97.56 189 HIS B CA 1
ATOM 2895 C C . HIS B 1 189 ? -22.874 6.204 38.887 1.00 124.06 189 HIS B C 1
ATOM 2896 O O . HIS B 1 189 ? -21.855 6.031 38.211 1.00 83.82 189 HIS B O 1
#

Nearest PDB structures (foldseek):
  4za6-assembly2_B  TM=1.005E+00  e=3.706E-25  Rhodococcus erythropolis
  6ho0-assembly1_A-2  TM=5.186E-01  e=5.341E-04  Mycobacterium tuberculosis H37Rv
  6ho6-assembly1_A  TM=4.974E-01  e=1.934E-03  Mycobacterium tuberculosis CDC1551
  5vl9-assembly2_C  TM=5.322E-01  e=8.816E-03  [Enterobacter] lignolyticus
  5f27-assembly1_A-2  TM=3.993E-01  e=1.764E-03  Mycobacterium tuberculosis CDC1551

InterPro domains:
  IPR009057 Homedomain-like superfamily [SSF46689] (5-65)
  IPR041485 QsdR, TetR regulatory C-terminal domain [PF18598] (73-182)

Radius of gyration: 24.58 Å; Cα contacts (8 Å, |Δi|>4): 452; chains: 2; bounding box: 62×38×72 Å